Protein AF-B7G738-F1 (afdb_monomer_lite)

pLDDT: mean 80.38, std 17.02, range [26.33, 97.5]

InterPro domains:
  IPR026258 Signal recognition particle subunit SRP68 [PF16969] (33-234)
  IPR026258 Signal recognition particle subunit SRP68 [PF16969] (352-541)
  IPR026258 Signal recognition particle subunit SRP68 [PTHR12860] (9-569)
  IPR034652 Signal recognition particle subunit SRP68, RNA-binding domain [cd15481] (17-229)
  IPR038253 SRP68, N-terminal domain superfamily [G3DSA:1.10.3450.40] (11-246)

Organism: Phaeodactylum tricornutum (strain CCAP 1055/1) (NCBI:txid556484)

Secondary structure (DSSP, 8-state):
----------PPPB---HHHHHHHHHHHTTGGGT-HHHHHHHHHHHHHHHHHSHHHHHHHT------TT-SS---PPPP-PPPSS--SHHHHHHHHHHHHHHHHHHHHHHHHHHHHTTS--S-THHHHHHHHHHHHHHHHHHHHHHHHHB-HHHHHHHHHHHHHHHHHHHHHTT-HHHHHHHHHHHHHHHHHHHHHHHHH--HHHHHHHHHHHHIIIIIIHHHHHHHHHHTTTTS-HHHHS-SS---------SSTT-EEEETTEEEEGGG-HHHHHHHHHHHHHHHT-SS--HHHHHHHHHHHHHHHHHHHHHHHHHHTSPP-HHHHHHHHHHHHHHHHHHHHHHHHHHHHHHHHHHH---HHHHHHHHHHHHHHHHHHHTSPPGGGSS---TTSGGG-HHHHHHHHHHHHHHHHHHHHHHHHHHHTS---HHHHHHHHHHHHHHHHHHHHHHHHS--TTHHHHHHHHHHHHHHHHHHHHHHHHHHHHHHHHHHH-------GGG-TT-----S-SS-SSPP---PPPPP----HHHHHS-S---HHHHHHHHHHS-------S-TTS--

Foldseek 3Di:
DDDDPDDDDDDDFDDDLLLVCVVVLCVVQQVVVLPLVSSLVVLVVVLVVLCCPPVNVCQRPDDPDDPPPDPDPDDDDDDHDQDLDDPDPSSLVNLVSQLSNLQSVLSVLVVVCVVPVPDDDDDSLVVSLVSLVRSLVSLVVSLSSCVPGHDPLVNLLSQLVSLQSQLVNCVSVVVLVSSLVSLVSSLVSLQVQLVVLLVVVDLVSPLSSLSSCCCNPVPSVVSNVVSCVSCVVVDDPVVVPPPDDDDDDDDDDDLQPDWDDALNDTATCNVPVLLSVLVVVLVVLVVPDPDADPVSLVVSLVSLVVNLVVLVVVLVVLVPDPDGPSSVVVNVSSLRSNLVSLLVNLVSVLVNLVVVLVVDDQLVVNLVSLVVNLVSLVVQLPRDNPVPPDDDDPVVSVVRLSNLVSVLVNLLSQLVSLLSVLVCLVPPVVHQLVVSLVSLVVSLVSLVVSLVSLVVHPDPCSVVSNVVSVVSNVVSVVVNVVSVVVVVLVVVCVPDPPQDPDACVVQVPPPHPHDHPADVVHDDDDDPDDPDDDPVVCVVVPDDDPVVVVVVVCVVPPDPDDDDDPPPPDD

Radius of gyration: 47.99 Å; chains: 1; bounding box: 113×64×160 Å

Structure (mmCIF, N/CA/C/O backbone):
data_AF-B7G738-F1
#
_entry.id   AF-B7G738-F1
#
loop_
_atom_site.group_PDB
_atom_site.id
_atom_site.type_symbol
_atom_site.label_atom_id
_atom_site.label_alt_id
_atom_site.label_comp_id
_atom_site.label_asym_id
_atom_site.label_entity_id
_atom_site.label_seq_id
_atom_site.pdbx_PDB_ins_code
_atom_site.Cartn_x
_atom_site.Cartn_y
_atom_site.Cartn_z
_atom_site.occupancy
_atom_site.B_iso_or_equiv
_atom_site.auth_seq_id
_atom_site.auth_comp_id
_atom_site.auth_asym_id
_atom_site.auth_atom_id
_atom_site.pdbx_PDB_model_num
ATOM 1 N N . MET A 1 1 ? -61.649 -25.755 14.161 1.00 38.47 1 MET A N 1
ATOM 2 C CA . MET A 1 1 ? -60.221 -26.117 14.074 1.00 38.47 1 MET A CA 1
ATOM 3 C C . MET A 1 1 ? -59.706 -25.660 12.728 1.00 38.47 1 MET A C 1
ATOM 5 O O . MET A 1 1 ? -59.886 -26.364 11.749 1.00 38.47 1 MET A O 1
ATOM 9 N N . THR A 1 2 ? -59.115 -24.476 12.698 1.00 30.58 2 THR A N 1
ATOM 10 C CA . THR A 1 2 ? -58.164 -24.040 11.672 1.00 30.58 2 THR A CA 1
ATOM 11 C C . THR A 1 2 ? -57.179 -23.177 12.443 1.00 30.58 2 THR A C 1
ATOM 13 O O . THR A 1 2 ? -57.539 -22.090 12.892 1.00 30.58 2 THR 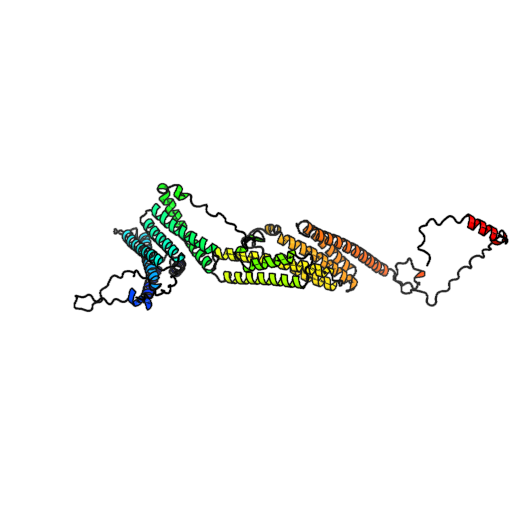A O 1
ATOM 16 N N . ALA A 1 3 ? -56.025 -23.762 12.755 1.00 35.66 3 ALA A N 1
ATOM 17 C CA . ALA A 1 3 ? -54.916 -23.062 13.376 1.00 35.66 3 ALA A CA 1
ATOM 18 C C . ALA A 1 3 ? -54.317 -22.137 12.314 1.00 35.66 3 ALA A C 1
ATOM 20 O O . ALA A 1 3 ? -53.957 -22.585 11.229 1.00 35.66 3 ALA A O 1
ATOM 21 N N . ASP A 1 4 ? -54.337 -20.849 12.625 1.00 31.47 4 ASP A N 1
ATOM 22 C CA . ASP A 1 4 ? -53.697 -19.780 11.876 1.00 31.47 4 ASP A CA 1
ATOM 23 C C . ASP A 1 4 ? -52.251 -19.700 12.380 1.00 31.47 4 ASP A C 1
ATOM 25 O O . ASP A 1 4 ? -51.989 -19.175 13.465 1.00 31.47 4 ASP A O 1
ATOM 29 N N . ASP A 1 5 ? -51.327 -20.328 11.651 1.00 34.41 5 ASP A N 1
ATOM 30 C CA . ASP A 1 5 ? -49.891 -20.223 11.905 1.00 34.41 5 ASP A CA 1
ATOM 31 C C . ASP A 1 5 ? -49.412 -18.852 11.411 1.00 34.41 5 ASP A C 1
ATOM 33 O O . ASP A 1 5 ? -48.994 -18.667 10.266 1.00 34.41 5 ASP A O 1
ATOM 37 N N . GLY A 1 6 ? -49.513 -17.866 12.302 1.00 32.44 6 GLY A N 1
ATOM 38 C CA . GLY A 1 6 ? -48.972 -16.529 12.112 1.00 32.44 6 GLY A CA 1
ATOM 39 C C . GLY A 1 6 ? -47.448 -16.561 12.001 1.00 32.44 6 GLY A C 1
ATOM 40 O O . GLY A 1 6 ? -46.736 -16.745 12.988 1.00 32.44 6 GLY A O 1
ATOM 41 N N . VAL A 1 7 ? -46.950 -16.335 10.788 1.00 34.38 7 VAL A N 1
ATOM 42 C CA . VAL A 1 7 ? -45.546 -16.037 10.496 1.00 34.38 7 VAL A CA 1
ATOM 43 C C . VAL A 1 7 ? -45.187 -14.714 11.178 1.00 34.38 7 VAL A C 1
ATOM 45 O O . VAL A 1 7 ? -45.589 -13.643 10.731 1.00 34.38 7 VAL A O 1
ATOM 48 N N . THR A 1 8 ? -44.446 -14.775 12.284 1.00 37.34 8 THR A N 1
ATOM 49 C CA . THR A 1 8 ? -43.860 -13.594 12.926 1.00 37.34 8 THR A CA 1
ATOM 50 C C . THR A 1 8 ? -42.746 -13.038 12.039 1.00 37.34 8 THR A C 1
ATOM 52 O O . THR A 1 8 ? -41.724 -13.697 11.844 1.00 37.34 8 THR A O 1
ATOM 55 N N . GLU A 1 9 ? -42.937 -11.830 11.506 1.00 37.00 9 GLU A N 1
ATOM 56 C CA . GLU A 1 9 ? -41.896 -11.024 10.862 1.00 37.00 9 GLU A CA 1
ATOM 57 C C . GLU A 1 9 ? -40.664 -10.914 11.783 1.00 37.00 9 GLU A C 1
ATOM 59 O O . GLU A 1 9 ? -40.748 -10.399 12.898 1.00 37.00 9 GLU A O 1
ATOM 64 N N . GLY A 1 10 ? -39.516 -11.431 11.338 1.00 43.34 10 GLY A N 1
ATOM 65 C CA . GLY A 1 10 ? -38.268 -11.400 12.101 1.00 43.34 10 GLY A CA 1
ATOM 66 C C . GLY A 1 10 ? -37.721 -9.978 12.231 1.00 43.34 10 GLY A C 1
ATOM 67 O O . GLY A 1 10 ? -37.222 -9.403 11.264 1.00 43.34 10 GLY A O 1
ATOM 68 N N . THR A 1 11 ? -37.785 -9.405 13.431 1.00 63.31 11 THR A N 1
ATOM 69 C CA . THR A 1 11 ? -37.130 -8.138 13.770 1.00 63.31 11 THR A CA 1
ATOM 70 C C . THR A 1 11 ? -35.613 -8.271 13.614 1.00 63.31 11 THR A C 1
ATOM 72 O O . THR A 1 11 ? -34.986 -9.153 14.199 1.00 63.31 11 THR A O 1
ATOM 75 N N . LYS A 1 12 ? -35.005 -7.388 12.810 1.00 74.44 12 LYS A N 1
ATOM 76 C CA . LYS A 1 12 ? -33.548 -7.337 12.608 1.00 74.44 12 LYS A CA 1
ATOM 77 C C . LYS A 1 12 ? -32.837 -7.141 13.963 1.00 74.44 12 LYS A C 1
ATOM 79 O O . LYS A 1 12 ? -33.262 -6.258 14.713 1.00 74.44 12 LYS A O 1
ATOM 84 N N . PRO A 1 13 ? -31.771 -7.905 14.273 1.00 86.44 13 PRO A N 1
ATOM 85 C CA . PRO A 1 13 ? -31.053 -7.767 15.539 1.00 86.44 13 PRO A CA 1
ATOM 86 C C . PRO A 1 13 ? -30.432 -6.372 15.681 1.00 86.44 13 PRO A C 1
ATOM 88 O O . PRO A 1 13 ? -30.012 -5.758 14.694 1.00 86.44 13 PRO A O 1
ATOM 91 N N . PHE A 1 14 ? -30.371 -5.866 16.915 1.00 89.69 14 PHE A N 1
ATOM 92 C CA . PHE A 1 14 ? -29.755 -4.573 17.214 1.00 89.69 14 PHE A CA 1
ATOM 93 C C . PHE A 1 14 ? -28.225 -4.669 17.146 1.00 89.69 14 PHE A C 1
ATOM 95 O O . PHE A 1 14 ? -27.652 -5.602 17.698 1.00 89.69 14 PHE A O 1
ATOM 102 N N . SER A 1 15 ? -27.570 -3.677 16.532 1.00 90.56 15 SER A N 1
ATOM 103 C CA . SER A 1 15 ? -26.105 -3.564 16.480 1.00 90.56 15 SER A CA 1
ATOM 104 C C . SER A 1 15 ? -25.665 -2.238 17.093 1.00 90.56 15 SER A C 1
ATOM 106 O O . SER A 1 15 ? -26.057 -1.176 16.609 1.00 90.56 15 SER A O 1
ATOM 108 N N . LEU A 1 16 ? -24.897 -2.294 18.189 1.00 86.44 16 LEU A N 1
ATOM 109 C CA . LEU A 1 16 ? -24.583 -1.117 19.016 1.00 86.44 16 LEU A CA 1
ATOM 110 C C . LEU A 1 16 ? -23.225 -0.477 18.697 1.00 86.44 16 LEU A C 1
ATOM 112 O O . LEU A 1 16 ? -23.039 0.701 19.008 1.00 86.44 16 LEU A O 1
ATOM 116 N N . ARG A 1 17 ? -22.273 -1.234 18.127 1.00 91.38 17 ARG A N 1
ATOM 117 C CA . ARG A 1 17 ? -20.852 -0.841 17.996 1.00 91.38 17 ARG A CA 1
ATOM 118 C C . ARG A 1 17 ? -20.329 -0.200 19.297 1.00 91.38 17 ARG A C 1
ATOM 120 O O . ARG A 1 17 ? -19.914 0.964 19.331 1.00 91.38 17 ARG A O 1
ATOM 127 N N . LEU A 1 18 ? -20.427 -0.937 20.402 1.00 93.69 18 LEU A N 1
ATOM 128 C CA . LEU A 1 18 ? -20.218 -0.461 21.769 1.00 93.69 18 LEU A CA 1
ATOM 129 C C . LEU A 1 18 ? -18.839 0.177 21.949 1.00 93.69 18 LEU A C 1
ATOM 131 O O . LEU A 1 18 ? -18.752 1.288 22.471 1.00 93.69 18 LEU A O 1
ATOM 135 N N . PHE A 1 19 ? -17.766 -0.483 21.507 1.00 93.19 19 PHE A N 1
ATOM 136 C CA . PHE A 1 19 ? -16.406 0.034 21.702 1.00 93.19 19 PHE A CA 1
ATOM 137 C C . PHE A 1 19 ? -16.123 1.287 20.877 1.00 93.19 19 PHE A C 1
ATOM 139 O O . PHE A 1 19 ? -15.443 2.185 21.369 1.00 93.19 19 PHE A O 1
ATOM 146 N N . TRP A 1 20 ? -16.725 1.407 19.693 1.00 91.69 20 TRP A N 1
ATOM 147 C CA . TRP A 1 20 ? -16.667 2.634 18.901 1.00 91.69 20 TRP A CA 1
ATOM 148 C C . TRP A 1 20 ? -17.356 3.799 19.621 1.00 91.69 20 TRP A C 1
ATOM 150 O O . TRP A 1 20 ? -16.823 4.908 19.704 1.00 91.69 20 TRP A O 1
ATOM 160 N N . PHE A 1 21 ? -18.534 3.549 20.206 1.00 93.69 21 PHE A N 1
ATOM 161 C CA . PHE A 1 21 ? -19.212 4.548 21.027 1.00 93.69 21 PHE A CA 1
ATOM 162 C C . PHE A 1 21 ? -18.379 4.944 22.251 1.00 93.69 21 PHE A C 1
ATOM 164 O O . PHE A 1 21 ? -18.291 6.136 22.554 1.00 93.69 21 PHE A O 1
ATOM 171 N N . LEU A 1 22 ? -17.797 3.968 22.955 1.00 93.44 22 LEU A N 1
ATOM 172 C CA . LEU A 1 22 ? -16.973 4.216 24.136 1.00 93.44 22 LEU A CA 1
ATOM 173 C C . LEU A 1 22 ? -15.757 5.064 23.777 1.00 93.44 22 LEU A C 1
ATOM 175 O O . LEU A 1 22 ? -15.566 6.100 24.405 1.00 93.44 22 LEU A O 1
ATOM 179 N N . ASP A 1 23 ? -15.003 4.688 22.746 1.00 90.69 23 ASP A N 1
ATOM 180 C CA . ASP A 1 23 ? -13.823 5.430 22.302 1.00 90.69 23 ASP A CA 1
ATOM 181 C C . ASP A 1 23 ? -14.160 6.899 22.003 1.00 90.69 23 ASP A C 1
ATOM 183 O O . ASP A 1 23 ? -13.614 7.821 22.616 1.00 90.69 23 ASP A O 1
ATOM 187 N N . ARG A 1 24 ? -15.190 7.133 21.180 1.00 91.88 24 ARG A N 1
ATOM 188 C CA . ARG A 1 24 ? -15.645 8.487 20.852 1.00 91.88 24 ARG A CA 1
ATOM 189 C C . ARG A 1 24 ? -16.124 9.258 22.082 1.00 91.88 24 ARG A C 1
ATOM 191 O O . ARG A 1 24 ? -15.785 10.429 22.247 1.00 91.88 24 ARG A O 1
ATOM 198 N N . ALA A 1 25 ? -16.949 8.637 22.925 1.00 92.81 25 ALA A N 1
ATOM 199 C CA . ALA A 1 25 ? -17.542 9.298 24.081 1.00 92.81 25 ALA A CA 1
ATOM 200 C C . ALA A 1 25 ? -16.494 9.654 25.142 1.00 92.81 25 ALA A C 1
ATOM 202 O O . ALA A 1 25 ? -16.587 10.730 25.735 1.00 92.81 25 ALA A O 1
ATOM 203 N N . GLN A 1 26 ? -15.535 8.762 25.388 1.00 92.75 26 GLN A N 1
ATOM 204 C CA . GLN A 1 26 ? -14.472 8.929 26.373 1.00 92.75 26 GLN A CA 1
ATOM 205 C C . GLN A 1 26 ? -13.463 9.987 25.905 1.00 92.75 26 GLN A C 1
ATOM 207 O O . GLN A 1 26 ? -13.171 10.926 26.653 1.00 92.75 26 GLN A O 1
ATOM 212 N N . SER A 1 27 ? -13.027 9.911 24.644 1.00 90.94 27 SER A N 1
ATOM 213 C CA . SER A 1 27 ? -12.082 10.860 24.046 1.00 90.94 27 SER A CA 1
ATOM 214 C C . SER A 1 27 ? -12.632 12.287 23.988 1.00 90.94 27 SER A C 1
ATOM 216 O O . SER A 1 27 ? -11.923 13.233 24.325 1.00 90.94 27 SER A O 1
ATOM 218 N N . SER A 1 28 ? -13.915 12.475 23.653 1.00 92.88 28 SER A N 1
ATOM 219 C CA . SER A 1 28 ? -14.484 13.823 23.505 1.00 92.88 28 SER A CA 1
ATOM 220 C C . SER A 1 28 ? -14.896 14.504 24.816 1.00 92.88 28 SER A C 1
ATOM 222 O O . SER A 1 28 ? -15.169 15.701 24.810 1.00 92.88 28 SER A O 1
ATOM 224 N N . HIS A 1 29 ? -15.007 13.772 25.931 1.00 93.50 29 HIS A N 1
ATOM 225 C CA . HIS A 1 29 ? -15.560 14.300 27.191 1.00 93.50 29 HIS A CA 1
ATOM 226 C C . HIS A 1 29 ? -14.596 14.183 28.385 1.00 93.50 29 HIS A C 1
ATOM 228 O O . HIS A 1 29 ? -15.044 14.075 29.527 1.00 93.50 29 HIS A O 1
ATOM 234 N N . GLY A 1 30 ? -13.285 14.250 28.132 1.00 86.00 30 GLY A N 1
ATOM 235 C CA . GLY A 1 30 ? -12.284 14.562 29.161 1.00 86.00 30 GLY A CA 1
ATOM 236 C C . GLY A 1 30 ? -11.473 13.390 29.714 1.00 86.00 30 GLY A C 1
ATOM 237 O O . GLY A 1 30 ? -10.547 13.633 30.487 1.00 86.00 30 GLY A O 1
ATOM 238 N N . ILE A 1 31 ? -11.731 12.141 29.301 1.00 89.75 31 ILE A N 1
ATOM 239 C CA . ILE A 1 31 ? -10.949 10.983 29.779 1.00 89.75 31 ILE A CA 1
ATOM 240 C C . ILE A 1 31 ? -9.451 11.086 29.448 1.00 89.75 31 ILE A C 1
ATOM 242 O O . ILE A 1 31 ? -8.656 10.809 30.348 1.00 89.75 31 ILE A O 1
ATOM 246 N N . PRO A 1 32 ? -9.021 11.544 28.251 1.00 90.69 32 PRO A N 1
ATOM 247 C CA . PRO A 1 32 ? -7.595 11.710 27.952 1.00 90.69 32 PRO A CA 1
ATOM 248 C C . PRO A 1 32 ? -6.861 12.641 28.930 1.00 90.69 32 PRO A C 1
ATOM 250 O O . PRO A 1 32 ? -5.671 12.472 29.176 1.00 90.69 32 PRO A O 1
ATOM 253 N N . HIS A 1 33 ? -7.578 13.598 29.526 1.00 89.62 33 HIS A N 1
ATOM 254 C CA . HIS A 1 33 ? -7.052 14.547 30.510 1.00 89.62 33 HIS A CA 1
ATOM 255 C C . HIS A 1 33 ? -7.377 14.151 31.961 1.00 89.62 33 HIS A C 1
ATOM 257 O O . HIS A 1 33 ? -7.220 14.966 32.866 1.00 89.62 33 HIS A O 1
ATOM 263 N N . GLN A 1 34 ? -7.841 12.915 32.189 1.00 90.25 34 GLN A N 1
ATOM 264 C CA . GLN A 1 34 ? -8.255 12.390 33.497 1.00 90.25 34 GLN A CA 1
ATOM 265 C C . GLN A 1 34 ? -9.361 13.217 34.185 1.00 90.25 34 GLN A C 1
ATOM 267 O O . GLN A 1 34 ? -9.468 13.217 35.412 1.00 90.25 34 GLN A O 1
ATOM 272 N N . ASP A 1 35 ? -10.207 13.908 33.414 1.00 93.50 35 ASP A N 1
ATOM 273 C CA . ASP A 1 35 ? -11.379 14.624 33.929 1.00 93.50 35 ASP A CA 1
ATOM 274 C C . ASP A 1 35 ? -12.615 13.711 33.922 1.00 93.50 35 ASP A C 1
ATOM 276 O O . ASP A 1 35 ? -13.515 13.792 33.076 1.00 93.50 35 ASP A O 1
ATOM 280 N N . TYR A 1 36 ? -12.660 12.809 34.904 1.00 94.50 36 TYR A N 1
ATOM 281 C CA . TYR A 1 36 ? -13.769 11.867 35.070 1.00 94.50 36 TYR A CA 1
ATOM 282 C C . TYR A 1 36 ? -15.084 12.555 35.472 1.00 94.50 36 TYR A C 1
ATOM 284 O O . TYR A 1 36 ? -16.167 12.036 35.181 1.00 94.50 36 TYR A O 1
ATOM 292 N N . ALA A 1 37 ? -15.019 13.738 36.095 1.00 93.50 37 ALA A N 1
ATOM 293 C CA . ALA A 1 37 ? -16.198 14.500 36.500 1.00 93.50 37 ALA A CA 1
ATOM 294 C C . ALA A 1 37 ? -16.961 15.038 35.278 1.00 93.50 37 ALA A C 1
ATOM 296 O O . ALA A 1 37 ? -18.197 14.968 35.233 1.00 93.50 37 ALA A O 1
ATOM 297 N N . SER A 1 38 ? -16.244 15.526 34.262 1.00 94.50 38 SER A N 1
ATOM 298 C CA . SER A 1 38 ? -16.833 15.933 32.982 1.00 94.50 38 SER A CA 1
ATOM 299 C C . SER A 1 38 ? -17.478 14.755 32.249 1.00 94.50 38 SER A C 1
ATOM 301 O O . SER A 1 38 ? -18.641 14.856 31.834 1.00 94.50 38 SER A O 1
ATOM 303 N N . TYR A 1 39 ? -16.807 13.599 32.193 1.00 96.75 39 TYR A N 1
ATOM 304 C CA . TYR A 1 39 ? -17.375 12.388 31.589 1.00 96.75 39 TYR A CA 1
ATOM 305 C C . TYR A 1 39 ? -18.635 11.894 32.327 1.00 96.75 39 TYR A C 1
ATOM 307 O O . TYR A 1 39 ? -19.653 11.556 31.710 1.00 96.75 39 TYR A O 1
ATOM 315 N N . HIS A 1 40 ? -18.632 11.938 33.662 1.00 94.81 40 HIS A N 1
ATOM 316 C CA . HIS A 1 40 ? -19.795 11.620 34.491 1.00 94.81 40 HIS A CA 1
ATOM 317 C C . HIS A 1 40 ? -21.001 12.545 34.208 1.00 94.81 40 HIS A C 1
ATOM 319 O O . HIS A 1 40 ? -22.146 12.072 34.105 1.00 94.81 40 HIS A O 1
ATOM 325 N N . ARG A 1 41 ? -20.772 13.860 34.054 1.00 95.88 41 ARG A N 1
ATOM 326 C CA . ARG A 1 41 ? -21.823 14.833 33.691 1.00 95.88 41 ARG A CA 1
ATOM 327 C C . ARG A 1 41 ? -22.393 14.539 32.306 1.00 95.88 41 ARG A C 1
ATOM 329 O O . ARG A 1 41 ? -23.618 14.531 32.153 1.00 95.88 41 ARG A O 1
ATOM 336 N N . PHE A 1 42 ? -21.537 14.222 31.333 1.00 96.38 42 PHE A N 1
ATOM 337 C CA . PHE A 1 42 ? -21.961 13.789 30.001 1.00 96.38 42 PHE A CA 1
ATOM 338 C C . PHE A 1 42 ? -22.865 12.552 30.072 1.00 96.38 42 PHE A C 1
ATOM 340 O O . PHE A 1 42 ? -23.982 12.583 29.543 1.00 96.38 42 PHE A O 1
ATOM 347 N N . CYS A 1 43 ? -22.441 11.499 30.778 1.00 96.44 43 CYS A N 1
ATOM 348 C CA . CYS A 1 43 ? -23.230 10.275 30.931 1.00 96.44 43 CYS A CA 1
ATOM 349 C C . CYS A 1 43 ? -24.589 10.558 31.584 1.00 96.44 43 CYS A C 1
ATOM 351 O O . CYS A 1 43 ? -25.613 10.019 31.165 1.00 96.44 43 CYS A O 1
ATOM 353 N N . THR A 1 44 ? -24.631 11.457 32.571 1.00 95.69 44 THR A N 1
ATOM 354 C CA . THR A 1 44 ? -25.875 11.881 33.233 1.00 95.69 44 THR A CA 1
ATOM 355 C C . THR A 1 44 ? -26.819 12.612 32.275 1.00 95.69 44 THR A C 1
ATOM 357 O O . THR A 1 44 ? -28.002 12.268 32.198 1.00 95.69 44 THR A O 1
ATOM 360 N N . ALA A 1 45 ? -26.312 13.575 31.503 1.00 95.94 45 ALA A N 1
ATOM 361 C CA . ALA A 1 45 ? -27.102 14.317 30.523 1.00 95.94 45 ALA A CA 1
ATOM 362 C C . ALA A 1 45 ? -27.574 13.427 29.358 1.00 95.94 45 ALA A C 1
ATOM 364 O O . ALA A 1 45 ? -28.712 13.539 28.895 1.00 95.94 45 ALA A O 1
ATOM 365 N N . ARG A 1 46 ? -26.724 12.508 28.883 1.00 95.12 46 ARG A N 1
ATOM 366 C CA . ARG A 1 46 ? -27.079 11.521 27.853 1.00 95.12 46 ARG A CA 1
ATOM 367 C C . ARG A 1 46 ? -28.165 10.572 28.349 1.00 95.12 46 ARG A C 1
ATOM 369 O O . ARG A 1 46 ? -29.160 10.385 27.657 1.00 95.12 46 ARG A O 1
ATOM 376 N N . LEU A 1 47 ? -28.034 10.057 29.567 1.00 93.62 47 LEU A N 1
ATOM 377 C CA . LEU A 1 47 ? -29.031 9.192 30.187 1.00 93.62 47 LEU A CA 1
ATOM 378 C C . LEU A 1 47 ? -30.386 9.896 30.345 1.00 93.62 47 LEU A C 1
ATOM 380 O O . LEU A 1 47 ? -31.414 9.276 30.085 1.00 93.62 47 LEU A O 1
ATOM 384 N N . HIS A 1 48 ? -30.409 11.185 30.697 1.00 92.00 48 HIS A N 1
ATOM 385 C CA . HIS A 1 48 ? -31.643 11.977 30.687 1.00 92.00 48 HIS A CA 1
ATOM 386 C C . HIS A 1 48 ? -32.274 12.011 29.283 1.00 92.00 48 HIS A C 1
ATOM 388 O O . HIS A 1 48 ? -33.439 11.655 29.122 1.00 92.00 48 HIS A O 1
ATOM 394 N N . ARG A 1 49 ? -31.500 12.356 28.244 1.00 93.62 49 ARG A N 1
ATOM 395 C CA . ARG A 1 49 ? -31.993 12.407 26.853 1.00 93.62 49 ARG A CA 1
ATOM 396 C C . ARG A 1 49 ? -32.543 11.064 26.363 1.00 93.62 49 ARG A C 1
ATOM 398 O O . ARG A 1 49 ? -33.656 11.035 25.849 1.00 93.62 49 ARG A O 1
ATOM 405 N N . ILE A 1 50 ? -31.809 9.969 26.586 1.00 91.81 50 ILE A N 1
ATOM 406 C CA . ILE A 1 50 ? -32.216 8.608 26.194 1.00 91.81 50 ILE A CA 1
ATOM 407 C C . ILE A 1 50 ? -33.543 8.233 26.855 1.00 91.81 50 ILE A C 1
ATOM 409 O O . ILE A 1 50 ? -34.457 7.758 26.192 1.00 91.81 50 ILE A O 1
ATOM 413 N N . ARG A 1 51 ? -33.683 8.491 28.161 1.00 89.25 51 ARG A N 1
ATOM 414 C CA . ARG A 1 51 ? -34.908 8.158 28.899 1.00 89.25 51 ARG A CA 1
ATOM 415 C C . ARG A 1 51 ? -36.111 8.971 28.427 1.00 89.25 51 ARG A C 1
ATOM 417 O O . ARG A 1 51 ? -37.219 8.453 28.407 1.00 89.25 51 ARG A O 1
ATOM 424 N N . HIS A 1 52 ? -35.910 10.229 28.043 1.00 88.00 52 HIS A N 1
ATOM 425 C CA . HIS A 1 52 ? -36.989 11.114 27.605 1.00 88.00 52 HIS A CA 1
ATOM 426 C C . HIS A 1 52 ? -37.365 10.982 26.120 1.00 88.00 52 HIS A C 1
ATOM 428 O O . HIS A 1 52 ? -38.296 11.668 25.685 1.00 88.00 52 HIS A O 1
ATOM 434 N N . ALA A 1 53 ? -36.703 10.104 25.359 1.00 88.81 53 ALA A N 1
ATOM 435 C CA . ALA A 1 53 ? -37.055 9.816 23.974 1.00 88.81 53 ALA A CA 1
ATOM 436 C C . ALA A 1 53 ? -38.448 9.171 23.887 1.00 88.81 53 ALA A C 1
ATOM 438 O O . ALA A 1 53 ? -38.718 8.191 24.577 1.00 88.81 53 ALA A O 1
ATOM 439 N N . LYS A 1 54 ? -39.320 9.698 23.012 1.00 85.31 54 LYS A N 1
ATOM 440 C CA . LYS A 1 54 ? -40.726 9.272 22.837 1.00 85.31 54 LYS A CA 1
ATOM 441 C C . LYS A 1 54 ? -40.973 7.750 22.937 1.00 85.31 54 LYS A C 1
ATOM 443 O O . LYS A 1 54 ? -41.847 7.398 23.725 1.00 85.31 54 LYS A O 1
ATOM 448 N N . PRO A 1 55 ? -40.230 6.867 22.234 1.00 83.69 55 PRO A N 1
ATOM 449 C CA . PRO A 1 55 ? -40.531 5.430 22.223 1.00 83.69 55 PRO A CA 1
ATOM 450 C C . PRO A 1 55 ? -40.313 4.736 23.571 1.00 83.69 55 PRO A C 1
ATOM 452 O O . PRO A 1 55 ? -41.025 3.801 23.905 1.00 83.69 55 PRO A O 1
ATOM 455 N N . VAL A 1 56 ? -39.359 5.209 24.372 1.00 84.38 56 VAL A N 1
ATOM 456 C CA . VAL A 1 56 ? -39.002 4.598 25.663 1.00 84.38 56 VAL A CA 1
ATOM 457 C C . VAL A 1 56 ? -39.442 5.447 26.853 1.00 84.38 56 VAL A C 1
ATOM 459 O O . VAL A 1 56 ? -39.283 5.042 28.001 1.00 84.38 56 VAL A O 1
ATOM 462 N N . ARG A 1 57 ? -40.013 6.633 26.609 1.00 82.06 57 ARG A N 1
ATOM 463 C CA . ARG A 1 57 ? -40.390 7.600 27.644 1.00 82.06 57 ARG A CA 1
ATOM 464 C C . ARG A 1 57 ? -41.427 7.027 28.604 1.00 82.06 57 ARG A C 1
ATOM 466 O O . ARG A 1 57 ? -41.292 7.215 29.815 1.00 82.06 57 ARG A O 1
ATOM 473 N N . SER A 1 58 ? -42.441 6.334 28.090 1.00 75.75 58 SER A N 1
ATOM 474 C CA . SER A 1 58 ? -43.471 5.667 28.900 1.00 75.75 58 SER A CA 1
ATOM 475 C C . SER A 1 58 ? -42.860 4.624 29.839 1.00 75.75 58 SER A C 1
ATOM 477 O O . SER A 1 58 ? -43.192 4.598 31.019 1.00 75.75 58 SER A O 1
ATOM 479 N N . MET A 1 59 ? -41.903 3.850 29.328 1.00 75.81 59 MET A N 1
ATOM 480 C CA . MET A 1 59 ? -41.248 2.745 30.022 1.00 75.81 59 MET A CA 1
ATOM 481 C C . MET A 1 59 ? -40.173 3.205 31.022 1.00 75.81 59 MET A C 1
ATOM 483 O O . MET A 1 59 ? -40.094 2.714 32.145 1.00 75.81 59 MET A O 1
ATOM 487 N N . LEU A 1 60 ? -39.345 4.179 30.632 1.00 78.75 60 LEU A N 1
ATOM 488 C CA . LEU A 1 60 ? -38.163 4.606 31.385 1.00 78.75 60 LEU A CA 1
ATOM 489 C C . LEU A 1 60 ? -38.385 5.870 32.232 1.00 78.75 60 LEU A C 1
ATOM 491 O O . LEU A 1 60 ? -37.608 6.098 33.167 1.00 78.75 60 LEU A O 1
ATOM 495 N N . THR A 1 61 ? -39.394 6.711 31.935 1.00 74.25 61 THR A N 1
ATOM 496 C CA . THR A 1 61 ? -39.630 8.003 32.635 1.00 74.25 61 THR A CA 1
ATOM 497 C C . THR A 1 61 ? -41.011 8.199 33.238 1.00 74.25 61 THR A C 1
ATOM 499 O O . THR A 1 61 ? -41.081 8.794 34.316 1.00 74.25 61 THR A O 1
ATOM 502 N N . HIS A 1 62 ? -42.089 7.727 32.611 1.00 63.97 62 HIS A N 1
ATOM 503 C CA . HIS A 1 62 ? -43.432 7.866 33.171 1.00 63.97 62 HIS A CA 1
ATOM 504 C C . HIS A 1 62 ? -43.716 6.759 34.193 1.00 63.97 62 HIS A C 1
ATOM 506 O O . HIS A 1 62 ? -43.139 5.677 34.158 1.00 63.97 62 HIS A O 1
ATOM 512 N N . ASN A 1 63 ? -44.530 7.067 35.198 1.00 59.28 63 ASN A N 1
ATOM 513 C CA . ASN A 1 63 ? -45.059 6.091 36.142 1.00 59.28 63 ASN A CA 1
ATOM 514 C C . ASN A 1 63 ? -46.485 6.522 36.490 1.00 59.28 63 ASN A C 1
ATOM 516 O O . ASN A 1 63 ? -46.688 7.669 36.884 1.00 59.28 63 ASN A O 1
ATOM 520 N N . HIS A 1 64 ? -47.448 5.617 36.331 1.00 51.72 64 HIS A N 1
ATOM 521 C CA . HIS A 1 64 ? -48.847 5.839 36.699 1.00 51.72 64 HIS A CA 1
ATOM 522 C C . HIS A 1 64 ? -49.205 5.276 38.086 1.00 51.72 64 HIS A C 1
ATOM 524 O O . HIS A 1 64 ? -50.346 5.430 38.515 1.00 51.72 64 HIS A O 1
ATOM 530 N N . LYS A 1 65 ? -48.268 4.656 38.822 1.00 52.00 65 LYS A N 1
ATOM 531 C CA . LYS A 1 65 ? -48.540 4.174 40.183 1.00 52.00 65 LYS A CA 1
ATOM 532 C C . LYS A 1 65 ? -48.614 5.340 41.168 1.00 52.00 65 LYS A C 1
ATOM 534 O O . LYS A 1 65 ? -47.601 5.828 41.667 1.00 52.00 65 LYS A O 1
ATOM 539 N N . TYR A 1 66 ? -49.842 5.760 41.452 1.00 51.78 66 TYR A N 1
ATOM 540 C CA . TYR A 1 66 ? -50.186 6.417 42.705 1.00 51.78 66 TYR A CA 1
ATOM 541 C C . TYR A 1 66 ? -49.983 5.418 43.846 1.00 51.78 66 TYR A C 1
ATOM 543 O O . TYR A 1 66 ? -50.277 4.233 43.700 1.00 51.78 66 TYR A O 1
ATOM 551 N N . VAL A 1 67 ? -49.455 5.883 44.976 1.00 50.00 67 VAL A N 1
ATOM 552 C CA . VAL A 1 67 ? -49.423 5.076 46.198 1.00 50.00 67 VAL A CA 1
ATOM 553 C C . VAL A 1 67 ? -50.869 4.938 46.672 1.00 50.00 67 VAL A C 1
ATOM 555 O O . VAL A 1 67 ? -51.448 5.906 47.166 1.00 50.00 67 VAL A O 1
ATOM 558 N N . GLU A 1 68 ? -51.477 3.768 46.480 1.00 46.31 68 GLU A N 1
ATOM 559 C CA . GLU A 1 68 ? -52.752 3.444 47.120 1.00 46.31 68 GLU A CA 1
ATOM 560 C C . GLU A 1 68 ? -52.556 3.487 48.642 1.00 46.31 68 GLU A C 1
ATOM 562 O O . GLU A 1 68 ? -51.665 2.833 49.180 1.00 46.31 68 GLU A O 1
ATOM 567 N N . GLY A 1 69 ? -53.354 4.308 49.332 1.00 54.91 69 GLY A N 1
ATOM 568 C CA . GLY A 1 69 ? -53.390 4.358 50.799 1.00 54.91 69 GLY A CA 1
ATOM 569 C C . GLY A 1 69 ? -52.884 5.640 51.471 1.00 54.91 69 GLY A C 1
ATOM 570 O O . GLY A 1 69 ? -52.996 5.747 52.687 1.00 54.91 69 GLY A O 1
ATOM 571 N N . ALA A 1 70 ? -52.391 6.644 50.737 1.00 49.41 70 ALA A N 1
ATOM 572 C CA . ALA A 1 70 ? -52.061 7.951 51.317 1.00 49.41 70 ALA A CA 1
ATOM 573 C C . ALA A 1 70 ? -52.933 9.054 50.703 1.00 49.41 70 ALA A C 1
ATOM 575 O O . ALA A 1 70 ? -52.802 9.384 49.525 1.00 49.41 70 ALA A O 1
ATOM 576 N N . SER A 1 71 ? -53.824 9.649 51.502 1.00 46.09 71 SER A N 1
ATOM 577 C CA . SER A 1 71 ? -54.598 10.828 51.105 1.00 46.09 71 SER A CA 1
ATOM 578 C C . SER A 1 71 ? -53.650 12.002 50.829 1.00 46.09 71 SER A C 1
ATOM 580 O O . SER A 1 71 ? -53.190 12.697 51.736 1.00 46.09 71 SER A O 1
ATOM 582 N N . GLY A 1 72 ? -53.316 12.193 49.558 1.00 51.50 72 GLY A N 1
ATOM 583 C CA . GLY A 1 72 ? -52.476 13.281 49.082 1.00 51.50 72 GLY A CA 1
ATOM 584 C C . GLY A 1 72 ? -51.732 12.857 47.827 1.00 51.50 72 GLY A C 1
ATOM 585 O O . GLY A 1 72 ? -50.898 11.958 47.869 1.00 51.50 72 GLY A O 1
ATOM 586 N N . ARG A 1 73 ? -52.009 13.521 46.701 1.00 50.12 73 ARG A N 1
ATOM 587 C CA . ARG A 1 73 ? -51.259 13.346 45.450 1.00 50.12 73 ARG A CA 1
ATOM 588 C C . ARG A 1 73 ? -49.812 13.808 45.664 1.00 50.12 73 ARG A C 1
ATOM 590 O O . ARG A 1 73 ? -49.484 14.958 45.396 1.00 50.12 73 ARG A O 1
ATOM 597 N N . ARG A 1 74 ? -48.945 12.933 46.172 1.00 53.78 74 ARG A N 1
ATOM 598 C CA . ARG A 1 74 ? -47.493 13.141 46.186 1.00 53.78 74 ARG A CA 1
ATOM 599 C C . ARG A 1 74 ? -46.853 12.152 45.230 1.00 53.78 74 ARG A C 1
ATOM 601 O O . ARG A 1 74 ? -47.124 10.956 45.286 1.00 53.78 74 ARG A O 1
ATOM 608 N N . HIS A 1 75 ? -45.995 12.660 44.354 1.00 57.59 75 HIS A N 1
ATOM 609 C CA . HIS A 1 75 ? -45.136 11.823 43.531 1.00 57.59 75 HIS A CA 1
ATOM 610 C C . HIS A 1 75 ? -44.133 11.107 44.445 1.00 57.59 75 HIS A C 1
ATOM 612 O O . HIS A 1 75 ? -43.245 11.743 45.009 1.00 57.59 75 HIS A O 1
ATOM 618 N N . ALA A 1 76 ? -44.295 9.796 44.621 1.00 61.16 76 ALA A N 1
ATOM 619 C CA . ALA A 1 76 ? -43.317 8.951 45.294 1.00 61.16 76 ALA A CA 1
ATOM 620 C C . ALA A 1 76 ? -42.324 8.385 44.269 1.00 61.16 76 ALA A C 1
ATOM 622 O O . ALA A 1 76 ? -42.689 8.067 43.134 1.00 61.16 76 ALA A O 1
ATOM 623 N N . TYR A 1 77 ? -41.059 8.252 44.668 1.00 65.00 77 TYR A N 1
ATOM 624 C CA . TYR A 1 77 ? -40.069 7.536 43.870 1.00 65.00 77 TYR A CA 1
ATOM 625 C C . TYR A 1 77 ? -40.393 6.034 43.877 1.00 65.00 77 TYR A C 1
ATOM 627 O O . TYR A 1 77 ? -40.426 5.421 44.941 1.00 65.00 77 TYR A O 1
ATOM 635 N N . CYS A 1 78 ? -40.583 5.435 42.698 1.00 63.62 78 CYS A N 1
ATOM 636 C CA . CYS A 1 78 ? -40.558 3.981 42.532 1.00 63.62 78 CYS A CA 1
ATOM 637 C C . CYS A 1 78 ? -39.236 3.562 41.893 1.00 63.62 78 CYS A C 1
ATOM 639 O O . CYS A 1 78 ? -38.808 4.155 40.897 1.00 63.62 78 CYS A O 1
ATOM 641 N N . HIS A 1 79 ? -38.636 2.503 42.439 1.00 65.00 79 HIS A N 1
ATOM 642 C CA . HIS A 1 79 ? -37.553 1.784 41.777 1.00 65.00 79 HIS A CA 1
ATOM 643 C C . HIS A 1 79 ? -38.018 1.305 40.393 1.00 65.00 79 HIS A C 1
ATOM 645 O O . HIS A 1 79 ? -39.172 0.903 40.235 1.00 65.00 79 HIS A O 1
ATOM 651 N N . ARG A 1 80 ? -37.137 1.385 39.392 1.00 70.62 80 ARG A N 1
ATOM 652 C CA . ARG A 1 80 ? -37.405 0.919 38.027 1.00 70.62 80 ARG A CA 1
ATOM 653 C C . ARG A 1 80 ? -36.384 -0.137 37.663 1.00 70.62 80 ARG A C 1
ATOM 655 O O . ARG A 1 80 ? -35.197 0.179 37.589 1.00 70.62 80 ARG A O 1
ATOM 662 N N . ASP A 1 81 ? -36.869 -1.342 37.416 1.00 73.94 81 ASP A N 1
ATOM 663 C CA . ASP A 1 81 ? -36.059 -2.417 36.862 1.00 73.94 81 ASP A CA 1
ATOM 664 C C . ASP A 1 81 ? -35.933 -2.231 35.350 1.00 73.94 81 ASP A C 1
ATOM 666 O O . ASP A 1 81 ? -36.802 -1.630 34.708 1.00 73.94 81 ASP A O 1
ATOM 670 N N . VAL A 1 82 ? -34.826 -2.704 34.781 1.00 77.19 82 VAL A N 1
ATOM 671 C CA . VAL A 1 82 ? -34.664 -2.720 33.327 1.00 77.19 82 VAL A CA 1
ATOM 672 C C . VAL A 1 82 ? -35.603 -3.785 32.765 1.00 77.19 82 VAL A C 1
ATOM 674 O O . VAL A 1 82 ? -35.596 -4.914 33.263 1.00 77.19 82 VAL A O 1
ATOM 677 N N . PRO A 1 83 ? -36.439 -3.449 31.773 1.00 78.31 83 PRO A N 1
ATOM 678 C CA . PRO A 1 83 ? -37.365 -4.418 31.202 1.00 78.31 83 PRO A CA 1
ATOM 679 C C . PRO A 1 83 ? -36.631 -5.576 30.541 1.00 78.31 83 PRO A C 1
ATOM 681 O O . PRO A 1 83 ? -35.596 -5.383 29.910 1.00 78.31 83 PRO A O 1
ATOM 684 N N . ARG A 1 84 ? -37.177 -6.783 30.720 1.00 75.25 84 ARG A N 1
ATOM 685 C CA . ARG A 1 84 ? -36.607 -8.019 30.167 1.00 75.25 84 ARG A CA 1
ATOM 686 C C . ARG A 1 84 ? -36.770 -8.104 28.650 1.00 75.25 84 ARG A C 1
ATOM 688 O O . ARG A 1 84 ? -35.975 -8.759 27.996 1.00 75.25 84 ARG A O 1
ATOM 695 N N . THR A 1 85 ? -37.791 -7.448 28.105 1.00 78.88 85 THR A N 1
ATOM 696 C CA . THR A 1 85 ? -38.022 -7.328 26.664 1.00 78.88 85 THR A CA 1
ATOM 697 C C . THR A 1 85 ? -37.471 -5.995 26.166 1.00 78.88 85 THR A C 1
ATOM 699 O O . THR A 1 85 ? -37.736 -4.939 26.749 1.00 78.88 85 THR A O 1
ATOM 702 N N . VAL A 1 86 ? -36.668 -6.048 25.103 1.00 84.12 86 VAL A N 1
ATOM 703 C CA . VAL A 1 86 ? -36.018 -4.875 24.509 1.00 84.12 86 VAL A CA 1
ATOM 704 C C . VAL A 1 86 ? -36.802 -4.436 23.278 1.00 84.12 86 VAL A C 1
ATOM 706 O O . VAL A 1 86 ? -36.574 -4.925 22.178 1.00 84.12 86 VAL A O 1
ATOM 709 N N . ASP A 1 87 ? -37.703 -3.474 23.467 1.00 83.62 87 ASP A N 1
ATOM 710 C CA . ASP A 1 87 ? -38.516 -2.940 22.363 1.00 83.62 87 ASP A CA 1
ATOM 711 C C . ASP A 1 87 ? -37.737 -1.931 21.498 1.00 83.62 87 ASP A C 1
ATOM 713 O O . ASP A 1 87 ? -38.093 -1.659 20.354 1.00 83.62 87 ASP A O 1
ATOM 717 N N . HIS A 1 88 ? -36.678 -1.323 22.048 1.00 88.00 88 HIS A N 1
ATOM 718 C CA . HIS A 1 88 ? -35.893 -0.295 21.365 1.00 88.00 88 HIS A CA 1
ATOM 719 C C . HIS A 1 88 ? -34.446 -0.252 21.873 1.00 88.00 88 HIS A C 1
ATOM 721 O O . HIS A 1 88 ? -34.189 -0.310 23.074 1.00 88.00 88 HIS A O 1
ATOM 727 N N . GLU A 1 89 ? -33.502 0.015 20.967 1.00 90.44 89 GLU A N 1
ATOM 728 C CA . GLU A 1 89 ? -32.064 0.211 21.227 1.00 90.44 89 GLU A CA 1
ATOM 729 C C . GLU A 1 89 ? -31.732 1.152 22.412 1.00 90.44 89 GLU A C 1
ATOM 731 O O . GLU A 1 89 ? -30.778 0.938 23.157 1.00 90.44 89 GLU A O 1
ATOM 736 N N . ASN A 1 90 ? -32.550 2.185 22.657 1.00 90.50 90 ASN A N 1
ATOM 737 C CA . ASN A 1 90 ? -32.382 3.122 23.770 1.00 90.50 90 ASN A CA 1
ATOM 738 C C . ASN A 1 90 ? -32.445 2.450 25.151 1.00 90.50 90 ASN A C 1
ATOM 740 O O . ASN A 1 90 ? -31.946 3.017 26.124 1.00 90.50 90 ASN A O 1
ATOM 744 N N . VAL A 1 91 ? -33.043 1.262 25.258 1.00 90.69 91 VAL A N 1
ATOM 745 C CA . VAL A 1 91 ? -33.029 0.455 26.483 1.00 90.69 91 VAL A CA 1
ATOM 746 C C . VAL A 1 91 ? -31.614 -0.053 26.755 1.00 90.69 91 VAL A C 1
ATOM 748 O O . VAL A 1 91 ? -31.111 0.143 27.860 1.00 90.69 91 VAL A O 1
ATOM 751 N N . LEU A 1 92 ? -30.931 -0.576 25.733 1.00 92.75 92 LEU A N 1
ATOM 752 C CA . LEU A 1 92 ? -29.537 -1.024 25.815 1.00 92.75 92 LEU A CA 1
ATOM 753 C C . LEU A 1 92 ? -28.610 0.158 26.122 1.00 92.75 92 LEU A C 1
ATOM 755 O O . LEU A 1 92 ? -27.849 0.121 27.091 1.00 92.75 92 LEU A O 1
ATOM 759 N N . TRP A 1 93 ? -28.762 1.277 25.402 1.00 93.88 93 TRP A N 1
ATOM 760 C CA . TRP A 1 93 ? -28.001 2.498 25.694 1.00 93.88 93 TRP A CA 1
ATOM 761 C C . TRP A 1 93 ? -28.273 3.060 27.091 1.00 93.88 93 TRP A C 1
ATOM 763 O O . TRP A 1 93 ? -27.397 3.711 27.673 1.00 93.88 93 TRP A O 1
ATOM 773 N N . ASN A 1 94 ? -29.462 2.821 27.660 1.00 92.88 94 ASN A N 1
ATOM 774 C CA . ASN A 1 94 ? -29.733 3.191 29.042 1.00 92.88 94 ASN A CA 1
ATOM 775 C C . ASN A 1 94 ? -28.836 2.422 30.009 1.00 92.88 94 ASN A C 1
ATOM 777 O O . ASN A 1 94 ? -28.282 3.034 30.923 1.00 92.88 94 ASN A O 1
ATOM 781 N N . VAL A 1 95 ? -28.691 1.115 29.799 1.00 94.19 95 VAL A N 1
ATOM 782 C CA . VAL A 1 95 ? -27.847 0.242 30.621 1.00 94.19 95 VAL A CA 1
ATOM 783 C C . VAL A 1 95 ? -26.374 0.620 30.464 1.00 94.19 95 VAL A C 1
ATOM 785 O O . VAL A 1 95 ? -25.717 0.874 31.475 1.00 94.19 95 VAL A O 1
ATOM 788 N N . VAL A 1 96 ? -25.893 0.807 29.229 1.00 95.44 96 VAL A N 1
ATOM 789 C CA . VAL A 1 96 ? -24.517 1.265 28.940 1.00 95.44 96 VAL A CA 1
ATOM 790 C C . VAL A 1 96 ? -24.209 2.577 29.669 1.00 95.44 96 VAL A C 1
ATOM 792 O O . VAL A 1 96 ? -23.247 2.668 30.427 1.00 95.44 96 VAL A O 1
ATOM 795 N N . CYS A 1 97 ? -25.065 3.597 29.528 1.00 95.31 97 CYS A N 1
ATOM 796 C CA . CYS A 1 97 ? -24.842 4.888 30.187 1.00 95.31 97 CYS A CA 1
ATOM 797 C C . CYS A 1 97 ? -24.936 4.795 31.721 1.00 95.31 97 CYS A C 1
ATOM 799 O O . CYS A 1 97 ? -24.357 5.626 32.420 1.00 95.31 97 CYS A O 1
ATOM 801 N N . GLN A 1 98 ? -25.679 3.828 32.273 1.00 95.12 98 GLN A N 1
ATOM 802 C CA . GLN A 1 98 ? -25.704 3.585 33.716 1.00 95.12 98 GLN A CA 1
ATOM 803 C C . GLN A 1 98 ? -24.415 2.932 34.220 1.00 95.12 98 GLN A C 1
ATOM 805 O O . GLN A 1 98 ? -23.948 3.330 35.294 1.00 95.12 98 GLN A O 1
ATOM 810 N N . ALA A 1 99 ? -23.853 1.992 33.454 1.00 97.00 99 ALA A N 1
ATOM 811 C CA . ALA A 1 99 ? -22.561 1.369 33.721 1.00 97.00 99 ALA A CA 1
ATOM 812 C C . ALA A 1 99 ? -21.431 2.410 33.668 1.00 97.00 99 ALA A C 1
ATOM 814 O O . ALA A 1 99 ? -20.780 2.641 34.689 1.00 97.00 99 ALA A O 1
ATOM 815 N N . GLU A 1 100 ? -21.296 3.137 32.552 1.00 96.94 100 GLU A N 1
ATOM 816 C CA . GLU A 1 100 ? -20.265 4.172 32.363 1.00 96.94 100 GLU A CA 1
ATOM 817 C C . GLU A 1 100 ? -20.365 5.287 33.407 1.00 96.94 100 GLU A C 1
ATOM 819 O O . GLU A 1 100 ? -19.362 5.690 33.988 1.00 96.94 100 GLU A O 1
ATOM 824 N N . ARG A 1 101 ? -21.578 5.753 33.741 1.00 97.00 101 ARG A N 1
ATOM 825 C CA . ARG A 1 101 ? -21.756 6.766 34.794 1.00 97.00 101 ARG A CA 1
ATOM 826 C C . ARG A 1 101 ? -21.266 6.265 36.154 1.00 97.00 101 ARG A C 1
ATOM 828 O O . ARG A 1 101 ? -20.681 7.035 36.912 1.00 97.00 101 ARG A O 1
ATOM 835 N N . ALA A 1 102 ? -21.556 5.009 36.497 1.00 96.94 102 ALA A N 1
ATOM 836 C CA . ALA A 1 102 ? -21.120 4.421 37.760 1.00 96.94 102 ALA A CA 1
ATOM 837 C C . ALA A 1 102 ? -19.598 4.221 37.785 1.00 96.94 102 ALA A C 1
ATOM 839 O O . ALA A 1 102 ? -18.972 4.556 38.790 1.00 96.94 102 ALA A O 1
ATOM 840 N N . TRP A 1 103 ? -19.009 3.762 36.681 1.00 96.75 103 TRP A N 1
ATOM 841 C CA . TRP A 1 103 ? -17.563 3.635 36.525 1.00 96.75 103 TRP A CA 1
ATOM 842 C C . TRP A 1 103 ? -16.851 4.994 36.611 1.00 96.75 103 TRP A C 1
ATOM 844 O O . TRP A 1 103 ? -15.988 5.165 37.464 1.00 96.75 103 TRP A O 1
ATOM 854 N N . ALA A 1 104 ? -17.311 6.012 35.877 1.00 96.31 104 ALA A N 1
ATOM 855 C CA . ALA A 1 104 ? -16.762 7.370 35.929 1.00 96.31 104 ALA A CA 1
ATOM 856 C C . ALA A 1 104 ? -16.778 7.956 37.351 1.00 96.31 104 ALA A C 1
ATOM 858 O O . ALA A 1 104 ? -15.801 8.549 37.798 1.00 96.31 104 ALA A O 1
ATOM 859 N N . THR A 1 105 ? -17.865 7.731 38.105 1.00 95.38 105 THR A N 1
ATOM 860 C CA . THR A 1 105 ? -17.931 8.158 39.516 1.00 95.38 105 THR A CA 1
ATOM 861 C C . THR A 1 105 ? -16.973 7.389 40.415 1.00 95.38 105 THR A C 1
ATOM 863 O O . THR A 1 105 ? -16.541 7.922 41.431 1.00 95.38 105 THR A O 1
ATOM 866 N N . ALA A 1 106 ? -16.663 6.131 40.090 1.00 95.12 106 ALA A N 1
ATOM 867 C CA . ALA A 1 106 ? -15.659 5.369 40.818 1.00 95.12 106 ALA A CA 1
ATOM 868 C C . ALA A 1 106 ? -14.264 5.957 40.568 1.00 95.12 106 ALA A C 1
ATOM 870 O O . ALA A 1 106 ? -13.556 6.218 41.536 1.00 95.12 106 ALA A O 1
ATOM 871 N N . CYS A 1 107 ? -13.928 6.259 39.311 1.00 93.25 107 CYS A N 1
ATOM 872 C CA . CYS A 1 107 ? -12.661 6.887 38.933 1.00 93.25 107 CYS A CA 1
ATOM 873 C C . CYS A 1 107 ? -12.490 8.285 39.546 1.00 93.25 107 CYS A C 1
ATOM 875 O O . CYS A 1 107 ? -11.437 8.588 40.100 1.00 93.25 107 CYS A O 1
ATOM 877 N N . GLU A 1 108 ? -13.543 9.109 39.551 1.00 93.25 108 GLU A N 1
ATOM 878 C CA . GLU A 1 108 ? -13.539 10.410 40.236 1.00 93.25 108 GLU A CA 1
ATOM 879 C C . GLU A 1 108 ? -13.241 10.250 41.739 1.00 93.25 108 GLU A C 1
ATOM 881 O O . GLU A 1 108 ? -12.402 10.954 42.302 1.00 93.25 108 GLU A O 1
ATOM 886 N N . LEU A 1 109 ? -13.883 9.279 42.399 1.00 91.31 109 LEU A N 1
ATOM 887 C CA . LEU A 1 109 ? -13.647 8.991 43.816 1.00 91.31 109 LEU A CA 1
ATOM 888 C C . LEU A 1 109 ? -12.247 8.415 44.083 1.00 91.31 109 LEU A C 1
ATOM 890 O O . LEU A 1 109 ? -11.708 8.659 45.160 1.00 91.31 109 LEU A O 1
ATOM 894 N N . GLN A 1 110 ? -11.662 7.659 43.152 1.00 90.31 110 GLN A N 1
ATOM 895 C CA . GLN A 1 110 ? -10.280 7.168 43.241 1.00 90.31 110 GLN A CA 1
ATOM 896 C C . GLN A 1 110 ? -9.273 8.316 43.121 1.00 90.31 110 GLN A C 1
ATOM 898 O O . GLN A 1 110 ? -8.348 8.412 43.926 1.00 90.31 110 GLN A O 1
ATOM 903 N N . GLN A 1 111 ? -9.489 9.238 42.181 1.00 89.19 111 GLN A N 1
ATOM 904 C CA . GLN A 1 111 ? -8.645 10.422 42.006 1.00 89.19 111 GLN A CA 1
ATOM 905 C C . GLN A 1 111 ? -8.725 11.356 43.222 1.00 89.19 111 GLN A C 1
ATOM 907 O O . GLN A 1 111 ? -7.722 11.894 43.677 1.00 89.19 111 GLN A O 1
ATOM 912 N N . GLN A 1 112 ? -9.906 11.506 43.826 1.00 85.44 112 GLN A N 1
ATOM 913 C CA . GLN A 1 112 ? -10.045 12.243 45.085 1.00 85.44 112 GLN A CA 1
ATOM 914 C C . GLN A 1 112 ? -9.336 11.536 46.254 1.00 85.44 112 GLN A C 1
ATOM 916 O O . GLN A 1 112 ? -8.840 12.200 47.161 1.00 85.44 112 GLN A O 1
ATOM 921 N N . GLN A 1 113 ? -9.256 10.200 46.251 1.00 80.19 113 GLN A N 1
ATOM 922 C CA . GLN A 1 113 ? -8.548 9.440 47.288 1.00 80.19 113 GLN A CA 1
ATOM 923 C C . GLN A 1 113 ? -7.038 9.610 47.230 1.00 80.19 113 GLN A C 1
ATOM 925 O O . GLN A 1 113 ? -6.424 9.785 48.284 1.00 80.19 113 GLN A O 1
ATOM 930 N N . SER A 1 114 ? -6.448 9.590 46.033 1.00 75.25 114 SER A N 1
ATOM 931 C CA . SER A 1 114 ? -5.006 9.800 45.878 1.00 75.25 114 SER A CA 1
ATOM 932 C C . SER A 1 114 ? -4.574 11.188 46.371 1.00 75.25 114 SER A C 1
ATOM 934 O O . SER A 1 114 ? -3.482 11.324 46.916 1.00 75.25 114 SER A O 1
ATOM 936 N N . LEU A 1 115 ? -5.462 12.188 46.288 1.00 74.25 115 LEU A N 1
ATOM 937 C CA . LEU A 1 115 ? -5.226 13.563 46.750 1.00 74.25 115 LEU A CA 1
ATOM 938 C C . LEU A 1 115 ? -5.458 13.784 48.262 1.00 74.25 115 LEU A C 1
ATOM 940 O O . LEU A 1 115 ? -4.872 14.693 48.844 1.00 74.25 115 LEU A O 1
ATOM 944 N N . VAL A 1 116 ? -6.324 12.994 48.915 1.00 66.31 116 VAL A N 1
ATOM 945 C CA . VAL A 1 116 ? -6.827 13.246 50.293 1.00 66.31 116 VAL A CA 1
ATOM 946 C C . VAL A 1 116 ? -6.183 12.336 51.358 1.00 66.31 116 VAL A C 1
ATOM 948 O O . VAL A 1 116 ? -6.530 12.419 52.539 1.00 66.31 116 VAL A O 1
ATOM 951 N N . SER A 1 117 ? -5.200 11.512 50.981 1.00 54.78 117 SER A N 1
ATOM 952 C CA . SER A 1 117 ? -4.540 10.475 51.806 1.00 54.78 117 SER A CA 1
ATOM 953 C C . SER A 1 117 ? -3.943 10.925 53.158 1.00 54.78 117 SER A C 1
ATOM 955 O O . SER A 1 117 ? -3.506 10.082 53.936 1.00 54.78 117 SER A O 1
ATOM 957 N N . VAL A 1 118 ? -3.985 12.216 53.504 1.00 55.09 118 VAL A N 1
ATOM 958 C CA . VAL A 1 118 ? -3.384 12.781 54.721 1.00 55.09 118 VAL A CA 1
ATOM 959 C C . VAL A 1 118 ? -4.372 12.997 55.890 1.00 55.09 118 VAL A C 1
ATOM 961 O O . VAL A 1 118 ? -3.914 13.094 57.024 1.00 55.09 118 VAL A O 1
ATOM 964 N N . THR A 1 119 ? -5.708 13.074 55.709 1.00 56.44 119 THR A N 1
ATOM 965 C CA . THR A 1 119 ? -6.537 13.756 56.749 1.00 56.44 119 THR A CA 1
ATOM 966 C C . THR A 1 119 ? -7.803 13.101 57.345 1.00 56.44 119 THR A C 1
ATOM 968 O O . THR A 1 119 ? -8.285 13.659 58.333 1.00 56.44 119 THR A O 1
ATOM 971 N N . LYS A 1 120 ? -8.382 11.960 56.902 1.00 54.00 120 LYS A N 1
ATOM 972 C CA . LYS A 1 120 ? -9.640 11.437 57.536 1.00 54.00 120 LYS A CA 1
ATOM 973 C C . LYS A 1 120 ? -9.833 9.905 57.626 1.00 54.00 120 LYS A C 1
ATOM 975 O O . LYS A 1 120 ? -9.445 9.149 56.749 1.00 54.00 120 LYS A O 1
ATOM 980 N N . LYS A 1 121 ? -10.547 9.489 58.695 1.00 49.94 121 LYS A N 1
ATOM 981 C CA . LYS A 1 121 ? -10.776 8.118 59.233 1.00 49.94 121 LYS A CA 1
ATOM 982 C C . LYS A 1 121 ? -11.953 7.285 58.654 1.00 49.94 121 LYS A C 1
ATOM 984 O O . LYS A 1 121 ? -12.223 6.210 59.182 1.00 49.94 121 LYS A O 1
ATOM 989 N N . LYS A 1 122 ? -12.691 7.714 57.618 1.00 53.97 122 LYS A N 1
ATOM 990 C CA . LYS A 1 122 ? -13.771 6.886 57.008 1.00 53.97 122 LYS A CA 1
ATOM 991 C C . LYS A 1 122 ? -13.321 6.338 55.658 1.00 53.97 122 LYS A C 1
ATOM 993 O O . LYS A 1 122 ? -13.039 7.143 54.784 1.00 53.97 122 LYS A O 1
ATOM 998 N N . SER A 1 123 ? -13.291 5.008 55.499 1.00 58.19 123 SER A N 1
ATOM 999 C CA . SER A 1 123 ? -12.726 4.316 54.326 1.00 58.19 123 SER A CA 1
ATOM 1000 C C . SER A 1 123 ? -13.415 4.724 53.007 1.00 58.19 123 SER A C 1
ATOM 1002 O O . SER A 1 123 ? -14.529 4.261 52.724 1.00 58.19 123 SER A O 1
ATOM 1004 N N . PRO A 1 124 ? -12.776 5.575 52.183 1.00 71.88 124 PRO A N 1
ATOM 1005 C CA . PRO A 1 124 ? -13.329 6.031 50.908 1.00 71.88 124 PRO A CA 1
ATOM 1006 C C . PRO A 1 124 ? -13.348 4.905 49.852 1.00 71.88 124 PRO A C 1
ATOM 1008 O O . PRO A 1 124 ? -14.177 4.925 48.940 1.00 71.88 124 PRO A O 1
ATOM 1011 N N . HIS A 1 125 ? -12.546 3.855 50.063 1.00 82.19 125 HIS A N 1
ATOM 1012 C CA . HIS A 1 125 ? -12.506 2.623 49.268 1.00 82.19 125 HIS A CA 1
ATOM 1013 C C . HIS A 1 125 ? -13.870 1.914 49.186 1.00 82.19 125 HIS A C 1
ATOM 1015 O O . HIS A 1 125 ? -14.288 1.484 48.114 1.00 82.19 125 HIS A O 1
ATOM 1021 N N . SER A 1 126 ? -14.646 1.902 50.278 1.00 86.31 126 SER A N 1
ATOM 1022 C CA . SER A 1 126 ? -15.992 1.297 50.301 1.00 86.31 126 SER A CA 1
ATOM 1023 C C . SER A 1 126 ? -16.974 1.960 49.322 1.00 86.31 126 SER A C 1
ATOM 1025 O O . SER A 1 126 ? -17.812 1.291 48.710 1.00 86.31 126 SER A O 1
ATOM 1027 N N . ASN A 1 127 ? -16.852 3.277 49.124 1.00 89.69 127 ASN A N 1
ATOM 1028 C CA . ASN A 1 127 ? -17.689 4.020 48.188 1.00 89.69 127 ASN A CA 1
ATOM 1029 C C . ASN A 1 127 ? -17.307 3.719 46.739 1.00 89.69 127 ASN A C 1
ATOM 1031 O O . ASN A 1 127 ? -18.210 3.512 45.928 1.00 89.69 127 ASN A O 1
ATOM 1035 N N . VAL A 1 128 ? -16.007 3.646 46.435 1.00 91.88 128 VAL A N 1
ATOM 1036 C CA . VAL A 1 128 ? -15.499 3.214 45.120 1.00 91.88 128 VAL A CA 1
ATOM 1037 C C . VAL A 1 128 ? -15.993 1.809 44.807 1.00 91.88 128 VAL A C 1
ATOM 1039 O O . VAL A 1 128 ? -16.643 1.600 43.785 1.00 91.88 128 VAL A O 1
ATOM 1042 N N . MET A 1 129 ? -15.829 0.875 45.745 1.00 93.44 129 MET A N 1
ATOM 1043 C CA . MET A 1 129 ? -16.283 -0.505 45.587 1.00 93.44 129 MET A CA 1
ATOM 1044 C C . MET A 1 129 ? -17.795 -0.591 45.335 1.00 93.44 129 MET A C 1
ATOM 1046 O O . MET A 1 129 ? -18.250 -1.340 44.472 1.00 93.44 129 MET A O 1
ATOM 1050 N N . ARG A 1 130 ? -18.607 0.218 46.030 1.00 94.56 130 ARG A N 1
ATOM 1051 C CA . ARG A 1 130 ? -20.057 0.294 45.782 1.00 94.56 130 ARG A CA 1
ATOM 1052 C C . ARG A 1 130 ? -20.381 0.804 44.374 1.00 94.56 130 ARG A C 1
ATOM 1054 O O . ARG A 1 130 ? -21.348 0.337 43.773 1.00 94.56 130 ARG A O 1
ATOM 1061 N N . ARG A 1 131 ? -19.607 1.755 43.843 1.00 95.75 131 ARG A N 1
ATOM 1062 C CA . ARG A 1 131 ? -19.783 2.262 42.473 1.00 95.75 131 ARG A CA 1
ATOM 1063 C C . ARG A 1 131 ? -19.357 1.234 41.425 1.00 95.75 131 ARG A C 1
ATOM 1065 O O . ARG A 1 131 ? -20.124 1.017 40.494 1.00 95.75 131 ARG A O 1
ATOM 1072 N N . LEU A 1 132 ? -18.239 0.539 41.620 1.00 95.94 132 LEU A N 1
ATOM 1073 C CA . LEU A 1 132 ? -17.771 -0.516 40.711 1.00 95.94 132 LEU A CA 1
ATOM 1074 C C . LEU A 1 132 ? -18.687 -1.739 40.708 1.00 95.94 132 LEU A C 1
ATOM 1076 O O . LEU A 1 132 ? -19.020 -2.246 39.645 1.00 95.94 132 LEU A O 1
ATOM 1080 N N . ASN A 1 133 ? -19.198 -2.158 41.870 1.00 96.75 133 ASN A N 1
ATOM 1081 C CA . ASN A 1 133 ? -20.232 -3.197 41.936 1.00 96.75 133 ASN A CA 1
ATOM 1082 C C . ASN A 1 133 ? -21.489 -2.798 41.156 1.00 96.75 133 ASN A C 1
ATOM 1084 O O . ASN A 1 133 ? -22.091 -3.630 40.484 1.00 96.75 133 ASN A O 1
ATOM 1088 N N . LYS A 1 134 ? -21.873 -1.517 41.217 1.00 96.38 134 LYS A N 1
ATOM 1089 C CA . LYS A 1 134 ? -22.993 -1.002 40.431 1.00 96.38 134 LYS A CA 1
ATOM 1090 C C . LYS A 1 134 ? -22.677 -0.977 38.932 1.00 96.38 134 LYS A C 1
ATOM 1092 O O . LYS A 1 134 ? -23.558 -1.313 38.153 1.00 96.38 134 LYS A O 1
ATOM 1097 N N . ALA A 1 135 ? -21.463 -0.598 38.531 1.00 97.06 135 ALA A N 1
ATOM 1098 C CA . ALA A 1 135 ? -21.037 -0.637 37.132 1.00 97.06 135 ALA A CA 1
ATOM 1099 C C . ALA A 1 135 ? -21.074 -2.071 36.578 1.00 97.06 135 ALA A C 1
ATOM 1101 O O . ALA A 1 135 ? -21.697 -2.306 35.547 1.00 97.06 135 ALA A O 1
ATOM 1102 N N . LEU A 1 136 ? -20.520 -3.031 37.326 1.00 97.50 136 LEU A N 1
ATOM 1103 C CA . LEU A 1 136 ? -20.550 -4.452 36.983 1.00 97.50 136 LEU A CA 1
ATOM 1104 C C . LEU A 1 136 ? -21.980 -4.996 36.881 1.00 97.50 136 LEU A C 1
ATOM 1106 O O . LEU A 1 136 ? -22.275 -5.716 35.938 1.00 97.50 136 LEU A O 1
ATOM 1110 N N . HIS A 1 137 ? -22.873 -4.630 37.805 1.00 96.69 137 HIS A N 1
ATOM 1111 C CA . HIS A 1 137 ? -24.278 -5.047 37.753 1.00 96.69 137 HIS A CA 1
ATOM 1112 C C . HIS A 1 137 ? -24.976 -4.599 36.460 1.00 96.69 137 HIS A C 1
ATOM 1114 O O . HIS A 1 137 ? -25.714 -5.372 35.853 1.00 96.69 137 HIS A O 1
ATOM 1120 N N . TRP A 1 138 ? -24.729 -3.364 36.013 1.00 96.44 138 TRP A N 1
ATOM 1121 C CA . TRP A 1 138 ? -25.265 -2.897 34.734 1.00 96.44 138 TRP A CA 1
ATOM 1122 C C . TRP A 1 138 ? -24.589 -3.589 33.548 1.00 96.44 138 TRP A C 1
ATOM 1124 O O . TRP A 1 138 ? -25.276 -3.951 32.603 1.00 96.44 138 TRP A O 1
ATOM 1134 N N . ALA A 1 139 ? -23.277 -3.830 33.597 1.00 96.38 139 ALA A N 1
ATOM 1135 C CA . ALA A 1 139 ? -22.570 -4.542 32.533 1.00 96.38 139 ALA A CA 1
ATOM 1136 C C . ALA A 1 139 ? -23.027 -6.009 32.391 1.00 96.38 139 ALA A C 1
ATOM 1138 O O . ALA A 1 139 ? -23.172 -6.488 31.273 1.00 96.38 139 ALA A O 1
ATOM 1139 N N . SER A 1 140 ? -23.331 -6.701 33.497 1.00 96.19 140 SER A N 1
ATOM 1140 C CA . SER A 1 140 ? -23.898 -8.057 33.460 1.00 96.19 140 SER A CA 1
ATOM 1141 C C . SER A 1 140 ? -25.335 -8.080 32.941 1.00 96.19 140 SER A C 1
ATOM 1143 O O . SER A 1 140 ? -25.712 -8.992 32.220 1.00 96.19 140 SER A O 1
ATOM 1145 N N . GLN A 1 141 ? -26.141 -7.064 33.269 1.00 94.38 141 GLN A N 1
ATOM 1146 C CA . GLN A 1 141 ? -27.472 -6.930 32.667 1.00 94.38 141 GLN A CA 1
ATOM 1147 C C . GLN A 1 141 ? -27.388 -6.623 31.169 1.00 94.38 141 GLN A C 1
ATOM 1149 O O . GLN A 1 141 ? -28.233 -7.074 30.405 1.00 94.38 141 GLN A O 1
ATOM 1154 N N . LEU A 1 142 ? -26.377 -5.864 30.735 1.00 94.75 142 LEU A N 1
ATOM 1155 C CA . LEU A 1 142 ? -26.174 -5.560 29.322 1.00 94.75 142 LEU A CA 1
ATOM 1156 C C . LEU A 1 142 ? -25.857 -6.821 28.516 1.00 94.75 142 LEU A C 1
ATOM 1158 O O . LEU A 1 142 ? -26.448 -6.999 27.457 1.00 94.75 142 LEU A O 1
ATOM 1162 N N . SER A 1 143 ? -24.962 -7.686 29.003 1.00 94.31 143 SER A N 1
ATOM 1163 C CA . SER A 1 143 ? -24.623 -8.933 28.308 1.00 94.31 143 SER A CA 1
ATOM 1164 C C . SER A 1 143 ? -25.792 -9.921 28.274 1.00 94.31 143 SER A C 1
ATOM 1166 O O . SER A 1 143 ? -26.029 -10.529 27.232 1.00 94.31 143 SER A O 1
ATOM 1168 N N . GLU A 1 144 ? -26.575 -10.019 29.356 1.00 93.31 144 GLU A N 1
ATOM 1169 C CA . GLU A 1 144 ? -27.800 -10.833 29.398 1.00 93.31 144 GLU A CA 1
ATOM 1170 C C . GLU A 1 144 ? -28.833 -10.356 28.364 1.00 93.31 144 GLU A C 1
ATOM 1172 O O . GLU A 1 144 ? -29.360 -11.159 27.597 1.00 93.31 144 GLU A O 1
ATOM 1177 N N . LEU A 1 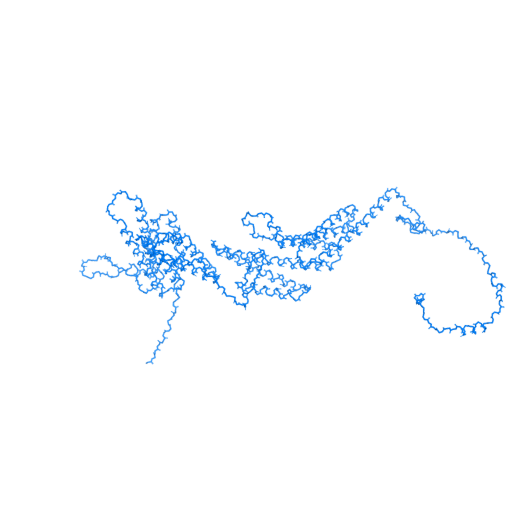145 ? -29.079 -9.042 28.283 1.00 91.38 145 LEU A N 1
ATOM 1178 C CA . LEU A 1 145 ? -30.003 -8.475 27.297 1.00 91.38 145 LEU A CA 1
ATOM 1179 C C . LEU A 1 145 ? -29.471 -8.623 25.869 1.00 91.38 145 LEU A C 1
ATOM 1181 O O . LEU A 1 145 ? -30.221 -9.035 24.985 1.00 91.38 145 LEU A O 1
ATOM 1185 N N . ALA A 1 146 ? -28.183 -8.345 25.644 1.00 92.00 146 ALA A N 1
ATOM 1186 C CA . ALA A 1 146 ? -27.563 -8.447 24.326 1.00 92.00 146 ALA A CA 1
ATOM 1187 C C . ALA A 1 146 ? -27.691 -9.859 23.739 1.00 92.00 146 ALA A C 1
ATOM 1189 O O . ALA A 1 146 ? -27.997 -9.990 22.557 1.00 92.00 146 ALA A O 1
ATOM 1190 N N . GLY A 1 147 ? -27.557 -10.903 24.566 1.00 90.44 147 GLY A N 1
ATOM 1191 C CA . GLY A 1 147 ? -27.730 -12.293 24.132 1.00 90.44 147 GLY A CA 1
ATOM 1192 C C . GLY A 1 147 ? -29.128 -12.628 23.596 1.00 90.44 147 GLY A C 1
ATOM 1193 O O . GLY A 1 147 ? -29.276 -13.606 22.871 1.00 90.44 147 GLY A O 1
ATOM 1194 N N . THR A 1 148 ? -30.150 -11.825 23.915 1.00 89.94 148 THR A N 1
ATOM 1195 C CA . THR A 1 148 ? -31.531 -12.054 23.453 1.00 89.94 148 THR A CA 1
ATOM 1196 C C . THR A 1 148 ? -31.913 -11.257 22.208 1.00 89.94 148 THR A C 1
ATOM 1198 O O . THR A 1 148 ? -32.823 -11.668 21.492 1.00 89.94 148 THR A O 1
ATOM 1201 N N . CYS A 1 149 ? -31.261 -10.117 21.947 1.00 88.44 149 CYS A N 1
ATOM 1202 C CA . CYS A 1 149 ? -31.745 -9.142 20.962 1.00 88.44 149 CYS A CA 1
ATOM 1203 C C . CYS A 1 149 ? -30.684 -8.563 20.008 1.00 88.44 149 CYS A C 1
ATOM 1205 O O . CYS A 1 149 ? -31.052 -7.813 19.100 1.00 88.44 149 CYS A O 1
ATOM 1207 N N . CYS A 1 150 ? -29.394 -8.850 20.208 1.00 90.75 150 CYS A N 1
ATOM 1208 C CA . CYS A 1 150 ? -28.304 -8.251 19.430 1.00 90.75 150 CYS A CA 1
ATOM 1209 C C . CYS A 1 150 ? -27.640 -9.231 18.450 1.00 90.75 150 CYS A C 1
ATOM 1211 O O . CYS A 1 150 ? -27.829 -10.443 18.522 1.00 90.75 150 CYS A O 1
ATOM 1213 N N . ASP A 1 151 ? -26.847 -8.689 17.525 1.00 92.38 151 ASP A N 1
ATOM 1214 C CA . ASP A 1 151 ? -25.983 -9.454 16.624 1.00 92.38 151 ASP A CA 1
ATOM 1215 C C . ASP A 1 151 ? -24.799 -10.102 17.360 1.00 92.38 151 ASP A C 1
ATOM 1217 O O . ASP A 1 151 ? -24.383 -9.648 18.429 1.00 92.38 151 ASP A O 1
ATOM 1221 N N . ALA A 1 152 ? -24.225 -11.152 16.762 1.00 91.38 152 ALA A N 1
ATOM 1222 C CA . ALA A 1 152 ? -23.132 -11.922 17.359 1.00 91.38 152 ALA A CA 1
ATOM 1223 C C . ALA A 1 152 ? -21.936 -11.040 17.765 1.00 91.38 152 ALA A C 1
ATOM 1225 O O . ALA A 1 152 ? -21.394 -11.220 18.856 1.00 91.38 152 ALA A O 1
ATOM 1226 N N . ASN A 1 153 ? -21.584 -10.038 16.949 1.00 91.38 153 ASN A N 1
ATOM 1227 C CA . ASN A 1 153 ? -20.482 -9.121 17.243 1.00 91.38 153 ASN A CA 1
ATOM 1228 C C . ASN A 1 153 ? -20.788 -8.255 18.471 1.00 91.38 153 ASN A C 1
ATOM 1230 O O . ASN A 1 153 ? -19.988 -8.218 19.403 1.00 91.38 153 ASN A O 1
ATOM 1234 N N . THR A 1 154 ? -21.969 -7.628 18.541 1.00 93.00 154 THR A N 1
ATOM 1235 C CA . THR A 1 154 ? -22.372 -6.842 19.723 1.00 93.00 154 THR A CA 1
ATOM 1236 C C . THR A 1 154 ? -22.461 -7.704 20.985 1.00 93.00 154 THR A C 1
ATOM 1238 O O . THR A 1 154 ? -22.133 -7.223 22.070 1.00 93.00 154 THR A O 1
ATOM 1241 N N . VAL A 1 155 ? -22.873 -8.973 20.882 1.00 95.12 155 VAL A N 1
ATOM 1242 C CA . VAL A 1 155 ? -22.868 -9.901 22.028 1.00 95.12 155 VAL A CA 1
ATOM 1243 C C . VAL A 1 155 ? -21.445 -10.088 22.559 1.00 95.12 155 VAL A C 1
ATOM 1245 O O . VAL A 1 155 ? -21.222 -9.914 23.758 1.00 95.12 155 VAL A O 1
ATOM 1248 N N . GLN A 1 156 ? -20.477 -10.363 21.682 1.00 94.88 156 GLN A N 1
ATOM 1249 C CA . GLN A 1 156 ? -19.067 -10.498 22.065 1.00 94.88 156 GLN A CA 1
ATOM 1250 C C . GLN A 1 156 ? -18.484 -9.186 22.615 1.00 94.88 156 GLN A C 1
ATOM 1252 O O . GLN A 1 156 ? -17.793 -9.202 23.634 1.00 94.88 156 GLN A O 1
ATOM 1257 N N . GLU A 1 157 ? -18.825 -8.029 22.035 1.00 95.00 157 GLU A N 1
ATOM 1258 C CA . GLU A 1 157 ? -18.434 -6.725 22.586 1.00 95.00 157 GLU A CA 1
ATOM 1259 C C . GLU A 1 157 ? -18.984 -6.516 24.008 1.00 95.00 157 GLU A C 1
ATOM 1261 O O . GLU A 1 157 ? -18.279 -6.036 24.898 1.00 95.00 157 GLU A O 1
ATOM 1266 N N . CYS A 1 158 ? -20.242 -6.891 24.254 1.00 95.94 158 CYS A N 1
ATOM 1267 C CA . CYS A 1 158 ? -20.857 -6.767 25.575 1.00 95.94 158 CYS A CA 1
ATOM 1268 C C . CYS A 1 158 ? -20.197 -7.707 26.598 1.00 95.94 158 CYS A C 1
ATOM 1270 O O . CYS A 1 158 ? -20.010 -7.309 27.751 1.00 95.94 158 CYS A O 1
ATOM 1272 N N . LEU A 1 159 ? -19.795 -8.915 26.185 1.00 96.06 159 LEU A N 1
ATOM 1273 C CA . LEU A 1 159 ? -19.023 -9.848 27.015 1.00 96.06 159 LEU A CA 1
ATOM 1274 C C . LEU A 1 159 ? -17.630 -9.293 27.343 1.00 96.06 159 LEU A C 1
ATOM 1276 O O . LEU A 1 159 ? -17.239 -9.277 28.513 1.00 96.06 159 LEU A O 1
ATOM 1280 N N . ALA A 1 160 ? -16.915 -8.754 26.351 1.00 96.44 160 ALA A N 1
ATOM 1281 C CA . ALA A 1 160 ? -15.620 -8.110 26.559 1.00 96.44 160 ALA A CA 1
ATOM 1282 C C . ALA A 1 160 ? -15.729 -6.905 27.513 1.00 96.44 160 ALA A C 1
ATOM 1284 O O . ALA A 1 160 ? -14.911 -6.738 28.421 1.00 96.44 160 ALA A O 1
ATOM 1285 N N . TYR A 1 161 ? -16.779 -6.089 27.372 1.00 97.00 161 TYR A N 1
ATOM 1286 C CA . TYR A 1 161 ? -17.052 -4.957 28.260 1.00 97.00 161 TYR A CA 1
ATOM 1287 C C . TYR A 1 161 ? -17.389 -5.390 29.696 1.00 97.00 161 TYR A C 1
ATOM 1289 O O . TYR A 1 161 ? -16.902 -4.792 30.660 1.00 97.00 161 TYR A O 1
ATOM 1297 N N . GLN A 1 162 ? -18.179 -6.454 29.863 1.00 97.38 162 GLN A N 1
ATOM 1298 C CA . GLN A 1 162 ? -18.462 -7.037 31.175 1.00 97.38 162 GLN A CA 1
ATOM 1299 C C . GLN A 1 162 ? -17.182 -7.549 31.846 1.00 97.38 162 GLN A C 1
ATOM 1301 O O . GLN A 1 162 ? -16.953 -7.244 33.020 1.00 97.38 162 GLN A O 1
ATOM 1306 N N . ALA A 1 163 ? -16.345 -8.286 31.112 1.00 96.88 163 ALA A N 1
ATOM 1307 C CA . ALA A 1 163 ? -15.061 -8.782 31.600 1.00 96.88 163 ALA A CA 1
ATOM 1308 C C . ALA A 1 163 ? -14.129 -7.626 32.008 1.00 96.88 163 ALA A C 1
ATOM 1310 O O . ALA A 1 163 ? -13.523 -7.672 33.079 1.00 96.88 163 ALA A O 1
ATOM 1311 N N . TRP A 1 164 ? -14.104 -6.532 31.238 1.00 96.19 164 TRP A N 1
ATOM 1312 C CA . TRP A 1 164 ? -13.359 -5.316 31.582 1.00 96.19 164 TRP A CA 1
ATOM 1313 C C . TRP A 1 164 ? -13.861 -4.652 32.879 1.00 96.19 164 TRP A C 1
ATOM 1315 O O . TRP A 1 164 ? -13.066 -4.300 33.755 1.00 96.19 164 TRP A O 1
ATOM 1325 N N . MET A 1 165 ? -15.180 -4.526 33.064 1.00 96.62 165 MET A N 1
ATOM 1326 C CA . MET A 1 165 ? -15.768 -3.988 34.301 1.00 96.62 165 MET A CA 1
ATOM 1327 C C . MET A 1 165 ? -15.513 -4.883 35.520 1.00 96.62 165 MET A C 1
ATOM 1329 O O . MET A 1 165 ? -15.272 -4.382 36.624 1.00 96.62 165 MET A O 1
ATOM 1333 N N . LEU A 1 166 ? -15.549 -6.203 35.330 1.00 97.44 166 LEU A N 1
ATOM 1334 C CA . LEU A 1 166 ? -15.224 -7.182 36.365 1.00 97.44 166 LEU A CA 1
ATOM 1335 C C . LEU A 1 166 ? -13.752 -7.078 36.780 1.00 97.44 166 LEU A C 1
ATOM 1337 O O . LEU A 1 166 ? -13.448 -7.048 37.974 1.00 97.44 166 LEU A O 1
ATOM 1341 N N . ALA A 1 167 ? -12.854 -6.939 35.808 1.00 96.38 167 ALA A N 1
ATOM 1342 C CA . ALA A 1 167 ? -11.428 -6.782 36.047 1.00 96.38 167 ALA A CA 1
ATOM 1343 C C . ALA A 1 167 ? -11.112 -5.509 36.850 1.00 96.38 167 ALA A C 1
ATOM 1345 O O . ALA A 1 167 ? -10.397 -5.579 37.848 1.00 96.38 167 ALA A O 1
ATOM 1346 N N . ASN A 1 168 ? -11.734 -4.371 36.511 1.00 95.44 168 ASN A N 1
ATOM 1347 C CA . ASN A 1 168 ? -11.603 -3.121 37.274 1.00 95.44 168 ASN A CA 1
ATOM 1348 C C . ASN A 1 168 ? -12.037 -3.278 38.742 1.00 95.44 168 ASN A C 1
ATOM 1350 O O . ASN A 1 168 ? -11.414 -2.728 39.649 1.00 95.44 168 ASN A O 1
ATOM 1354 N N . LYS A 1 169 ? -13.094 -4.056 39.003 1.00 95.88 169 LYS A N 1
ATOM 1355 C CA . LYS A 1 169 ? -13.517 -4.378 40.372 1.00 95.88 169 LYS A CA 1
ATOM 1356 C C . LYS A 1 169 ? -12.474 -5.236 41.100 1.00 95.88 169 LYS A C 1
ATOM 1358 O O . LYS A 1 169 ? -12.190 -4.954 42.262 1.00 95.88 169 LYS A O 1
ATOM 1363 N N . HIS A 1 170 ? -11.934 -6.275 40.462 1.00 96.12 170 HIS A N 1
ATOM 1364 C CA . HIS A 1 170 ? -10.920 -7.147 41.072 1.00 96.12 170 HIS A CA 1
ATOM 1365 C C . HIS A 1 170 ? -9.607 -6.414 41.356 1.00 96.12 170 HIS A C 1
ATOM 1367 O O . HIS A 1 170 ? -9.035 -6.593 42.434 1.00 96.12 170 HIS A O 1
ATOM 1373 N N . LEU A 1 171 ? -9.191 -5.531 40.446 1.00 94.25 171 LEU A N 1
ATOM 1374 C CA . LEU A 1 171 ? -8.020 -4.674 40.611 1.00 94.25 171 LEU A CA 1
ATOM 1375 C C . LEU A 1 171 ? -8.136 -3.830 41.889 1.00 94.25 171 LEU A C 1
ATOM 1377 O O . LEU A 1 171 ? -7.231 -3.807 42.718 1.00 94.25 171 LEU A O 1
ATOM 1381 N N . GLU A 1 172 ? -9.305 -3.236 42.122 1.00 92.94 172 GLU A N 1
ATOM 1382 C CA . GLU A 1 172 ? -9.583 -2.443 43.326 1.00 92.94 172 GLU A CA 1
ATOM 1383 C C . GLU A 1 172 ? -9.703 -3.270 44.608 1.00 92.94 172 GLU A C 1
ATOM 1385 O O . GLU A 1 172 ? -9.503 -2.755 45.709 1.00 92.94 172 GLU A O 1
ATOM 1390 N N . GLN A 1 173 ? -10.016 -4.562 44.491 1.00 93.06 173 GLN A N 1
ATOM 1391 C CA . GLN A 1 173 ? -9.974 -5.512 45.605 1.00 93.06 173 GLN A CA 1
ATOM 1392 C C . GLN A 1 173 ? -8.555 -6.003 45.917 1.00 93.06 173 GLN A C 1
ATOM 1394 O O . GLN A 1 173 ? -8.397 -6.732 46.894 1.00 93.06 173 GLN A O 1
ATOM 1399 N N . LYS A 1 174 ? -7.547 -5.616 45.119 1.00 92.81 174 LYS A N 1
ATOM 1400 C CA . LYS A 1 174 ? -6.174 -6.149 45.165 1.00 92.81 174 LYS A CA 1
ATOM 1401 C C . LYS A 1 174 ? -6.097 -7.659 44.900 1.00 92.81 174 LYS A C 1
ATOM 1403 O O . LYS A 1 174 ? -5.183 -8.332 45.358 1.00 92.81 174 LYS A O 1
ATOM 1408 N N . ARG A 1 175 ? -7.075 -8.204 44.171 1.00 95.12 175 ARG A N 1
ATOM 1409 C CA . ARG A 1 175 ? -7.082 -9.602 43.714 1.00 95.12 175 ARG A CA 1
ATOM 1410 C C . ARG A 1 175 ? -6.465 -9.653 42.321 1.00 95.12 175 ARG A C 1
ATOM 1412 O O . ARG A 1 175 ? -7.183 -9.654 41.322 1.00 95.12 175 ARG A O 1
ATOM 1419 N N . HIS A 1 176 ? -5.136 -9.608 42.267 1.00 94.12 176 HIS A N 1
ATOM 1420 C CA . HIS A 1 176 ? -4.389 -9.423 41.023 1.00 94.12 176 HIS A CA 1
ATOM 1421 C C . HIS A 1 176 ? -4.536 -10.611 40.055 1.00 94.12 176 HIS A C 1
ATOM 1423 O O . HIS A 1 176 ? -4.716 -10.378 38.861 1.00 94.12 176 HIS A O 1
ATOM 1429 N N . ALA A 1 177 ? -4.588 -11.854 40.551 1.00 93.44 177 ALA A N 1
ATOM 1430 C CA . ALA A 1 177 ? -4.793 -13.041 39.713 1.00 93.44 177 ALA A CA 1
ATOM 1431 C C . ALA A 1 177 ? -6.166 -13.046 39.006 1.00 93.44 177 ALA A C 1
ATOM 1433 O O . ALA A 1 177 ? -6.261 -13.255 37.796 1.00 93.44 177 ALA A O 1
ATOM 1434 N N . ASP A 1 178 ? -7.250 -12.740 39.727 1.00 94.56 178 ASP A N 1
ATOM 1435 C CA . ASP A 1 178 ? -8.598 -12.682 39.137 1.00 94.56 178 ASP A CA 1
ATOM 1436 C C . ASP A 1 178 ? -8.764 -11.494 38.177 1.00 94.56 178 ASP A C 1
ATOM 1438 O O . ASP A 1 178 ? -9.458 -11.594 37.156 1.00 94.56 178 ASP A O 1
ATOM 1442 N N . ALA A 1 179 ? -8.109 -10.368 38.488 1.00 95.62 179 ALA A N 1
ATOM 1443 C CA . ALA A 1 179 ? -8.051 -9.210 37.605 1.00 95.62 179 ALA A CA 1
ATOM 1444 C C . ALA A 1 179 ? -7.313 -9.545 36.301 1.00 95.62 179 ALA A C 1
ATOM 1446 O O . ALA A 1 179 ? -7.820 -9.217 35.230 1.00 95.62 179 ALA A O 1
ATOM 1447 N N . TYR A 1 180 ? -6.177 -10.250 36.382 1.00 94.25 180 TYR A N 1
ATOM 1448 C CA . TYR A 1 180 ? -5.421 -10.723 35.220 1.00 94.25 180 TYR A CA 1
ATOM 1449 C C . TYR A 1 180 ? -6.293 -11.584 34.301 1.00 94.25 180 TYR A C 1
ATOM 1451 O O . TYR A 1 180 ? -6.429 -11.261 33.122 1.00 94.25 180 TYR A O 1
ATOM 1459 N N . ARG A 1 181 ? -6.955 -12.619 34.839 1.00 94.44 181 ARG A N 1
ATOM 1460 C CA . ARG A 1 181 ? -7.817 -13.515 34.046 1.00 94.44 181 ARG A CA 1
ATOM 1461 C C . ARG A 1 181 ? -8.964 -12.765 33.369 1.00 94.44 181 ARG A C 1
ATOM 1463 O O . ARG A 1 181 ? -9.235 -12.984 32.192 1.00 94.44 181 ARG A O 1
ATOM 1470 N N . SER A 1 182 ? -9.601 -11.839 34.087 1.00 95.31 182 SER A N 1
ATOM 1471 C CA . SER A 1 182 ? -10.718 -11.047 33.555 1.00 95.31 182 SER A CA 1
ATOM 1472 C C . SER A 1 182 ? -10.269 -10.047 32.478 1.00 95.31 182 SER A C 1
ATOM 1474 O O . SER A 1 182 ? -10.924 -9.926 31.444 1.00 95.31 182 SER A O 1
ATOM 1476 N N . PHE A 1 183 ? -9.137 -9.353 32.672 1.00 96.00 183 PHE A N 1
ATOM 1477 C CA . PHE A 1 183 ? -8.573 -8.465 31.647 1.00 96.00 183 PHE A CA 1
ATOM 1478 C C . PHE A 1 183 ? -8.097 -9.243 30.422 1.00 96.00 183 PHE A C 1
ATOM 1480 O O . PHE A 1 183 ? -8.330 -8.798 29.299 1.00 96.00 183 PHE A O 1
ATOM 1487 N N . ARG A 1 184 ? -7.474 -10.410 30.622 1.00 93.81 184 ARG A N 1
ATOM 1488 C CA . ARG A 1 184 ? -7.064 -11.294 29.531 1.00 93.81 184 ARG A CA 1
ATOM 1489 C C . ARG A 1 184 ? -8.271 -11.756 28.723 1.00 93.81 184 ARG A C 1
ATOM 1491 O O . ARG A 1 184 ? -8.237 -11.606 27.513 1.00 93.81 184 ARG A O 1
ATOM 1498 N N . ALA A 1 185 ? -9.345 -12.212 29.369 1.00 94.50 185 ALA A N 1
ATOM 1499 C CA . ALA A 1 185 ? -10.573 -12.612 28.679 1.00 94.50 185 ALA A CA 1
ATOM 1500 C C . ALA A 1 185 ? -11.189 -11.466 27.850 1.00 94.50 185 ALA A C 1
ATOM 1502 O O . ALA A 1 185 ? -11.624 -11.676 26.717 1.00 94.50 185 ALA A O 1
ATOM 1503 N N . ALA A 1 186 ? -11.191 -10.236 28.380 1.00 95.56 186 ALA A N 1
ATOM 1504 C CA . ALA A 1 186 ? -11.631 -9.063 27.623 1.00 95.56 186 ALA A CA 1
ATOM 1505 C C . ALA A 1 186 ? -10.722 -8.788 26.410 1.00 95.56 186 ALA A C 1
ATOM 1507 O O . ALA A 1 186 ? -11.212 -8.483 25.326 1.00 95.56 186 ALA A O 1
ATOM 1508 N N . MET A 1 187 ? -9.403 -8.906 26.591 1.00 94.44 187 MET A N 1
ATOM 1509 C CA . MET A 1 187 ? -8.407 -8.678 25.545 1.00 94.44 187 MET A CA 1
ATOM 1510 C C . MET A 1 187 ? -8.486 -9.721 24.427 1.00 94.44 187 MET A C 1
ATOM 1512 O O . MET A 1 187 ? -8.482 -9.337 23.263 1.00 94.44 187 MET A O 1
ATOM 1516 N N . THR A 1 188 ? -8.581 -11.011 24.762 1.00 93.62 188 THR A N 1
ATOM 1517 C CA . THR A 1 188 ? -8.671 -12.096 23.773 1.00 93.62 188 THR A CA 1
ATOM 1518 C C . THR A 1 188 ? -9.931 -11.953 22.932 1.00 93.62 188 THR A C 1
ATOM 1520 O O . THR A 1 188 ? -9.833 -11.912 21.716 1.00 93.62 188 THR A O 1
ATOM 1523 N N . THR A 1 189 ? -11.085 -11.709 23.564 1.00 94.12 189 THR A N 1
ATOM 1524 C CA . THR A 1 189 ? -12.360 -11.512 22.848 1.00 94.12 189 THR A CA 1
ATOM 1525 C C . THR A 1 189 ? -12.284 -10.357 21.837 1.00 94.12 189 THR A C 1
ATOM 1527 O O . THR A 1 189 ? -12.801 -10.464 20.729 1.00 94.12 189 THR A O 1
ATOM 1530 N N . LEU A 1 190 ? -11.621 -9.248 22.192 1.00 93.69 190 LEU A N 1
ATOM 1531 C CA . LEU A 1 190 ? -11.433 -8.108 21.285 1.00 93.69 190 LEU A CA 1
ATOM 1532 C C . LEU A 1 190 ? -10.467 -8.410 20.134 1.00 93.69 190 LEU A C 1
ATOM 1534 O O . LEU A 1 190 ? -10.687 -7.943 19.019 1.00 93.69 190 LEU A O 1
ATOM 1538 N N . ILE A 1 191 ? -9.405 -9.174 20.394 1.00 91.94 191 ILE A N 1
ATOM 1539 C CA . ILE A 1 191 ? -8.455 -9.595 19.358 1.00 91.94 191 ILE A CA 1
ATOM 1540 C C . ILE A 1 191 ? -9.128 -10.569 18.387 1.00 91.94 191 ILE A C 1
ATOM 1542 O O . ILE A 1 191 ? -8.995 -10.391 17.179 1.00 91.94 191 ILE A O 1
ATOM 1546 N N . ASP A 1 192 ? -9.904 -11.528 18.888 1.00 91.62 192 ASP A N 1
ATOM 1547 C CA . ASP A 1 192 ? -10.646 -12.489 18.066 1.00 91.62 192 ASP A CA 1
ATOM 1548 C C . ASP A 1 192 ? -11.675 -11.769 17.172 1.00 91.62 192 ASP A C 1
ATOM 1550 O O . ASP A 1 192 ? -11.792 -12.049 15.975 1.00 91.62 192 ASP A O 1
ATOM 1554 N N . LEU A 1 193 ? -12.373 -10.762 17.715 1.00 91.25 193 LEU A N 1
ATOM 1555 C CA . LEU A 1 193 ? -13.253 -9.881 16.938 1.00 91.25 193 LEU A CA 1
ATOM 1556 C C . LEU A 1 193 ? -12.489 -9.105 15.853 1.00 91.25 193 LEU A C 1
ATOM 1558 O O . LEU A 1 193 ? -12.941 -9.016 14.713 1.00 91.25 193 LEU A O 1
ATOM 1562 N N . ALA A 1 194 ? -11.307 -8.574 16.168 1.00 89.81 194 ALA A N 1
ATOM 1563 C CA . ALA A 1 194 ? -10.492 -7.866 15.183 1.00 89.81 194 ALA A CA 1
ATOM 1564 C C . ALA A 1 194 ? -9.985 -8.780 14.062 1.00 89.81 194 ALA A C 1
ATOM 1566 O O . ALA A 1 194 ? -9.985 -8.379 12.897 1.00 89.81 194 ALA A O 1
ATOM 1567 N N . GLN A 1 195 ? -9.580 -10.008 14.390 1.00 87.81 195 GLN A N 1
ATOM 1568 C CA . GLN A 1 195 ? -9.126 -10.989 13.406 1.00 87.81 195 GLN A CA 1
ATOM 1569 C C . GLN A 1 195 ? -10.262 -11.409 12.474 1.00 87.81 195 GLN A C 1
ATOM 1571 O O . GLN A 1 195 ? -10.098 -11.363 11.255 1.00 87.81 195 GLN A O 1
ATOM 1576 N N . THR A 1 196 ? -11.431 -11.742 13.027 1.00 87.38 196 THR A N 1
ATOM 1577 C CA . THR A 1 196 ? -12.612 -12.114 12.231 1.00 87.38 196 THR A CA 1
ATOM 1578 C C . THR A 1 196 ? -13.030 -10.984 11.286 1.00 87.38 196 THR A C 1
ATOM 1580 O O . THR A 1 196 ? -13.157 -11.208 10.082 1.00 87.38 196 THR A O 1
ATOM 1583 N N . ALA A 1 197 ? -13.108 -9.741 11.766 1.00 84.94 197 ALA A N 1
ATOM 1584 C CA . ALA A 1 197 ? -13.443 -8.606 10.906 1.00 84.94 197 ALA A CA 1
ATOM 1585 C C . ALA A 1 197 ? -12.360 -8.276 9.860 1.00 84.94 197 ALA A C 1
ATOM 1587 O O . ALA A 1 197 ? -12.685 -7.839 8.755 1.00 84.94 197 ALA A O 1
ATOM 1588 N N . SER A 1 198 ? -11.083 -8.536 10.164 1.00 78.62 198 SER A N 1
ATOM 1589 C CA . SER A 1 198 ? -9.992 -8.403 9.188 1.00 78.62 198 SER A CA 1
ATOM 1590 C C . SER A 1 198 ? -10.090 -9.451 8.074 1.00 78.62 198 SER A C 1
ATOM 1592 O O . SER A 1 198 ? -9.838 -9.126 6.916 1.00 78.62 198 SER A O 1
ATOM 1594 N N . THR A 1 199 ? -10.498 -10.687 8.395 1.00 79.12 199 THR A N 1
ATOM 1595 C CA . THR A 1 199 ? -10.697 -11.750 7.390 1.00 79.12 199 THR A CA 1
ATOM 1596 C C . THR A 1 199 ? -11.885 -11.497 6.467 1.00 79.12 199 THR A C 1
ATOM 1598 O O . THR A 1 199 ? -11.823 -11.843 5.290 1.00 79.12 199 THR A O 1
ATOM 1601 N N . GLU A 1 200 ? -12.949 -10.859 6.963 1.00 77.69 200 GLU A N 1
ATOM 1602 C CA . GLU A 1 200 ? -14.102 -10.483 6.136 1.00 77.69 200 GLU A CA 1
ATOM 1603 C C . GLU A 1 200 ? -13.767 -9.368 5.132 1.00 77.69 200 GLU A C 1
ATOM 1605 O O . GLU A 1 200 ? -14.412 -9.263 4.089 1.00 77.69 200 GLU A O 1
ATOM 1610 N N . GLY A 1 201 ? -12.770 -8.525 5.431 1.00 70.50 201 GLY A N 1
ATOM 1611 C CA . GLY A 1 201 ? -12.263 -7.488 4.525 1.00 70.50 201 GLY A CA 1
ATOM 1612 C C . GLY A 1 201 ? -13.223 -6.320 4.257 1.00 70.50 201 GLY A C 1
ATOM 1613 O O . GLY A 1 201 ? -12.903 -5.435 3.463 1.00 70.50 201 GLY A O 1
ATOM 1614 N N . SER A 1 202 ? -14.388 -6.285 4.915 1.00 79.19 202 SER A N 1
ATOM 1615 C CA . SER A 1 202 ? -15.356 -5.192 4.790 1.00 79.19 202 SER A CA 1
ATOM 1616 C C . SER A 1 202 ? -14.783 -3.880 5.351 1.00 79.19 202 SER A C 1
ATOM 1618 O O . SER A 1 202 ? -14.221 -3.898 6.449 1.00 79.19 202 SER A O 1
ATOM 1620 N N . PRO A 1 203 ? -14.964 -2.729 4.677 1.00 75.44 203 PRO A N 1
ATOM 1621 C CA . PRO A 1 203 ? -14.495 -1.423 5.153 1.00 75.44 203 PRO A CA 1
ATOM 1622 C C . PRO A 1 203 ? -14.951 -1.082 6.580 1.00 75.44 203 PRO A C 1
ATOM 1624 O O . PRO A 1 203 ? -14.151 -0.676 7.423 1.00 75.44 203 PRO A O 1
ATOM 1627 N N . ASP A 1 204 ? -16.233 -1.318 6.873 1.00 77.81 204 ASP A N 1
ATOM 1628 C CA . ASP A 1 204 ? -16.823 -1.109 8.200 1.00 77.81 204 ASP A CA 1
ATOM 1629 C C . ASP A 1 204 ? -16.242 -2.078 9.245 1.00 77.81 204 ASP A C 1
ATOM 1631 O O . ASP A 1 204 ? -16.093 -1.712 10.413 1.00 77.81 204 ASP A O 1
ATOM 1635 N N . GLY A 1 205 ? -15.904 -3.301 8.822 1.00 83.00 205 GLY A N 1
ATOM 1636 C CA . GLY A 1 205 ? -15.289 -4.329 9.661 1.00 83.00 205 GLY A CA 1
ATOM 1637 C C . GLY A 1 205 ? -13.841 -3.996 10.014 1.00 83.00 205 GLY A C 1
ATOM 1638 O O . GLY A 1 205 ? -13.468 -4.079 11.178 1.00 83.00 205 GLY A O 1
ATOM 1639 N N . LEU A 1 206 ? -13.050 -3.528 9.047 1.00 81.00 206 LEU A N 1
ATOM 1640 C CA . LEU A 1 206 ? -11.665 -3.089 9.257 1.00 81.00 206 LEU A CA 1
ATOM 1641 C C . LEU A 1 206 ? -11.589 -1.893 10.215 1.00 81.00 206 LEU A C 1
ATOM 1643 O O . LEU A 1 206 ? -10.778 -1.891 11.138 1.00 81.00 206 LEU A O 1
ATOM 1647 N N . ALA A 1 207 ? -12.484 -0.912 10.065 1.00 85.06 207 ALA A N 1
ATOM 1648 C CA . ALA A 1 207 ? -12.562 0.213 10.995 1.00 85.06 207 ALA A CA 1
ATOM 1649 C C . ALA A 1 207 ? -12.945 -0.232 12.421 1.00 85.06 207 ALA A C 1
ATOM 1651 O O . ALA A 1 207 ? -12.440 0.317 13.401 1.00 85.06 207 ALA A O 1
ATOM 1652 N N . ALA A 1 208 ? -13.832 -1.224 12.560 1.00 85.56 208 ALA A N 1
ATOM 1653 C CA . ALA A 1 208 ? -14.160 -1.809 13.859 1.00 85.56 208 ALA A CA 1
ATOM 1654 C C . ALA A 1 208 ? -12.976 -2.601 14.443 1.00 85.56 208 ALA A C 1
ATOM 1656 O O . ALA A 1 208 ? -12.678 -2.459 15.630 1.00 85.56 208 ALA A O 1
ATOM 1657 N N . ALA A 1 209 ? -12.256 -3.351 13.600 1.00 88.44 209 ALA A N 1
ATOM 1658 C CA . ALA A 1 209 ? -11.046 -4.076 13.968 1.00 88.44 209 ALA A CA 1
ATOM 1659 C C . ALA A 1 209 ? -9.984 -3.136 14.540 1.00 88.44 209 ALA A C 1
ATOM 1661 O O . ALA A 1 209 ? -9.468 -3.413 15.618 1.00 88.44 209 ALA A O 1
ATOM 1662 N N . ASP A 1 210 ? -9.734 -1.993 13.897 1.00 88.12 210 ASP A N 1
ATOM 1663 C CA . ASP A 1 210 ? -8.791 -0.983 14.390 1.00 88.12 210 ASP A CA 1
ATOM 1664 C C . ASP A 1 210 ? -9.188 -0.435 15.775 1.00 88.12 210 ASP A C 1
ATOM 1666 O O . ASP A 1 210 ? -8.333 -0.219 16.637 1.00 88.12 210 ASP A O 1
ATOM 1670 N N . VAL A 1 211 ? -10.485 -0.246 16.044 1.00 90.88 211 VAL A N 1
ATOM 1671 C CA . VAL A 1 211 ? -10.959 0.188 17.371 1.00 90.88 211 VAL A CA 1
ATOM 1672 C C . VAL A 1 211 ? -10.736 -0.899 18.424 1.00 90.88 211 VAL A C 1
ATOM 1674 O O . VAL A 1 211 ? -10.288 -0.599 19.536 1.00 90.88 211 VAL A O 1
ATOM 1677 N N . TRP A 1 212 ? -11.029 -2.161 18.103 1.00 93.56 212 TRP A N 1
ATOM 1678 C CA . TRP A 1 212 ? -10.844 -3.276 19.033 1.00 93.56 212 TRP A CA 1
ATOM 1679 C C . TRP A 1 212 ? -9.366 -3.560 19.311 1.00 93.56 212 TRP A C 1
ATOM 1681 O O . TRP A 1 212 ? -9.003 -3.718 20.480 1.00 93.56 212 TRP A O 1
ATOM 1691 N N . THR A 1 213 ? -8.506 -3.552 18.285 1.00 91.88 213 THR A N 1
ATOM 1692 C CA . THR A 1 213 ? -7.050 -3.697 18.450 1.00 91.88 213 THR A CA 1
ATOM 1693 C C . THR A 1 213 ? -6.496 -2.549 19.274 1.00 91.88 213 THR A C 1
ATOM 1695 O O . THR A 1 213 ? -5.843 -2.794 20.286 1.00 91.88 213 THR A O 1
ATOM 1698 N N . THR A 1 214 ? -6.849 -1.303 18.946 1.00 90.19 214 THR A N 1
ATOM 1699 C CA . THR A 1 214 ? -6.433 -0.135 19.730 1.00 90.19 214 THR A CA 1
ATOM 1700 C C . THR A 1 214 ? -6.855 -0.297 21.186 1.00 90.19 214 THR A C 1
ATOM 1702 O O . THR A 1 214 ? -6.027 -0.128 22.083 1.00 90.19 214 THR A O 1
ATOM 1705 N N . LYS A 1 215 ? -8.104 -0.700 21.464 1.00 91.19 215 LYS A N 1
ATOM 1706 C CA . LYS A 1 215 ? -8.563 -0.911 22.843 1.00 91.19 215 LYS A CA 1
ATOM 1707 C C . LYS A 1 215 ? -7.766 -2.000 23.569 1.00 91.19 215 LYS A C 1
ATOM 1709 O O . LYS A 1 215 ? -7.340 -1.786 24.709 1.00 91.19 215 LYS A O 1
ATOM 1714 N N . ALA A 1 216 ? -7.570 -3.145 22.920 1.00 92.69 216 ALA A N 1
ATOM 1715 C CA . ALA A 1 216 ? -6.857 -4.293 23.467 1.00 92.69 216 ALA A CA 1
ATOM 1716 C C . ALA A 1 216 ? -5.380 -3.973 23.747 1.00 92.69 216 ALA A C 1
ATOM 1718 O O . ALA A 1 216 ? -4.879 -4.249 24.839 1.00 92.69 216 ALA A O 1
ATOM 1719 N N . GLU A 1 217 ? -4.686 -3.354 22.795 1.00 89.50 217 GLU A N 1
ATOM 1720 C CA . GLU A 1 217 ? -3.242 -3.139 22.852 1.00 89.50 217 GLU A CA 1
ATOM 1721 C C . GLU A 1 217 ? -2.834 -1.908 23.659 1.00 89.50 217 GLU A C 1
ATOM 1723 O O . GLU A 1 217 ? -1.856 -1.969 24.402 1.00 89.50 217 GLU A O 1
ATOM 1728 N N . THR A 1 218 ? -3.568 -0.799 23.546 1.00 89.31 218 THR A N 1
ATOM 1729 C CA . THR A 1 218 ? -3.156 0.462 24.184 1.00 89.31 218 THR A CA 1
ATOM 1730 C C . THR A 1 218 ? -3.670 0.586 25.616 1.00 89.31 218 THR A C 1
ATOM 1732 O O . THR A 1 218 ? -2.940 1.067 26.481 1.00 89.31 218 THR A O 1
ATOM 1735 N N . TYR A 1 219 ? -4.889 0.110 25.908 1.00 89.38 219 TYR A N 1
ATOM 1736 C CA . TYR A 1 219 ? -5.506 0.280 27.230 1.00 89.38 219 TYR A CA 1
ATOM 1737 C C . TYR A 1 219 ? -5.473 -0.992 28.081 1.00 89.38 219 TYR A C 1
ATOM 1739 O O . TYR A 1 219 ? -5.183 -0.915 29.273 1.00 89.38 219 TYR A O 1
ATOM 1747 N N . ILE A 1 220 ? -5.780 -2.161 27.507 1.00 93.44 220 ILE A N 1
ATOM 1748 C CA . ILE A 1 220 ? -5.918 -3.400 28.292 1.00 93.44 220 ILE A CA 1
ATOM 1749 C C . ILE A 1 220 ? -4.561 -4.085 28.506 1.00 93.44 220 ILE A C 1
ATOM 1751 O O . ILE A 1 220 ? -4.246 -4.464 29.633 1.00 93.44 220 ILE A O 1
ATOM 1755 N N . ARG A 1 221 ? -3.713 -4.193 27.475 1.00 92.50 221 ARG A N 1
ATOM 1756 C CA . ARG A 1 221 ? -2.405 -4.873 27.557 1.00 92.50 221 ARG A CA 1
ATOM 1757 C C . ARG A 1 221 ? -1.484 -4.331 28.666 1.00 92.50 221 ARG A C 1
ATOM 1759 O O . ARG A 1 221 ? -0.891 -5.158 29.362 1.00 92.50 221 ARG A O 1
ATOM 1766 N N . PRO A 1 222 ? -1.359 -3.009 28.916 1.00 94.19 222 PRO A N 1
ATOM 1767 C CA . PRO A 1 222 ? -0.571 -2.518 30.051 1.00 94.19 222 PRO A CA 1
ATOM 1768 C C . PRO A 1 222 ? -1.126 -2.968 31.410 1.00 94.19 222 PRO A C 1
ATOM 1770 O O . PRO A 1 222 ? -0.354 -3.325 32.298 1.00 94.19 222 PRO A O 1
ATOM 1773 N N . LEU A 1 223 ? -2.455 -3.013 31.563 1.00 92.94 223 LEU A N 1
ATOM 1774 C CA . LEU A 1 223 ? -3.117 -3.480 32.786 1.00 92.94 223 LEU A CA 1
ATOM 1775 C C . LEU A 1 223 ? -2.940 -4.989 32.986 1.00 92.94 223 LEU A C 1
ATOM 1777 O O . LEU A 1 223 ? -2.723 -5.431 34.113 1.00 92.94 223 LEU A O 1
ATOM 1781 N N . VAL A 1 224 ? -2.971 -5.771 31.901 1.00 92.69 224 VAL A N 1
ATOM 1782 C CA . VAL A 1 224 ? -2.660 -7.209 31.924 1.00 92.69 224 VAL A CA 1
ATOM 1783 C C . VAL A 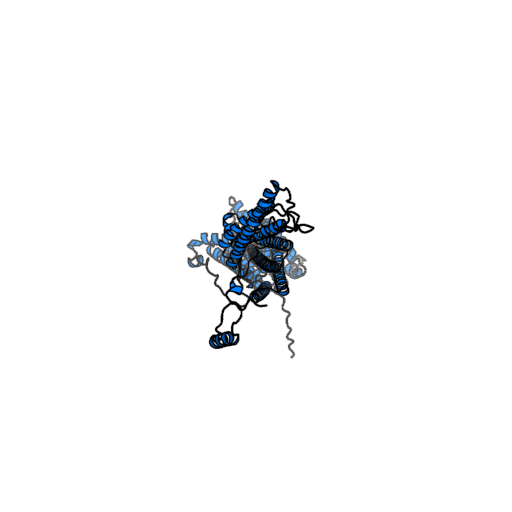1 224 ? -1.230 -7.431 32.410 1.00 92.69 224 VAL A C 1
ATOM 1785 O O . VAL A 1 224 ? -1.034 -8.205 33.341 1.00 92.69 224 VAL A O 1
ATOM 1788 N N . ARG A 1 225 ? -0.246 -6.707 31.857 1.00 91.56 225 ARG A N 1
ATOM 1789 C CA . ARG A 1 225 ? 1.163 -6.788 32.290 1.00 91.56 225 ARG A CA 1
ATOM 1790 C C . ARG A 1 225 ? 1.340 -6.408 33.760 1.00 91.56 225 ARG A C 1
ATOM 1792 O O . ARG A 1 225 ? 2.065 -7.087 34.479 1.00 91.56 225 ARG A O 1
ATOM 1799 N N . PHE A 1 226 ? 0.659 -5.354 34.211 1.00 92.69 226 PHE A N 1
ATOM 1800 C CA . PHE A 1 226 ? 0.670 -4.951 35.617 1.00 92.69 226 PHE A CA 1
ATOM 1801 C C . PHE A 1 226 ? 0.117 -6.059 36.527 1.00 92.69 226 PHE A C 1
ATOM 1803 O O . PHE A 1 226 ? 0.777 -6.453 37.484 1.00 92.69 226 PHE A O 1
ATOM 1810 N N . CYS A 1 227 ? -1.056 -6.615 36.206 1.00 92.50 227 CYS A N 1
ATOM 1811 C CA . CYS A 1 227 ? -1.654 -7.687 37.008 1.00 92.50 227 CYS A CA 1
ATOM 1812 C C . CYS A 1 227 ? -0.811 -8.968 36.980 1.00 92.50 227 CYS A C 1
ATOM 1814 O O . CYS A 1 227 ? -0.696 -9.632 38.003 1.00 92.50 227 CYS A O 1
ATOM 1816 N N . GLN A 1 228 ? -0.204 -9.292 35.836 1.00 89.75 228 GLN A N 1
ATOM 1817 C CA . GLN A 1 228 ? 0.697 -10.433 35.677 1.00 89.75 228 GLN A CA 1
ATOM 1818 C C . GLN A 1 228 ? 1.928 -10.308 36.579 1.00 89.75 228 GLN A C 1
ATOM 1820 O O . GLN A 1 228 ? 2.317 -11.276 37.220 1.00 89.75 228 GLN A O 1
ATOM 1825 N N . TYR A 1 229 ? 2.527 -9.116 36.646 1.00 90.44 229 TYR A N 1
ATOM 1826 C CA . TYR A 1 229 ? 3.682 -8.865 37.502 1.00 90.44 229 TYR A CA 1
ATOM 1827 C C . TYR A 1 229 ? 3.333 -8.995 38.991 1.00 90.44 229 TYR A C 1
ATOM 1829 O O . TYR A 1 229 ? 4.046 -9.673 39.728 1.00 90.44 229 TYR A O 1
ATOM 1837 N N . GLU A 1 230 ? 2.223 -8.389 39.423 1.00 90.19 230 GLU A N 1
ATOM 1838 C CA . GLU A 1 230 ? 1.779 -8.426 40.826 1.00 90.19 230 GLU A CA 1
ATOM 1839 C C . GLU A 1 230 ? 1.310 -9.822 41.269 1.00 90.19 230 GLU A C 1
ATOM 1841 O O . GLU A 1 230 ? 1.478 -10.187 42.427 1.00 90.19 230 GLU A O 1
ATOM 1846 N N . ALA A 1 231 ? 0.747 -10.623 40.358 1.00 88.56 231 ALA A N 1
ATOM 1847 C CA . ALA A 1 231 ? 0.266 -11.979 40.638 1.00 88.56 231 ALA A CA 1
ATOM 1848 C C . ALA A 1 231 ? 1.248 -13.088 40.220 1.00 88.56 231 ALA A C 1
ATOM 1850 O O . ALA A 1 231 ? 0.850 -14.248 40.136 1.00 88.56 231 ALA A O 1
ATOM 1851 N N . ARG A 1 232 ? 2.522 -12.768 39.953 1.00 83.62 232 ARG A N 1
ATOM 1852 C CA . ARG A 1 232 ? 3.513 -13.729 39.425 1.00 83.62 232 ARG A CA 1
ATOM 1853 C C . ARG A 1 232 ? 3.725 -14.972 40.298 1.00 83.62 232 ARG A C 1
ATOM 1855 O O . ARG A 1 232 ? 4.081 -16.014 39.769 1.00 83.62 232 ARG A O 1
ATOM 1862 N N . ASP A 1 233 ? 3.511 -14.848 41.608 1.00 82.69 233 ASP A N 1
ATOM 1863 C CA . ASP A 1 233 ? 3.669 -15.946 42.570 1.00 82.69 233 ASP A CA 1
ATOM 1864 C C . ASP A 1 233 ? 2.371 -16.780 42.717 1.00 82.69 233 ASP A C 1
ATOM 1866 O O . ASP A 1 233 ? 2.407 -17.890 43.241 1.00 82.69 233 ASP A O 1
ATOM 1870 N N . GLU A 1 234 ? 1.222 -16.255 42.263 1.00 83.31 234 GLU A N 1
ATOM 1871 C CA . GLU A 1 234 ? -0.103 -16.904 42.319 1.00 83.31 234 GLU A CA 1
ATOM 1872 C C . GLU A 1 234 ? -0.530 -17.529 40.976 1.00 83.31 234 GLU A C 1
ATOM 1874 O O . GLU A 1 234 ? -1.402 -18.399 40.945 1.00 83.31 234 GLU A O 1
ATOM 1879 N N . LEU A 1 235 ? 0.041 -17.056 39.864 1.00 80.31 235 LEU A N 1
ATOM 1880 C CA . LEU A 1 235 ? -0.245 -17.514 38.504 1.00 80.31 235 LEU A CA 1
ATOM 1881 C C . LEU A 1 235 ? 0.595 -18.746 38.159 1.00 80.31 235 LEU A C 1
ATOM 1883 O O . LEU A 1 235 ? 1.810 -18.754 38.342 1.00 80.31 235 LEU A O 1
ATOM 1887 N N . ASP A 1 236 ? -0.055 -19.778 37.622 1.00 76.12 236 ASP A N 1
ATOM 1888 C CA . ASP A 1 236 ? 0.632 -20.990 37.181 1.00 76.12 236 ASP A CA 1
ATOM 1889 C C . ASP A 1 236 ? 1.464 -20.719 35.914 1.00 76.12 236 ASP A C 1
ATOM 1891 O O . ASP A 1 236 ? 1.093 -19.892 35.077 1.00 76.12 236 ASP A O 1
ATOM 1895 N N . SER A 1 237 ? 2.576 -21.436 35.740 1.00 64.06 237 SER A N 1
ATOM 1896 C CA . SER A 1 237 ? 3.523 -21.197 34.630 1.00 64.06 237 SER A CA 1
ATOM 1897 C C . SER A 1 237 ? 2.861 -21.386 33.256 1.00 64.06 237 SER A C 1
ATOM 1899 O O . SER A 1 237 ? 3.162 -20.662 32.311 1.00 64.06 237 SER A O 1
ATOM 1901 N N . LEU A 1 238 ? 1.876 -22.286 33.176 1.00 59.81 238 LEU A N 1
ATOM 1902 C CA . LEU A 1 238 ? 1.070 -22.556 31.981 1.00 59.81 238 LEU A CA 1
ATOM 1903 C C . LEU A 1 238 ? 0.118 -21.404 31.615 1.00 59.81 238 LEU A C 1
ATOM 1905 O O . LEU A 1 238 ? -0.193 -21.218 30.442 1.00 59.81 238 LEU A O 1
ATOM 1909 N N . GLU A 1 239 ? -0.326 -20.593 32.584 1.00 62.78 239 GLU A N 1
ATOM 1910 C CA . GLU A 1 239 ? -1.130 -19.400 32.287 1.00 62.78 239 GLU A CA 1
ATOM 1911 C C . GLU A 1 239 ? -0.264 -18.288 31.653 1.00 62.78 239 GLU A C 1
ATOM 1913 O O . GLU A 1 239 ? -0.806 -17.374 31.039 1.00 62.78 239 GLU A O 1
ATOM 1918 N N . LEU A 1 240 ? 1.071 -18.356 31.738 1.00 59.62 240 LEU A N 1
ATOM 1919 C CA . LEU A 1 240 ? 1.985 -17.297 31.289 1.00 59.62 240 LEU A CA 1
ATOM 1920 C C . LEU A 1 240 ? 2.542 -17.503 29.862 1.00 59.62 240 LEU A C 1
ATOM 1922 O O . LEU A 1 240 ? 2.995 -16.528 29.260 1.00 59.62 240 LEU A O 1
ATOM 1926 N N . GLU A 1 241 ? 2.486 -18.718 29.301 1.00 51.00 241 GLU A N 1
ATOM 1927 C CA . GLU A 1 241 ? 3.192 -19.088 28.053 1.00 51.00 241 GLU A CA 1
ATOM 1928 C C . GLU A 1 241 ? 2.384 -18.949 26.745 1.00 51.00 241 GLU A C 1
ATOM 1930 O O . GLU A 1 241 ? 2.942 -19.054 25.657 1.00 51.00 241 GLU A O 1
ATOM 1935 N N . ASP A 1 242 ? 1.099 -18.609 26.799 1.00 44.09 242 ASP A N 1
ATOM 1936 C CA . ASP A 1 242 ? 0.200 -18.667 25.627 1.00 44.09 242 ASP A CA 1
ATOM 1937 C C . ASP A 1 242 ? 0.327 -17.488 24.626 1.00 44.09 242 ASP A C 1
ATOM 1939 O O . ASP A 1 242 ? -0.593 -17.175 23.871 1.00 44.09 242 ASP A O 1
ATOM 1943 N N . SER A 1 243 ? 1.456 -16.773 24.624 1.00 43.84 243 SER A N 1
ATOM 1944 C CA . SER A 1 243 ? 1.603 -15.493 23.907 1.00 43.84 243 SER A CA 1
ATOM 1945 C C . SER A 1 243 ? 2.126 -15.586 22.463 1.00 43.84 243 SER A C 1
ATOM 1947 O O . SER A 1 243 ? 2.398 -14.535 21.885 1.00 43.84 243 SER A O 1
ATOM 1949 N N . ALA A 1 244 ? 2.303 -16.771 21.855 1.00 33.84 244 ALA A N 1
ATOM 1950 C CA . ALA A 1 244 ? 3.076 -16.837 20.600 1.00 33.84 244 ALA A CA 1
ATOM 1951 C C . ALA A 1 244 ? 2.698 -17.879 19.525 1.00 33.84 244 ALA A C 1
ATOM 1953 O O . ALA A 1 244 ? 3.489 -18.073 18.604 1.00 33.84 244 ALA A O 1
ATOM 1954 N N . SER A 1 245 ? 1.528 -18.525 19.538 1.00 33.44 245 SER A N 1
ATOM 1955 C CA . SER A 1 245 ? 1.224 -19.474 18.450 1.00 33.44 245 SER A CA 1
ATOM 1956 C C . SER A 1 245 ? -0.258 -19.693 18.174 1.00 33.44 245 SER A C 1
ATOM 1958 O O . SER A 1 245 ? -0.893 -20.540 18.794 1.00 33.44 245 SER A O 1
ATOM 1960 N N . SER A 1 246 ? -0.785 -19.001 17.164 1.00 30.30 246 SER A N 1
ATOM 1961 C CA . SER A 1 246 ? -1.921 -19.488 16.367 1.00 30.30 246 SER A CA 1
ATOM 1962 C C . SER A 1 246 ? -2.080 -18.692 15.066 1.00 30.30 246 SER A C 1
ATOM 1964 O O . SER A 1 246 ? -3.001 -17.909 14.888 1.00 30.30 246 SER A O 1
ATOM 1966 N N . THR A 1 247 ? -1.196 -18.932 14.098 1.00 28.67 247 THR A N 1
ATOM 1967 C CA . THR A 1 247 ? -1.472 -18.616 12.686 1.00 28.67 247 THR A CA 1
ATOM 1968 C C . THR A 1 247 ? -1.001 -19.784 11.833 1.00 28.67 247 THR A C 1
ATOM 1970 O O . THR A 1 247 ? 0.167 -19.877 11.465 1.00 28.67 247 THR A O 1
ATOM 1973 N N . GLY A 1 248 ? -1.923 -20.716 11.580 1.00 26.33 248 GLY A N 1
ATOM 1974 C CA . GLY A 1 248 ? -1.727 -21.901 10.752 1.00 26.33 248 GLY A CA 1
ATOM 1975 C C . GLY A 1 248 ? -2.791 -21.988 9.658 1.00 26.33 248 GLY A C 1
ATOM 1976 O O . GLY A 1 248 ? -3.932 -22.329 9.936 1.00 26.33 248 GLY A O 1
ATOM 1977 N N . ALA A 1 249 ? -2.358 -21.634 8.446 1.00 29.80 249 ALA A N 1
ATOM 1978 C CA . ALA A 1 249 ? -2.783 -22.024 7.098 1.00 29.80 249 ALA A CA 1
ATOM 1979 C C . ALA A 1 249 ? -4.161 -22.679 6.838 1.00 29.80 249 ALA A C 1
ATOM 1981 O O . ALA A 1 249 ? -4.494 -23.725 7.385 1.00 29.80 249 ALA A O 1
ATOM 1982 N N . SER A 1 250 ? -4.816 -22.222 5.762 1.00 29.80 250 SER A N 1
ATOM 1983 C CA . SER A 1 250 ? -5.346 -23.146 4.748 1.00 29.80 250 SER A CA 1
ATOM 1984 C C . SER A 1 250 ? -5.397 -22.485 3.371 1.00 29.80 250 SER A C 1
ATOM 1986 O O . SER A 1 250 ? -6.183 -21.578 3.118 1.00 29.80 250 SER A O 1
ATOM 1988 N N . THR A 1 251 ? -4.586 -23.012 2.460 1.00 35.78 251 THR A N 1
ATOM 1989 C CA . THR A 1 251 ? -4.719 -22.877 1.012 1.00 35.78 251 THR A CA 1
ATOM 1990 C C . THR A 1 251 ? -5.923 -23.679 0.518 1.00 35.78 251 THR A C 1
ATOM 1992 O O . THR A 1 251 ? -6.107 -24.831 0.911 1.00 35.78 251 THR A O 1
ATOM 1995 N N . LYS A 1 252 ? -6.712 -23.106 -0.395 1.00 31.97 252 LYS A N 1
ATOM 1996 C CA . LYS A 1 252 ? -7.497 -23.853 -1.390 1.00 31.97 252 LYS A CA 1
ATOM 1997 C C . LYS A 1 252 ? -7.513 -23.060 -2.694 1.00 31.97 252 LYS A C 1
ATOM 1999 O O . LYS A 1 252 ? -8.024 -21.951 -2.758 1.00 31.97 252 LYS A O 1
ATOM 2004 N N . ALA A 1 253 ? -6.905 -23.638 -3.725 1.00 41.53 253 ALA A N 1
ATOM 2005 C CA . ALA A 1 253 ? -6.800 -23.044 -5.045 1.00 41.53 253 ALA A CA 1
ATOM 2006 C C . ALA A 1 253 ? -8.137 -23.131 -5.790 1.00 41.53 253 ALA A C 1
ATOM 2008 O O . ALA A 1 253 ? -8.514 -24.189 -6.284 1.00 41.53 253 ALA A O 1
ATOM 2009 N N . THR A 1 254 ? -8.802 -21.985 -5.884 1.00 49.78 254 THR A N 1
ATOM 2010 C CA . THR A 1 254 ? -9.735 -21.599 -6.952 1.00 49.78 254 THR A CA 1
ATOM 2011 C C . THR A 1 254 ? -9.838 -20.082 -6.871 1.00 49.78 254 THR A C 1
ATOM 2013 O O . THR A 1 254 ? -10.330 -19.582 -5.868 1.00 49.78 254 THR A O 1
ATOM 2016 N N . THR A 1 255 ? -9.279 -19.357 -7.848 1.00 50.84 255 THR A N 1
ATOM 2017 C CA . THR A 1 255 ? -9.112 -17.877 -7.900 1.00 50.84 255 THR A CA 1
ATOM 2018 C C . THR A 1 255 ? -8.360 -17.199 -6.732 1.00 50.84 255 THR A C 1
ATOM 2020 O O . THR A 1 255 ? -7.770 -16.147 -6.937 1.00 50.84 255 THR A O 1
ATOM 2023 N N . ASP A 1 256 ? -8.266 -17.836 -5.563 1.00 51.84 256 ASP A N 1
ATOM 2024 C CA . ASP A 1 256 ? -7.635 -17.360 -4.318 1.00 51.84 256 ASP A CA 1
ATOM 2025 C C . ASP A 1 256 ? -6.102 -17.526 -4.258 1.00 51.84 256 ASP A C 1
ATOM 2027 O O . ASP A 1 256 ? -5.480 -17.279 -3.228 1.00 51.84 256 ASP A O 1
ATOM 2031 N N . GLY A 1 257 ? -5.470 -17.971 -5.347 1.00 63.34 257 GLY A N 1
ATOM 2032 C CA . GLY A 1 257 ? -4.041 -18.316 -5.375 1.00 63.34 257 GLY A CA 1
ATOM 2033 C C . GLY A 1 257 ? -3.145 -17.383 -6.189 1.00 63.34 257 GLY A C 1
ATOM 2034 O O . GLY A 1 257 ? -1.954 -17.664 -6.298 1.00 63.34 257 GLY A O 1
ATOM 2035 N N . ILE A 1 258 ? -3.685 -16.323 -6.801 1.00 77.75 258 ILE A N 1
ATOM 2036 C CA . ILE A 1 258 ? -2.884 -15.429 -7.647 1.00 77.75 258 ILE A CA 1
ATOM 2037 C C . ILE A 1 258 ? -2.153 -14.436 -6.746 1.00 77.75 258 ILE A C 1
ATOM 2039 O O . ILE A 1 258 ? -2.768 -13.539 -6.171 1.00 77.75 258 ILE A O 1
ATOM 2043 N N . ASN A 1 259 ? -0.840 -14.608 -6.634 1.00 84.94 259 ASN A N 1
ATOM 2044 C CA . ASN A 1 259 ? 0.029 -13.747 -5.847 1.00 84.94 259 ASN A CA 1
ATOM 2045 C C . ASN A 1 259 ? 0.874 -12.890 -6.787 1.00 84.94 259 ASN A C 1
ATOM 2047 O O . ASN A 1 259 ? 1.701 -13.416 -7.529 1.00 84.94 259 ASN A O 1
ATOM 2051 N N . ILE A 1 260 ? 0.681 -11.575 -6.738 1.00 85.56 260 ILE A N 1
ATOM 2052 C CA . ILE A 1 260 ? 1.507 -10.622 -7.477 1.00 85.56 260 ILE A CA 1
ATOM 2053 C C . ILE A 1 260 ? 2.660 -10.197 -6.577 1.00 85.56 260 ILE A C 1
ATOM 2055 O O . ILE A 1 260 ? 2.437 -9.653 -5.496 1.00 85.56 260 ILE A O 1
ATOM 2059 N N . ALA A 1 261 ? 3.888 -10.430 -7.038 1.00 84.88 261 ALA A N 1
ATOM 2060 C CA . ALA A 1 261 ? 5.100 -9.947 -6.392 1.00 84.88 261 ALA A CA 1
ATOM 2061 C C . ALA A 1 261 ? 5.612 -8.695 -7.115 1.00 84.88 261 ALA A C 1
ATOM 2063 O O . ALA A 1 261 ? 5.942 -8.752 -8.298 1.00 84.88 261 ALA A O 1
ATOM 2064 N N . PHE A 1 262 ? 5.704 -7.569 -6.410 1.00 84.81 262 PHE A N 1
ATOM 2065 C CA . PHE A 1 262 ? 6.252 -6.325 -6.949 1.00 84.81 262 PHE A CA 1
ATOM 2066 C C . PHE A 1 262 ? 7.063 -5.604 -5.870 1.00 84.81 262 PHE A C 1
ATOM 2068 O O . PHE A 1 262 ? 6.559 -5.361 -4.773 1.00 84.81 262 PHE A O 1
ATOM 2075 N N . ARG A 1 263 ? 8.338 -5.300 -6.164 1.00 81.19 263 ARG A N 1
ATOM 2076 C CA . ARG A 1 263 ? 9.276 -4.604 -5.255 1.00 81.19 263 ARG A CA 1
ATOM 2077 C C . ARG A 1 263 ? 9.304 -5.166 -3.823 1.00 81.19 263 ARG A C 1
ATOM 2079 O O . ARG A 1 263 ? 9.200 -4.435 -2.843 1.00 81.19 263 ARG A O 1
ATOM 2086 N N . GLY A 1 264 ? 9.393 -6.492 -3.708 1.00 74.62 264 GLY A N 1
ATOM 2087 C CA . GLY A 1 264 ? 9.472 -7.199 -2.423 1.00 74.62 264 GLY A CA 1
ATOM 2088 C C . GLY A 1 264 ? 8.140 -7.382 -1.683 1.00 74.62 264 GLY A C 1
ATOM 2089 O O . GLY A 1 264 ? 8.117 -8.080 -0.671 1.00 74.62 264 GLY A O 1
ATOM 2090 N N . LYS A 1 265 ? 7.022 -6.828 -2.178 1.00 81.38 265 LYS A N 1
ATOM 2091 C CA . LYS A 1 265 ? 5.682 -7.089 -1.632 1.00 81.38 265 LYS A CA 1
ATOM 2092 C C . LYS A 1 265 ? 4.956 -8.146 -2.446 1.00 81.38 265 LYS A C 1
ATOM 2094 O O . LYS A 1 265 ? 4.915 -8.071 -3.670 1.00 81.38 265 LYS A O 1
ATOM 2099 N N . VAL A 1 266 ? 4.356 -9.103 -1.744 1.00 85.00 266 VAL A N 1
ATOM 2100 C CA . VAL A 1 266 ? 3.503 -10.140 -2.327 1.00 85.00 266 VAL A CA 1
ATOM 2101 C C . VAL A 1 266 ? 2.065 -9.853 -1.920 1.00 85.00 266 VAL A C 1
ATOM 2103 O O . VAL A 1 266 ? 1.737 -9.906 -0.737 1.00 85.00 266 VAL A O 1
ATOM 2106 N N . VAL A 1 267 ? 1.218 -9.537 -2.896 1.00 86.38 267 VAL A N 1
ATOM 2107 C CA . VAL A 1 267 ? -0.205 -9.253 -2.684 1.00 86.38 267 VAL A CA 1
ATOM 2108 C C . VAL A 1 267 ? -1.029 -10.373 -3.306 1.00 86.38 267 VAL A C 1
ATOM 2110 O O . VAL A 1 267 ? -0.886 -10.673 -4.492 1.00 86.38 267 VAL A O 1
ATOM 2113 N N . SER A 1 268 ? -1.902 -10.989 -2.507 1.00 86.06 268 SER A N 1
ATOM 2114 C CA . SER A 1 268 ? -2.864 -11.972 -3.009 1.00 86.06 268 SER A CA 1
ATOM 2115 C C . SER A 1 268 ? -4.063 -11.258 -3.629 1.00 86.06 268 SER A C 1
ATOM 2117 O O . SER A 1 268 ? -4.765 -10.491 -2.969 1.00 86.06 268 SER A O 1
ATOM 2119 N N . LEU A 1 269 ? -4.329 -11.541 -4.903 1.00 81.62 269 LEU A N 1
ATOM 2120 C CA . LEU A 1 269 ? -5.502 -11.040 -5.618 1.00 81.62 269 LEU A CA 1
ATOM 2121 C C . LEU A 1 269 ? -6.807 -11.747 -5.213 1.00 81.62 269 LEU A C 1
ATOM 2123 O O . LEU A 1 269 ? -7.867 -11.342 -5.688 1.00 81.62 269 LEU A O 1
ATOM 2127 N N . GLY A 1 270 ? -6.772 -12.756 -4.332 1.00 73.00 270 GLY A N 1
ATOM 2128 C CA . GLY A 1 270 ? -7.979 -13.455 -3.861 1.00 73.00 270 GLY A CA 1
ATOM 2129 C C . GLY A 1 270 ? -8.995 -12.515 -3.200 1.00 73.00 270 GLY A C 1
ATOM 2130 O O . GLY A 1 270 ? -10.203 -12.621 -3.415 1.00 73.00 270 GLY A O 1
ATOM 2131 N N . SER A 1 271 ? -8.504 -11.488 -2.496 1.00 71.50 271 SER A N 1
ATOM 2132 C CA . SER A 1 271 ? -9.349 -10.437 -1.914 1.00 71.50 271 SER A CA 1
ATOM 2133 C C . SER A 1 271 ? -10.014 -9.526 -2.961 1.00 71.50 271 SER A C 1
ATOM 2135 O O . SER A 1 271 ? -11.013 -8.880 -2.653 1.00 71.50 271 SER A O 1
ATOM 2137 N N . TYR A 1 272 ? -9.512 -9.495 -4.203 1.00 83.38 272 TYR A N 1
ATOM 2138 C CA . TYR A 1 272 ? -9.941 -8.588 -5.272 1.00 83.38 272 TYR A CA 1
ATOM 2139 C C . TYR A 1 272 ? -10.485 -9.365 -6.483 1.00 83.38 272 TYR A C 1
ATOM 2141 O O . TYR A 1 272 ? -9.817 -9.565 -7.501 1.00 83.38 272 TYR A O 1
ATOM 2149 N N . LYS A 1 273 ? -11.751 -9.793 -6.401 1.00 82.00 273 LYS A N 1
ATOM 2150 C CA . LYS A 1 273 ? -12.407 -10.631 -7.430 1.00 82.00 273 LYS A CA 1
ATOM 2151 C C . LYS A 1 273 ? -12.437 -10.008 -8.831 1.00 82.00 273 LYS A C 1
ATOM 2153 O O . LYS A 1 273 ? -12.302 -10.719 -9.817 1.00 82.00 273 LYS A O 1
ATOM 2158 N N . GLN A 1 274 ? -12.623 -8.693 -8.939 1.00 85.06 274 GLN A N 1
ATOM 2159 C CA . GLN A 1 274 ? -12.625 -8.013 -10.242 1.00 85.06 274 GLN A CA 1
ATOM 2160 C C . GLN A 1 274 ? -11.216 -7.962 -10.848 1.00 85.06 274 GLN A C 1
ATOM 2162 O O . GLN A 1 274 ? -11.038 -8.293 -12.019 1.00 85.06 274 GLN A O 1
ATOM 2167 N N . LEU A 1 275 ? -10.206 -7.637 -10.033 1.00 87.81 275 LEU A N 1
ATOM 2168 C CA . LEU A 1 275 ? -8.810 -7.574 -10.473 1.00 87.81 275 LEU A CA 1
ATOM 2169 C C . LEU A 1 275 ? -8.258 -8.947 -10.862 1.00 87.81 275 LEU A C 1
ATOM 2171 O O . LEU A 1 275 ? -7.540 -9.045 -11.850 1.00 87.81 275 LEU A O 1
ATOM 2175 N N . SER A 1 276 ? -8.620 -10.015 -10.146 1.00 85.50 276 SER A N 1
ATOM 2176 C CA . SER A 1 276 ? -8.210 -11.381 -10.509 1.00 85.50 276 SER A CA 1
ATOM 2177 C C . SER A 1 276 ? -8.761 -11.822 -11.868 1.00 85.50 276 SER A C 1
ATOM 2179 O O . SER A 1 276 ? -8.043 -12.461 -12.634 1.00 85.50 276 SER A O 1
ATOM 2181 N N . VAL A 1 277 ? -9.997 -11.443 -12.211 1.00 87.00 277 VAL A N 1
ATOM 2182 C CA . VAL A 1 277 ? -10.572 -11.720 -13.537 1.00 87.00 277 VAL A CA 1
ATOM 2183 C C . VAL A 1 277 ? -9.848 -10.933 -14.632 1.00 87.00 277 VAL A C 1
ATOM 2185 O O . VAL A 1 277 ? -9.510 -11.517 -15.660 1.00 87.00 277 VAL A O 1
ATOM 2188 N N . LEU A 1 278 ? -9.592 -9.636 -14.423 1.00 88.12 278 LEU A N 1
ATOM 2189 C CA . LEU A 1 278 ? -8.864 -8.800 -15.390 1.00 88.12 278 LEU A CA 1
ATOM 2190 C C . LEU A 1 278 ? -7.427 -9.292 -15.597 1.00 88.12 278 LEU A C 1
ATOM 2192 O O . LEU A 1 278 ? -6.967 -9.403 -16.730 1.00 88.12 278 LEU A O 1
ATOM 2196 N N . TYR A 1 279 ? -6.746 -9.674 -14.517 1.00 88.62 279 TYR A N 1
ATOM 2197 C CA . TYR A 1 279 ? -5.408 -10.252 -14.578 1.00 88.62 279 TYR A CA 1
ATOM 2198 C C . TYR A 1 279 ? -5.372 -11.543 -15.406 1.00 88.62 279 TYR A C 1
ATOM 2200 O O . TYR A 1 279 ? -4.515 -11.702 -16.272 1.00 88.62 279 TYR A O 1
ATOM 2208 N N . LEU A 1 280 ? -6.333 -12.448 -15.194 1.00 87.31 280 LEU A N 1
ATOM 2209 C CA . LEU A 1 280 ? -6.391 -13.712 -15.928 1.00 87.31 280 LEU A CA 1
ATOM 2210 C C . LEU A 1 280 ? -6.665 -13.499 -17.427 1.00 87.31 280 LEU A C 1
ATOM 2212 O O . LEU A 1 280 ? -6.089 -14.196 -18.260 1.00 87.31 280 LEU A O 1
ATOM 2216 N N . LYS A 1 281 ? -7.525 -12.531 -17.777 1.00 86.62 281 LYS A N 1
ATOM 2217 C CA . LYS A 1 281 ? -7.761 -12.135 -19.177 1.00 86.62 281 LYS A CA 1
ATOM 2218 C C . LYS A 1 281 ? -6.479 -11.610 -19.826 1.00 86.62 281 LYS A C 1
ATOM 2220 O O . LYS A 1 281 ? -6.097 -12.088 -20.889 1.00 86.62 281 LYS A O 1
ATOM 2225 N N . MET A 1 282 ? -5.779 -10.706 -19.142 1.00 87.19 282 MET A N 1
ATOM 2226 C CA . MET A 1 282 ? -4.502 -10.144 -19.589 1.00 87.19 282 MET A CA 1
ATOM 2227 C C . MET A 1 282 ? -3.451 -11.239 -19.841 1.00 87.19 282 MET A C 1
ATOM 2229 O O . MET A 1 282 ? -2.791 -11.238 -20.880 1.00 87.19 282 MET A O 1
ATOM 2233 N N . GLU A 1 283 ? -3.291 -12.196 -18.920 1.00 85.00 283 GLU A N 1
ATOM 2234 C CA . GLU A 1 283 ? -2.344 -13.306 -19.100 1.00 85.00 283 GLU A CA 1
ATOM 2235 C C . GLU A 1 283 ? -2.706 -14.206 -20.283 1.00 85.00 283 GLU A C 1
ATOM 2237 O O . GLU A 1 283 ? -1.820 -14.629 -21.028 1.00 85.00 283 GLU A O 1
ATOM 2242 N N . GLN A 1 284 ? -3.998 -14.472 -20.497 1.00 84.19 284 GLN A N 1
ATOM 2243 C CA . GLN A 1 284 ? -4.449 -15.211 -21.674 1.00 84.19 284 GLN A CA 1
ATOM 2244 C C . GLN A 1 284 ? -4.067 -14.476 -22.960 1.00 84.19 284 GLN A C 1
ATOM 2246 O O . GLN A 1 284 ? -3.549 -15.102 -23.884 1.00 84.19 284 GLN A O 1
ATOM 2251 N N . GLU A 1 285 ? -4.259 -13.160 -23.026 1.00 80.69 285 GLU A N 1
ATOM 2252 C CA . GLU A 1 285 ? -3.910 -12.384 -24.216 1.00 80.69 285 GLU A CA 1
ATOM 2253 C C . GLU A 1 285 ? -2.403 -12.381 -24.504 1.00 80.69 285 GLU A C 1
ATOM 2255 O O . GLU A 1 285 ? -2.025 -12.529 -25.672 1.00 80.69 285 GLU A O 1
ATOM 2260 N N . LEU A 1 286 ? -1.563 -12.298 -23.462 1.00 78.81 286 LEU A N 1
ATOM 2261 C CA . LEU A 1 286 ? -0.101 -12.392 -23.574 1.00 78.81 286 LEU A CA 1
ATOM 2262 C C . LEU A 1 286 ? 0.377 -13.791 -23.988 1.00 78.81 286 LEU A C 1
ATOM 2264 O O . LEU A 1 286 ? 1.309 -13.907 -24.777 1.00 78.81 286 LEU A O 1
ATOM 2268 N N . ALA A 1 287 ? -0.251 -14.858 -23.488 1.00 76.50 287 ALA A N 1
ATOM 2269 C CA . ALA A 1 287 ? 0.167 -16.232 -23.783 1.00 76.50 287 ALA A CA 1
ATOM 2270 C C . ALA A 1 287 ? -0.050 -16.635 -25.255 1.00 76.50 287 ALA A C 1
ATOM 2272 O O . ALA A 1 287 ? 0.619 -17.533 -25.762 1.00 76.50 287 ALA A O 1
ATOM 2273 N N . HIS A 1 288 ? -0.990 -15.987 -25.948 1.00 63.66 288 HIS A N 1
ATOM 2274 C CA . HIS A 1 288 ? -1.407 -16.348 -27.306 1.00 63.66 288 HIS A CA 1
ATOM 2275 C C . HIS A 1 288 ? -0.725 -15.508 -28.408 1.00 63.66 288 HIS A C 1
ATOM 2277 O O . HIS A 1 288 ? -1.259 -15.442 -29.519 1.00 63.66 288 HIS A O 1
ATOM 2283 N N . ALA A 1 289 ? 0.377 -14.796 -28.141 1.00 54.50 289 ALA A N 1
ATOM 2284 C CA . ALA A 1 289 ? 0.989 -13.911 -29.139 1.00 54.50 289 ALA A CA 1
ATOM 2285 C C . ALA A 1 289 ? 2.513 -13.762 -29.005 1.00 54.50 289 ALA A C 1
ATOM 2287 O O . ALA A 1 289 ? 3.018 -13.337 -27.975 1.00 54.50 289 ALA A O 1
ATOM 2288 N N . GLN A 1 290 ? 3.223 -14.031 -30.105 1.00 59.00 290 GLN A N 1
ATOM 2289 C CA . GLN A 1 290 ? 4.615 -13.609 -30.321 1.00 59.00 290 GLN A CA 1
ATOM 2290 C C . GLN A 1 290 ? 4.671 -12.193 -30.944 1.00 59.00 290 GLN A C 1
ATOM 2292 O O . GLN A 1 290 ? 5.627 -11.457 -30.729 1.00 59.00 290 GLN A O 1
ATOM 2297 N N . GLU A 1 291 ? 3.596 -11.785 -31.635 1.00 66.44 291 GLU A N 1
ATOM 2298 C CA . GLU A 1 291 ? 3.300 -10.418 -32.084 1.00 66.44 291 GLU A CA 1
ATOM 2299 C C . GLU A 1 291 ? 1.836 -10.088 -31.749 1.00 66.44 291 GLU A C 1
ATOM 2301 O O . GLU A 1 291 ? 0.938 -10.904 -31.975 1.00 66.44 291 GLU A O 1
ATOM 2306 N N . LEU A 1 292 ? 1.589 -8.908 -31.173 1.00 69.00 292 LEU A N 1
ATOM 2307 C CA . LEU A 1 292 ? 0.248 -8.444 -30.811 1.00 69.00 292 LEU A CA 1
ATOM 2308 C C . LEU A 1 292 ? -0.347 -7.647 -31.977 1.00 69.00 292 LEU A C 1
ATOM 2310 O O . LEU A 1 292 ? 0.142 -6.566 -32.304 1.00 69.00 292 LEU A O 1
ATOM 2314 N N . ASP A 1 293 ? -1.433 -8.153 -32.566 1.00 80.94 293 ASP A N 1
ATOM 2315 C CA . ASP A 1 293 ? -2.247 -7.379 -33.511 1.00 80.94 293 ASP A CA 1
ATOM 2316 C C . ASP A 1 293 ? -2.743 -6.076 -32.859 1.00 80.94 293 ASP A C 1
ATOM 2318 O O . ASP A 1 293 ? -3.044 -6.052 -31.662 1.00 80.94 293 ASP A O 1
ATOM 2322 N N . GLU A 1 294 ? -2.897 -4.999 -33.641 1.00 85.69 294 GLU A N 1
ATOM 2323 C CA . GLU A 1 294 ? -3.312 -3.676 -33.135 1.00 85.69 294 GLU A CA 1
ATOM 2324 C C . GLU A 1 294 ? -4.612 -3.733 -32.318 1.00 85.69 294 GLU A C 1
ATOM 2326 O O . GLU A 1 294 ? -4.729 -3.085 -31.280 1.00 85.69 294 GLU A O 1
ATOM 2331 N N . THR A 1 295 ? -5.576 -4.556 -32.734 1.00 86.75 295 THR A N 1
ATOM 2332 C CA . THR A 1 295 ? -6.847 -4.727 -32.016 1.00 86.75 295 THR A CA 1
ATOM 2333 C C . THR A 1 295 ? -6.658 -5.383 -30.651 1.00 86.75 295 THR A C 1
ATOM 2335 O O . THR A 1 295 ? -7.282 -4.962 -29.680 1.00 86.75 295 THR A O 1
ATOM 2338 N N . ARG A 1 296 ? -5.779 -6.388 -30.560 1.00 84.25 296 ARG A N 1
ATOM 2339 C CA . ARG A 1 296 ? -5.468 -7.095 -29.309 1.00 84.25 296 ARG A CA 1
ATOM 2340 C C . ARG A 1 296 ? -4.646 -6.214 -28.376 1.00 84.25 296 ARG A C 1
ATOM 2342 O O . ARG A 1 296 ? -4.908 -6.186 -27.185 1.00 84.25 296 ARG A O 1
ATOM 2349 N N . PHE A 1 297 ? -3.704 -5.443 -28.917 1.00 88.75 297 PHE A N 1
ATOM 2350 C CA . PHE A 1 297 ? -2.947 -4.451 -28.153 1.00 88.75 297 PHE A CA 1
ATOM 2351 C C . PHE A 1 297 ? -3.859 -3.394 -27.511 1.00 88.75 297 PHE A C 1
ATOM 2353 O O . PHE A 1 297 ? -3.714 -3.095 -26.327 1.00 88.75 297 PHE A O 1
ATOM 2360 N N . LEU A 1 298 ? -4.820 -2.849 -28.268 1.00 90.75 298 LEU A N 1
ATOM 2361 C CA . LEU A 1 298 ? -5.781 -1.876 -27.740 1.00 90.75 298 LEU A CA 1
ATOM 2362 C C . LEU A 1 298 ? -6.692 -2.482 -26.666 1.00 90.75 298 LEU A C 1
ATOM 2364 O O . LEU A 1 298 ? -6.998 -1.812 -25.682 1.00 90.75 298 LEU A O 1
ATOM 2368 N N . GLN A 1 299 ? -7.097 -3.741 -26.837 1.00 89.75 299 GLN A N 1
ATOM 2369 C CA . GLN A 1 299 ? -7.895 -4.458 -25.847 1.00 89.75 299 GLN A CA 1
ATOM 2370 C C . GLN A 1 299 ? -7.111 -4.691 -24.547 1.00 89.75 299 GLN A C 1
ATOM 2372 O O . GLN A 1 299 ? -7.588 -4.321 -23.479 1.00 89.75 299 GLN A O 1
ATOM 2377 N N . LEU A 1 300 ? -5.866 -5.157 -24.647 1.00 90.38 300 LEU A N 1
ATOM 2378 C CA . LEU A 1 300 ? -4.963 -5.339 -23.512 1.00 90.38 300 LEU A CA 1
ATOM 2379 C C . LEU A 1 300 ? -4.725 -4.030 -22.740 1.00 90.38 300 LEU A C 1
ATOM 2381 O O . LEU A 1 300 ? -4.721 -4.011 -21.510 1.00 90.38 300 LEU A O 1
ATOM 2385 N N . LEU A 1 301 ? -4.543 -2.917 -23.459 1.00 91.50 301 LEU A N 1
ATOM 2386 C CA . LEU A 1 301 ? -4.434 -1.585 -22.860 1.00 91.50 301 LEU A CA 1
ATOM 2387 C C . LEU A 1 301 ? -5.713 -1.172 -22.128 1.00 91.50 301 LEU A C 1
ATOM 2389 O O . LEU A 1 301 ? -5.626 -0.626 -21.030 1.00 91.50 301 LEU A O 1
ATOM 2393 N N . SER A 1 302 ? -6.876 -1.444 -22.723 1.00 91.94 302 SER A N 1
ATOM 2394 C CA . SER A 1 302 ? -8.177 -1.172 -22.109 1.00 91.94 302 SER A CA 1
ATOM 2395 C C . SER A 1 302 ? -8.369 -1.973 -20.822 1.00 91.94 302 SER A C 1
ATOM 2397 O O . SER A 1 302 ? -8.784 -1.402 -19.817 1.00 91.94 302 SER A O 1
ATOM 2399 N N . ASP A 1 303 ? -8.025 -3.261 -20.821 1.00 91.19 303 ASP A N 1
ATOM 2400 C CA . ASP A 1 303 ? -8.132 -4.129 -19.642 1.00 91.19 303 ASP A CA 1
ATOM 2401 C C . ASP A 1 303 ? -7.191 -3.665 -18.512 1.00 91.19 303 ASP A C 1
ATOM 2403 O O . ASP A 1 303 ? -7.563 -3.661 -17.335 1.00 91.19 303 ASP A O 1
ATOM 2407 N N . LEU A 1 304 ? -5.980 -3.210 -18.859 1.00 93.00 304 LEU A N 1
ATOM 2408 C CA . LEU A 1 304 ? -5.033 -2.610 -17.913 1.00 93.00 304 LEU A CA 1
ATOM 2409 C C . LEU A 1 304 ? -5.541 -1.276 -17.346 1.00 93.00 304 LEU A C 1
ATOM 2411 O O . LEU A 1 304 ? -5.370 -1.013 -16.154 1.00 93.00 304 LEU A O 1
ATOM 2415 N N . ASP A 1 305 ? -6.175 -0.441 -18.171 1.00 93.44 305 ASP A N 1
ATOM 2416 C CA . ASP A 1 305 ? -6.790 0.812 -17.725 1.00 93.44 305 ASP A CA 1
ATOM 2417 C C . ASP A 1 305 ? -8.018 0.578 -16.838 1.00 93.44 305 ASP A C 1
ATOM 2419 O O . ASP A 1 305 ? -8.190 1.274 -15.833 1.00 93.44 305 ASP A O 1
ATOM 2423 N N . GLU A 1 306 ? -8.826 -0.441 -17.135 1.00 94.19 306 GLU A N 1
ATOM 2424 C CA . GLU A 1 306 ? -9.930 -0.867 -16.273 1.00 94.19 306 GLU A CA 1
ATOM 2425 C C . GLU A 1 306 ? -9.407 -1.356 -14.913 1.00 94.19 306 GLU A C 1
ATOM 2427 O O . GLU A 1 306 ? -9.916 -0.938 -13.870 1.00 94.19 306 GLU A O 1
ATOM 2432 N N . ALA A 1 307 ? -8.333 -2.154 -14.894 1.00 93.75 307 ALA A N 1
ATOM 2433 C CA . ALA A 1 307 ? -7.704 -2.611 -13.653 1.00 93.75 307 ALA A CA 1
ATOM 2434 C C . ALA A 1 307 ? -7.166 -1.440 -12.813 1.00 93.75 307 ALA A C 1
ATOM 2436 O O . ALA A 1 307 ? -7.412 -1.370 -11.605 1.00 93.75 307 ALA A O 1
ATOM 2437 N N . LEU A 1 308 ? -6.481 -0.481 -13.444 1.00 93.88 308 LEU A N 1
ATOM 2438 C CA . LEU A 1 308 ? -5.992 0.728 -12.774 1.00 93.88 308 LEU A CA 1
ATOM 2439 C C . LEU A 1 308 ? -7.137 1.588 -12.229 1.00 93.88 308 LEU A C 1
ATOM 2441 O O . LEU A 1 308 ? -7.020 2.132 -11.129 1.00 93.88 308 LEU A O 1
ATOM 2445 N N . HIS A 1 309 ? -8.249 1.690 -12.958 1.00 93.75 309 HIS A N 1
ATOM 2446 C CA . HIS A 1 309 ? -9.435 2.410 -12.504 1.00 93.75 309 HIS A CA 1
ATOM 2447 C C . HIS A 1 309 ? -10.072 1.746 -11.274 1.00 93.75 309 HIS A C 1
ATOM 2449 O O . HIS A 1 309 ? -10.399 2.441 -10.310 1.00 93.75 309 HIS A O 1
ATOM 2455 N N . VAL A 1 310 ? -10.205 0.414 -11.266 1.00 92.88 310 VAL A N 1
ATOM 2456 C CA . VAL A 1 310 ? -10.707 -0.343 -10.104 1.00 92.88 310 VAL A CA 1
ATOM 2457 C C . VAL A 1 310 ? -9.815 -0.107 -8.881 1.00 92.88 310 VAL A C 1
ATOM 2459 O O . VAL A 1 310 ? -10.318 0.282 -7.829 1.00 92.88 310 VAL A O 1
ATOM 2462 N N . ILE A 1 311 ? -8.490 -0.222 -9.031 1.00 92.69 311 ILE A N 1
ATOM 2463 C CA . ILE A 1 311 ? -7.536 0.031 -7.935 1.00 92.69 311 ILE A CA 1
ATOM 2464 C C . ILE A 1 311 ? -7.652 1.468 -7.417 1.00 92.69 311 ILE A C 1
ATOM 2466 O O . ILE A 1 311 ? -7.633 1.697 -6.209 1.00 92.69 311 ILE A O 1
ATOM 2470 N N . GLN A 1 312 ? -7.779 2.450 -8.313 1.00 92.56 312 GLN A N 1
ATOM 2471 C CA . GLN A 1 312 ? -7.900 3.856 -7.933 1.00 92.56 312 GLN A CA 1
ATOM 2472 C C . GLN A 1 312 ? -9.217 4.142 -7.194 1.00 92.56 312 GLN A C 1
ATOM 2474 O O . GLN A 1 312 ? -9.220 4.917 -6.237 1.00 92.56 312 GLN A O 1
ATOM 2479 N N . SER A 1 313 ? -10.317 3.514 -7.617 1.00 90.88 313 SER A N 1
ATOM 2480 C CA . SER A 1 313 ? -11.620 3.596 -6.949 1.00 90.88 313 SER A CA 1
ATOM 2481 C C . SER A 1 313 ? -11.561 3.002 -5.539 1.00 90.88 313 SER A C 1
ATOM 2483 O O . SER A 1 313 ? -11.970 3.656 -4.577 1.00 90.88 313 SER A O 1
ATOM 2485 N N . ASP A 1 314 ? -10.995 1.801 -5.399 1.00 88.44 314 ASP A N 1
ATOM 2486 C CA . ASP A 1 314 ? -10.836 1.136 -4.103 1.00 88.44 314 ASP A CA 1
ATOM 2487 C C . ASP A 1 314 ? -9.915 1.944 -3.182 1.00 88.44 314 ASP A C 1
ATOM 2489 O O . ASP A 1 314 ? -10.232 2.165 -2.012 1.00 88.44 314 ASP A O 1
ATOM 2493 N N . TYR A 1 315 ? -8.811 2.477 -3.712 1.00 89.62 315 TYR A N 1
ATOM 2494 C CA . TYR A 1 315 ? -7.898 3.325 -2.949 1.00 89.62 315 TYR A CA 1
ATOM 2495 C C . TYR A 1 315 ? -8.598 4.583 -2.420 1.00 89.62 315 TYR A C 1
ATOM 2497 O O . TYR A 1 315 ? -8.493 4.880 -1.230 1.00 89.62 315 TYR A O 1
ATOM 2505 N N . ALA A 1 316 ? -9.367 5.285 -3.261 1.00 89.62 316 ALA A N 1
ATOM 2506 C CA . ALA A 1 316 ? -10.125 6.469 -2.851 1.00 89.62 316 ALA A CA 1
ATOM 2507 C C . ALA A 1 316 ? -11.177 6.142 -1.774 1.00 89.62 316 ALA A C 1
ATOM 2509 O O . ALA A 1 316 ? -11.401 6.929 -0.850 1.00 89.62 316 ALA A O 1
ATOM 2510 N N . HIS A 1 317 ? -11.794 4.958 -1.852 1.00 87.38 317 HIS A N 1
ATOM 2511 C CA . HIS A 1 317 ? -12.702 4.480 -0.817 1.00 87.38 317 HIS A CA 1
ATOM 2512 C C . HIS A 1 317 ? -11.982 4.318 0.530 1.00 87.38 317 HIS A C 1
ATOM 2514 O O . HIS A 1 317 ? -12.425 4.888 1.531 1.00 87.38 317 HIS A O 1
ATOM 2520 N N . TYR A 1 318 ? -10.838 3.627 0.559 1.00 84.88 318 TYR A N 1
ATOM 2521 C CA . TYR A 1 318 ? -10.052 3.458 1.785 1.00 84.88 318 TYR A CA 1
ATOM 2522 C C . TYR A 1 318 ? -9.420 4.758 2.283 1.00 84.88 318 TYR A C 1
ATOM 2524 O O . TYR A 1 318 ? -9.212 4.896 3.487 1.00 84.88 318 TYR A O 1
ATOM 2532 N N . GLU A 1 319 ? -9.124 5.720 1.409 1.00 85.19 319 GLU A N 1
ATOM 2533 C CA . GLU A 1 319 ? -8.617 7.049 1.772 1.00 85.19 319 GLU A CA 1
ATOM 2534 C C . GLU A 1 319 ? -9.645 7.864 2.571 1.00 85.19 319 GLU A C 1
ATOM 2536 O O . GLU A 1 319 ? -9.279 8.565 3.515 1.00 85.19 319 GLU A O 1
ATOM 2541 N N . SER A 1 320 ? -10.937 7.704 2.260 1.00 85.50 320 SER A N 1
ATOM 2542 C CA . SER A 1 320 ? -12.035 8.390 2.957 1.00 85.50 320 SER A CA 1
ATOM 2543 C C . SER A 1 320 ? -12.270 7.916 4.400 1.00 85.50 320 SER A C 1
ATOM 2545 O O . SER A 1 320 ? -12.918 8.612 5.187 1.00 85.50 320 SER A O 1
ATOM 2547 N N . LEU A 1 321 ? -11.744 6.742 4.761 1.00 83.75 321 LEU A N 1
ATOM 2548 C CA . LEU A 1 321 ? -11.887 6.144 6.088 1.00 83.75 321 LEU A CA 1
ATOM 2549 C C . LEU A 1 321 ? -10.838 6.701 7.071 1.00 83.75 321 LEU A C 1
ATOM 2551 O O . LEU A 1 321 ? -9.739 7.086 6.654 1.00 83.75 321 LEU A O 1
ATOM 2555 N N . PRO A 1 322 ? -11.144 6.748 8.385 1.00 78.75 322 PRO A N 1
ATOM 2556 C CA . PRO A 1 322 ? -10.182 7.180 9.397 1.00 78.75 322 PRO A CA 1
ATOM 2557 C C . PRO A 1 322 ? -8.919 6.313 9.350 1.00 78.75 322 PRO A C 1
ATOM 2559 O O . PRO A 1 322 ? -8.998 5.103 9.176 1.00 78.75 322 PRO A O 1
ATOM 2562 N N . ALA A 1 323 ? -7.748 6.935 9.490 1.00 75.62 323 ALA A N 1
ATOM 2563 C CA . ALA A 1 323 ? -6.480 6.220 9.414 1.00 75.62 323 ALA A CA 1
ATOM 2564 C C . ALA A 1 323 ? -6.306 5.280 10.619 1.00 75.62 323 ALA A C 1
ATOM 2566 O O . ALA A 1 323 ? -6.318 5.731 11.764 1.00 75.62 323 ALA A O 1
ATOM 2567 N N . GLY A 1 324 ? -6.098 3.996 10.338 1.00 77.81 324 GLY A N 1
ATOM 2568 C CA . GLY A 1 324 ? -5.731 2.973 11.312 1.00 77.81 324 GLY A CA 1
ATOM 2569 C C . GLY A 1 324 ? -4.794 1.930 10.690 1.00 77.81 324 GLY A C 1
ATOM 2570 O O . GLY A 1 324 ? -4.624 1.934 9.464 1.00 77.81 324 GLY A O 1
ATOM 2571 N N . PRO A 1 325 ? -4.138 1.078 11.500 1.00 77.19 325 PRO A N 1
ATOM 2572 C CA . PRO A 1 325 ? -3.115 0.146 11.021 1.00 77.19 325 PRO A CA 1
ATOM 2573 C C . PRO A 1 325 ? -3.618 -0.813 9.935 1.00 77.19 325 PRO A C 1
ATOM 2575 O O . PRO A 1 325 ? -2.922 -1.029 8.943 1.00 77.19 325 PRO A O 1
ATOM 2578 N N . ALA A 1 326 ? -4.838 -1.347 10.065 1.00 74.31 326 ALA A N 1
ATOM 2579 C CA . ALA A 1 326 ? -5.395 -2.263 9.070 1.00 74.31 326 ALA A CA 1
ATOM 2580 C C . ALA A 1 326 ? -5.748 -1.543 7.758 1.00 74.31 326 ALA A C 1
ATOM 2582 O O . ALA A 1 326 ? -5.503 -2.054 6.663 1.00 74.31 326 ALA A O 1
ATOM 2583 N N . ILE A 1 327 ? -6.277 -0.321 7.856 1.00 81.69 327 ILE A N 1
ATOM 2584 C CA . ILE A 1 327 ? -6.596 0.513 6.690 1.00 81.69 327 ILE A CA 1
ATOM 2585 C C . ILE A 1 327 ? -5.313 0.946 5.968 1.00 81.69 327 ILE A C 1
ATOM 2587 O O . ILE A 1 327 ? -5.272 0.942 4.739 1.00 81.69 327 ILE A O 1
ATOM 2591 N N . GLN A 1 328 ? -4.251 1.281 6.705 1.00 82.69 328 GLN A N 1
ATOM 2592 C CA . GLN A 1 328 ? -2.940 1.596 6.130 1.00 82.69 328 GLN A CA 1
ATOM 2593 C C . GLN A 1 328 ? -2.340 0.390 5.402 1.00 82.69 328 GLN A C 1
ATOM 2595 O O . GLN A 1 328 ? -1.917 0.540 4.259 1.00 82.69 328 GLN A O 1
ATOM 2600 N N . ALA A 1 329 ? -2.407 -0.809 5.989 1.00 83.50 329 ALA A N 1
ATOM 2601 C CA . ALA A 1 329 ? -1.969 -2.034 5.319 1.00 83.50 329 ALA A CA 1
ATOM 2602 C C . ALA A 1 329 ? -2.712 -2.261 3.987 1.00 83.50 329 ALA A C 1
ATOM 2604 O O . ALA A 1 329 ? -2.088 -2.565 2.971 1.00 83.50 329 ALA A O 1
ATOM 2605 N N . LYS A 1 330 ? -4.031 -2.021 3.948 1.00 83.81 330 LYS A N 1
ATOM 2606 C CA . LYS A 1 330 ? -4.818 -2.119 2.707 1.00 83.81 330 LYS A CA 1
ATOM 2607 C C . LYS A 1 330 ? -4.471 -1.050 1.673 1.00 83.81 330 LYS A C 1
ATOM 2609 O O . LYS A 1 330 ? -4.415 -1.349 0.481 1.00 83.81 330 LYS A O 1
ATOM 2614 N N . ARG A 1 331 ? -4.200 0.186 2.100 1.00 86.75 331 ARG A N 1
ATOM 2615 C CA . ARG A 1 331 ? -3.712 1.247 1.201 1.00 86.75 331 ARG A CA 1
ATOM 2616 C C . ARG A 1 331 ? -2.362 0.869 0.590 1.00 86.75 331 ARG A C 1
ATOM 2618 O O . ARG A 1 331 ? -2.176 1.034 -0.612 1.00 86.75 331 ARG A O 1
ATOM 2625 N N . ASP A 1 332 ? -1.462 0.307 1.388 1.00 86.06 332 ASP A N 1
ATOM 2626 C CA . ASP A 1 332 ? -0.145 -0.138 0.940 1.00 86.06 332 ASP A CA 1
ATOM 2627 C C . ASP A 1 332 ? -0.207 -1.292 -0.068 1.00 86.06 332 ASP A C 1
ATOM 2629 O O . ASP A 1 332 ? 0.570 -1.291 -1.028 1.00 86.06 332 ASP A O 1
ATOM 2633 N N . GLU A 1 333 ? -1.121 -2.250 0.129 1.00 88.12 333 GLU A N 1
ATOM 2634 C CA . GLU A 1 333 ? -1.416 -3.326 -0.830 1.00 88.12 333 GLU A CA 1
ATOM 2635 C C . GLU A 1 333 ? -1.903 -2.753 -2.172 1.00 88.12 333 GLU A C 1
ATOM 2637 O O . GLU A 1 333 ? -1.375 -3.104 -3.230 1.00 88.12 333 GLU A O 1
ATOM 2642 N N . LEU A 1 334 ? -2.864 -1.823 -2.141 1.00 89.62 334 LEU A N 1
ATOM 2643 C CA . LEU A 1 334 ? -3.413 -1.185 -3.344 1.00 89.62 334 LEU A CA 1
ATOM 2644 C C . LEU A 1 334 ? -2.371 -0.343 -4.093 1.00 89.62 334 LEU A C 1
ATOM 2646 O O . LEU A 1 334 ? -2.349 -0.348 -5.324 1.00 89.62 334 LEU A O 1
ATOM 2650 N N . LEU A 1 335 ? -1.476 0.346 -3.379 1.00 89.50 335 LEU A N 1
ATOM 2651 C CA . LEU A 1 335 ? -0.366 1.078 -3.994 1.00 89.50 335 LEU A CA 1
ATOM 2652 C C . LEU A 1 335 ? 0.632 0.138 -4.683 1.00 89.50 335 LEU A C 1
ATOM 2654 O O . LEU A 1 335 ? 1.085 0.446 -5.787 1.00 89.50 335 LEU A O 1
ATOM 2658 N N . ALA A 1 336 ? 0.937 -1.015 -4.080 1.00 88.44 336 ALA A N 1
ATOM 2659 C CA . ALA A 1 336 ? 1.799 -2.021 -4.698 1.00 88.44 336 ALA A CA 1
ATOM 2660 C C . ALA A 1 336 ? 1.168 -2.594 -5.981 1.00 88.44 336 ALA A C 1
ATOM 2662 O O . ALA A 1 336 ? 1.836 -2.668 -7.015 1.00 88.44 336 ALA A O 1
ATOM 2663 N N . LEU A 1 337 ? -0.134 -2.908 -5.952 1.00 91.00 337 LEU A N 1
ATOM 2664 C CA . LEU A 1 337 ? -0.882 -3.341 -7.138 1.00 91.00 337 LEU A CA 1
ATOM 2665 C C . LEU A 1 337 ? -0.897 -2.259 -8.225 1.00 91.00 337 LEU A C 1
ATOM 2667 O O . LEU A 1 337 ? -0.622 -2.552 -9.388 1.00 91.00 337 LEU A O 1
ATOM 2671 N N . LYS A 1 338 ? -1.148 -0.995 -7.861 1.00 91.31 338 LYS A N 1
ATOM 2672 C CA . LYS A 1 338 ? -1.102 0.135 -8.801 1.00 91.31 338 LYS A CA 1
ATOM 2673 C C . LYS A 1 338 ? 0.266 0.256 -9.475 1.00 91.31 338 LYS A C 1
ATOM 2675 O O . LYS A 1 338 ? 0.330 0.481 -10.683 1.00 91.31 338 LYS A O 1
ATOM 2680 N N . GLY A 1 339 ? 1.348 0.106 -8.709 1.00 90.06 339 GLY A N 1
ATOM 2681 C CA . GLY A 1 339 ? 2.716 0.094 -9.229 1.00 90.06 339 GLY A CA 1
ATOM 2682 C C . GLY A 1 339 ? 2.932 -1.019 -10.257 1.00 90.06 339 GLY A C 1
ATOM 2683 O O . GLY A 1 339 ? 3.386 -0.742 -11.366 1.00 90.06 339 GLY A O 1
ATOM 2684 N N . TYR A 1 340 ? 2.515 -2.244 -9.927 1.00 91.62 340 TYR A N 1
ATOM 2685 C CA . TYR A 1 340 ? 2.617 -3.402 -10.816 1.00 91.62 340 TYR A CA 1
ATOM 2686 C C . TYR A 1 340 ? 1.854 -3.214 -12.136 1.00 91.62 340 TYR A C 1
ATOM 2688 O O . TYR A 1 340 ? 2.431 -3.375 -13.212 1.00 91.62 340 TYR A O 1
ATOM 2696 N N . PHE A 1 341 ? 0.569 -2.844 -12.078 1.00 92.44 341 PHE A N 1
ATOM 2697 C CA . PHE A 1 341 ? -0.255 -2.685 -13.282 1.00 92.44 341 PHE A CA 1
ATOM 2698 C C . PHE A 1 341 ? 0.230 -1.529 -14.168 1.00 92.44 341 PHE A C 1
ATOM 2700 O O . PHE A 1 341 ? 0.242 -1.664 -15.392 1.00 92.44 341 PHE A O 1
ATOM 2707 N N . ASN A 1 342 ? 0.714 -0.428 -13.579 1.00 92.12 342 ASN A N 1
ATOM 2708 C CA . ASN A 1 342 ? 1.347 0.652 -14.342 1.00 92.12 342 ASN A CA 1
ATOM 2709 C C . ASN A 1 342 ? 2.639 0.195 -15.024 1.00 92.12 342 ASN A C 1
ATOM 2711 O O . ASN A 1 342 ? 2.833 0.468 -16.207 1.00 92.12 342 ASN A O 1
ATOM 2715 N N . TYR A 1 343 ? 3.508 -0.523 -14.307 1.00 91.94 343 TYR A N 1
ATOM 2716 C CA . TYR A 1 343 ? 4.731 -1.075 -14.884 1.00 91.94 343 TYR A CA 1
ATOM 2717 C C . TYR A 1 343 ? 4.406 -2.029 -16.047 1.00 91.94 343 TYR A C 1
ATOM 2719 O O . TYR A 1 343 ? 4.975 -1.900 -17.133 1.00 91.94 343 TYR A O 1
ATOM 2727 N N . LYS A 1 344 ? 3.423 -2.925 -15.873 1.00 91.38 344 LYS A N 1
ATOM 2728 C CA . LYS A 1 344 ? 2.987 -3.852 -16.927 1.00 91.38 344 LYS A CA 1
ATOM 2729 C C . LYS A 1 344 ? 2.439 -3.109 -18.147 1.00 91.38 344 LYS A C 1
ATOM 2731 O O . LYS A 1 344 ? 2.814 -3.440 -19.270 1.00 91.38 344 LYS A O 1
ATOM 2736 N N . LYS A 1 345 ? 1.624 -2.070 -17.936 1.00 92.44 345 LYS A N 1
ATOM 2737 C CA . LYS A 1 345 ? 1.115 -1.197 -19.003 1.00 92.44 345 LYS A CA 1
ATOM 2738 C C . LYS A 1 345 ? 2.236 -0.542 -19.798 1.00 92.44 345 LYS A C 1
ATOM 2740 O O . LYS A 1 345 ? 2.239 -0.613 -21.025 1.00 92.44 345 LYS A O 1
ATOM 2745 N N . LEU A 1 346 ? 3.205 0.055 -19.113 1.00 92.31 346 LEU A N 1
ATOM 2746 C CA . LEU A 1 346 ? 4.337 0.709 -19.766 1.00 92.31 346 LEU A CA 1
ATOM 2747 C C . LEU A 1 346 ? 5.234 -0.295 -20.510 1.00 92.31 346 LEU A C 1
ATOM 2749 O O . LEU A 1 346 ? 5.690 0.006 -21.611 1.00 92.31 346 LEU A O 1
ATOM 2753 N N . SER A 1 347 ? 5.418 -1.505 -19.974 1.00 90.44 347 SER A N 1
ATOM 2754 C CA . SER A 1 347 ? 6.157 -2.594 -20.630 1.00 90.44 347 SER A CA 1
ATOM 2755 C C . SER A 1 347 ? 5.478 -3.072 -21.925 1.00 90.44 347 SER A C 1
ATOM 2757 O O . SER A 1 347 ? 6.130 -3.211 -22.962 1.00 90.44 347 SER A O 1
ATOM 2759 N N . VAL A 1 348 ? 4.149 -3.226 -21.914 1.00 89.38 348 VAL A N 1
ATOM 2760 C CA . VAL A 1 348 ? 3.359 -3.561 -23.114 1.00 89.38 348 VAL A CA 1
ATOM 2761 C C . VAL A 1 348 ? 3.446 -2.445 -24.162 1.00 89.38 348 VAL A C 1
ATOM 2763 O O . VAL A 1 348 ? 3.682 -2.718 -25.340 1.00 89.38 348 VAL A O 1
ATOM 2766 N N . MET A 1 349 ? 3.324 -1.178 -23.746 1.00 89.88 349 MET A N 1
ATOM 2767 C CA . MET A 1 349 ? 3.482 -0.027 -24.644 1.00 89.88 349 MET A CA 1
ATOM 2768 C C . MET A 1 349 ? 4.885 0.045 -25.255 1.00 89.88 349 MET A C 1
ATOM 2770 O O . MET A 1 349 ? 5.009 0.320 -26.448 1.00 89.88 349 MET A O 1
ATOM 2774 N N . ARG A 1 350 ? 5.932 -0.227 -24.463 1.00 89.94 350 ARG A N 1
ATOM 2775 C CA . ARG A 1 350 ? 7.324 -0.315 -24.928 1.00 89.94 350 ARG A CA 1
ATOM 2776 C C . ARG A 1 350 ? 7.445 -1.351 -26.042 1.00 89.94 350 ARG A C 1
ATOM 2778 O O . ARG A 1 350 ? 7.860 -0.993 -27.138 1.00 89.94 350 ARG A O 1
ATOM 2785 N N . SER A 1 351 ? 7.039 -2.596 -25.782 1.00 87.94 351 SER A N 1
ATOM 2786 C CA . SER A 1 351 ? 7.150 -3.698 -26.750 1.00 87.94 351 SER A CA 1
ATOM 2787 C C . SER A 1 351 ? 6.432 -3.383 -28.070 1.00 87.94 351 SER A C 1
ATOM 2789 O O . SER A 1 351 ? 7.013 -3.526 -29.146 1.00 87.94 351 SER A O 1
ATOM 2791 N N . HIS A 1 352 ? 5.209 -2.846 -28.002 1.00 88.56 352 HIS A N 1
ATOM 2792 C CA . HIS A 1 352 ? 4.458 -2.456 -29.196 1.00 88.56 352 HIS A CA 1
ATOM 2793 C C . HIS A 1 352 ? 5.141 -1.334 -29.997 1.00 88.56 352 HIS A C 1
ATOM 2795 O O . HIS A 1 352 ? 5.219 -1.398 -31.224 1.00 88.56 352 HIS A O 1
ATOM 2801 N N . GLN A 1 353 ? 5.671 -0.308 -29.324 1.00 89.69 353 GLN A N 1
ATOM 2802 C CA . GLN A 1 353 ? 6.384 0.779 -29.999 1.00 89.69 353 GLN A CA 1
ATOM 2803 C C . GLN A 1 353 ? 7.680 0.302 -30.662 1.00 89.69 353 GLN A C 1
ATOM 2805 O O . GLN A 1 353 ? 8.018 0.793 -31.735 1.00 89.69 353 GLN A O 1
ATOM 2810 N N . GLU A 1 354 ? 8.389 -0.664 -30.075 1.00 88.75 354 GLU A N 1
ATOM 2811 C CA . GLU A 1 354 ? 9.572 -1.263 -30.707 1.00 88.75 354 GLU A CA 1
ATOM 2812 C C . GLU A 1 354 ? 9.213 -2.015 -31.992 1.00 88.75 354 GLU A C 1
ATOM 2814 O O . GLU A 1 354 ? 9.865 -1.808 -33.013 1.00 88.75 354 GLU A O 1
ATOM 2819 N N . GLN A 1 355 ? 8.119 -2.782 -31.985 1.00 87.00 355 GLN A N 1
ATOM 2820 C CA . GLN A 1 355 ? 7.604 -3.455 -33.186 1.00 87.00 355 GLN A CA 1
ATOM 2821 C C . GLN A 1 355 ? 7.161 -2.463 -34.274 1.00 87.00 355 GLN A C 1
ATOM 2823 O O . GLN A 1 355 ? 7.287 -2.742 -35.468 1.00 87.00 355 GLN A O 1
ATOM 2828 N N . LEU A 1 356 ? 6.636 -1.295 -33.886 1.00 88.12 356 LEU A N 1
ATOM 2829 C CA . LEU A 1 356 ? 6.266 -0.246 -34.836 1.00 88.12 356 LEU A CA 1
ATOM 2830 C C . LEU A 1 356 ? 7.499 0.316 -35.555 1.00 88.12 356 LEU A C 1
ATOM 2832 O O . LEU A 1 356 ? 7.446 0.540 -36.762 1.00 88.12 356 LEU A O 1
ATOM 2836 N N . ILE A 1 357 ? 8.611 0.509 -34.838 1.00 90.00 357 ILE A N 1
ATOM 2837 C CA . ILE A 1 357 ? 9.852 1.064 -35.400 1.00 90.00 357 ILE A CA 1
ATOM 2838 C C . ILE A 1 357 ? 10.403 0.181 -36.521 1.00 90.00 357 ILE A C 1
ATOM 2840 O O . ILE A 1 357 ? 10.844 0.716 -37.537 1.00 90.00 357 ILE A O 1
ATOM 2844 N N . ASP A 1 358 ? 10.315 -1.143 -36.391 1.00 87.00 358 ASP A N 1
ATOM 2845 C CA . ASP A 1 358 ? 10.795 -2.080 -37.416 1.00 87.00 358 ASP A CA 1
ATOM 2846 C C . ASP A 1 358 ? 10.037 -1.959 -38.754 1.00 87.00 358 ASP A C 1
ATOM 2848 O O . ASP A 1 358 ? 10.559 -2.334 -39.808 1.00 87.00 358 ASP A O 1
ATOM 2852 N N . LYS A 1 359 ? 8.822 -1.393 -38.741 1.00 88.94 359 LYS A N 1
ATOM 2853 C CA . LYS A 1 359 ? 7.994 -1.159 -39.938 1.00 88.94 359 LYS A CA 1
ATOM 2854 C C . LYS A 1 359 ? 8.261 0.203 -40.593 1.00 88.94 359 LYS A C 1
ATOM 2856 O O . LYS A 1 359 ? 7.903 0.397 -41.758 1.00 88.94 359 LYS A O 1
ATOM 2861 N N . LEU A 1 360 ? 8.878 1.141 -39.873 1.00 91.25 360 LEU A N 1
ATOM 2862 C CA . LEU A 1 360 ? 9.130 2.503 -40.344 1.00 91.25 360 LEU A CA 1
ATOM 2863 C C . LEU A 1 360 ? 10.407 2.584 -41.189 1.00 91.25 360 LEU A C 1
ATOM 2865 O O . LEU A 1 360 ? 11.385 1.870 -40.974 1.00 91.25 360 LEU A O 1
ATOM 2869 N N . LYS A 1 361 ? 10.402 3.490 -42.172 1.00 87.50 361 LYS A N 1
ATOM 2870 C CA . LYS A 1 361 ? 11.558 3.749 -43.052 1.00 87.50 361 LYS A CA 1
ATOM 2871 C C . LYS A 1 361 ? 12.105 5.166 -42.926 1.00 87.50 361 LYS A C 1
ATOM 2873 O O . LYS A 1 361 ? 13.279 5.371 -43.226 1.00 87.50 361 LYS A O 1
ATOM 2878 N N . ASP A 1 362 ? 11.270 6.119 -42.519 1.00 92.12 362 ASP A N 1
ATOM 2879 C CA . ASP A 1 362 ? 11.671 7.512 -42.361 1.00 92.12 362 ASP A CA 1
ATOM 2880 C C . ASP A 1 362 ? 12.339 7.737 -40.999 1.00 92.12 362 ASP A C 1
ATOM 2882 O O . ASP A 1 362 ? 11.782 7.431 -39.944 1.00 92.12 362 ASP A O 1
ATOM 2886 N N . ASP A 1 363 ? 13.546 8.302 -41.025 1.00 89.19 363 ASP A N 1
ATOM 2887 C CA . ASP A 1 363 ? 14.325 8.601 -39.827 1.00 89.19 363 ASP A CA 1
ATOM 2888 C C . ASP A 1 363 ? 13.613 9.639 -38.931 1.00 89.19 363 ASP A C 1
ATOM 2890 O O . ASP A 1 363 ? 13.794 9.614 -37.713 1.00 89.19 363 ASP A O 1
ATOM 2894 N N . ALA A 1 364 ? 12.774 10.523 -39.492 1.00 91.69 364 ALA A N 1
ATOM 2895 C CA . ALA A 1 364 ? 12.041 11.530 -38.717 1.00 91.69 364 ALA A CA 1
ATOM 2896 C C . ALA A 1 364 ? 10.916 10.904 -37.877 1.00 91.69 364 ALA A C 1
ATOM 2898 O O . ALA A 1 364 ? 10.801 11.184 -36.679 1.00 91.69 364 ALA A O 1
ATOM 2899 N N . GLU A 1 365 ? 10.134 10.009 -38.483 1.00 92.50 365 GLU A N 1
ATOM 2900 C CA . GLU A 1 365 ? 9.088 9.239 -37.802 1.00 92.50 365 GLU A CA 1
ATOM 2901 C C . GLU A 1 365 ? 9.690 8.326 -36.725 1.00 92.50 365 GLU A C 1
ATOM 2903 O O . GLU A 1 365 ? 9.200 8.292 -35.595 1.00 92.50 365 GLU A O 1
ATOM 2908 N N . ILE A 1 366 ? 10.812 7.663 -37.029 1.00 93.81 366 ILE A N 1
ATOM 2909 C CA . ILE A 1 366 ? 11.532 6.805 -36.076 1.00 93.81 366 ILE A CA 1
ATOM 2910 C C . ILE A 1 366 ? 11.981 7.598 -34.837 1.00 93.81 366 ILE A C 1
ATOM 2912 O O . ILE A 1 366 ? 11.803 7.136 -33.707 1.00 93.81 366 ILE A O 1
ATOM 2916 N N . VAL A 1 367 ? 12.533 8.806 -35.012 1.00 93.69 367 VAL A N 1
ATOM 2917 C CA . VAL A 1 367 ? 12.931 9.661 -33.878 1.00 93.69 367 VAL A CA 1
ATOM 2918 C C . VAL A 1 367 ? 11.726 10.046 -33.022 1.00 93.69 367 VAL A C 1
ATOM 2920 O O . VAL A 1 367 ? 11.828 9.996 -31.795 1.00 93.69 367 VAL A O 1
ATOM 2923 N N . HIS A 1 368 ? 10.587 10.375 -33.637 1.00 93.12 368 HIS A N 1
ATOM 2924 C CA . HIS A 1 368 ? 9.366 10.698 -32.900 1.00 93.12 368 HIS A CA 1
ATOM 2925 C C . HIS A 1 368 ? 8.877 9.511 -32.057 1.00 93.12 368 HIS A C 1
ATOM 2927 O O . HIS A 1 368 ? 8.548 9.682 -30.880 1.00 93.12 368 HIS A O 1
ATOM 2933 N N . VAL A 1 369 ? 8.876 8.295 -32.615 1.00 93.25 369 VAL A N 1
ATOM 2934 C CA . VAL A 1 369 ? 8.510 7.096 -31.846 1.00 93.25 369 VAL A CA 1
ATOM 2935 C C . VAL A 1 369 ? 9.495 6.876 -30.694 1.00 93.25 369 VAL A C 1
ATOM 2937 O O . VAL A 1 369 ? 9.053 6.694 -29.560 1.00 93.25 369 VAL A O 1
ATOM 2940 N N . TYR A 1 370 ? 10.807 7.012 -30.915 1.00 94.62 370 TYR A N 1
ATOM 2941 C CA . TYR A 1 370 ? 11.789 6.932 -29.827 1.00 94.62 370 TYR A CA 1
ATOM 2942 C C . TYR A 1 370 ? 11.613 8.012 -28.749 1.00 94.62 370 TYR A C 1
ATOM 2944 O O . TYR A 1 370 ? 11.872 7.730 -27.582 1.00 94.62 370 TYR A O 1
ATOM 2952 N N . ASP A 1 371 ? 11.166 9.223 -29.093 1.00 93.38 371 ASP A N 1
ATOM 2953 C CA . ASP A 1 371 ? 10.831 10.259 -28.107 1.00 93.38 371 ASP A CA 1
ATOM 2954 C C . ASP A 1 371 ? 9.651 9.836 -27.221 1.00 93.38 371 ASP A C 1
ATOM 2956 O O . ASP A 1 371 ? 9.690 10.027 -26.004 1.00 93.38 371 ASP A O 1
ATOM 2960 N N . THR A 1 372 ? 8.615 9.220 -27.802 1.00 92.44 372 THR A N 1
ATOM 2961 C CA . THR A 1 372 ? 7.493 8.678 -27.017 1.00 92.44 372 THR A CA 1
ATOM 2962 C C . THR A 1 372 ? 7.911 7.492 -26.147 1.00 92.44 372 THR A C 1
ATOM 2964 O O . THR A 1 372 ? 7.534 7.421 -24.980 1.00 92.44 372 THR A O 1
ATOM 2967 N N . LEU A 1 373 ? 8.756 6.611 -26.679 1.00 93.06 373 LEU A N 1
ATOM 2968 C CA . LEU A 1 373 ? 9.251 5.419 -25.998 1.00 93.06 373 LEU A CA 1
ATOM 2969 C C . LEU A 1 373 ? 10.176 5.796 -24.831 1.00 93.06 373 LEU A C 1
ATOM 2971 O O . LEU A 1 373 ? 10.060 5.249 -23.737 1.00 93.06 373 LEU A O 1
ATOM 2975 N N . LEU A 1 374 ? 11.019 6.817 -25.016 1.00 93.62 374 LEU A N 1
ATOM 2976 C CA . LEU A 1 374 ? 11.854 7.371 -23.954 1.00 93.62 374 LEU A CA 1
ATOM 2977 C C . LEU A 1 374 ? 11.011 7.904 -22.789 1.00 93.62 374 LEU A C 1
ATOM 2979 O O . LEU A 1 374 ? 11.340 7.624 -21.641 1.00 93.62 374 LEU A O 1
ATOM 2983 N N . ARG A 1 375 ? 9.918 8.629 -23.071 1.00 93.00 375 ARG A N 1
ATOM 2984 C CA . ARG A 1 375 ? 9.001 9.121 -22.027 1.00 93.00 375 ARG A CA 1
ATOM 2985 C C . ARG A 1 375 ? 8.348 7.974 -21.259 1.00 93.00 375 ARG A C 1
ATOM 2987 O O . ARG A 1 375 ? 8.273 8.043 -20.039 1.00 93.00 375 ARG A O 1
ATOM 2994 N N . ASN A 1 376 ? 7.917 6.921 -21.956 1.00 91.50 376 ASN A N 1
ATOM 2995 C CA . ASN A 1 376 ? 7.299 5.752 -21.325 1.00 91.50 376 ASN A CA 1
ATOM 2996 C C . ASN A 1 376 ? 8.274 5.039 -20.380 1.00 91.50 376 ASN A C 1
ATOM 2998 O O . ASN A 1 376 ? 7.917 4.724 -19.251 1.00 91.50 376 ASN A O 1
ATOM 3002 N N . VAL A 1 377 ? 9.520 4.832 -20.809 1.00 91.50 377 VAL A N 1
ATOM 3003 C CA . VAL A 1 377 ? 10.534 4.151 -19.992 1.00 91.50 377 VAL A CA 1
ATOM 3004 C C . VAL A 1 377 ? 11.038 5.032 -18.843 1.00 91.50 377 VAL A C 1
ATOM 3006 O O . VAL A 1 377 ? 11.296 4.527 -17.755 1.00 91.50 377 VAL A O 1
ATOM 3009 N N . GLN A 1 378 ? 11.110 6.352 -19.028 1.00 91.75 378 GLN A N 1
ATOM 3010 C CA . GLN A 1 378 ? 11.343 7.280 -17.914 1.00 91.75 378 GLN A CA 1
ATOM 3011 C C . GLN A 1 378 ? 10.218 7.194 -16.878 1.00 91.75 378 GLN A C 1
ATOM 3013 O O . GLN A 1 378 ? 10.496 7.054 -15.694 1.00 91.75 378 GLN A O 1
ATOM 3018 N N . ALA A 1 379 ? 8.959 7.150 -17.325 1.00 90.69 379 ALA A N 1
ATOM 3019 C CA . ALA A 1 379 ? 7.825 6.952 -16.429 1.00 90.69 379 ALA A CA 1
ATOM 3020 C C . ALA A 1 379 ? 7.869 5.599 -15.692 1.00 90.69 379 ALA A C 1
ATOM 3022 O O . ALA A 1 379 ? 7.364 5.522 -14.579 1.00 90.69 379 ALA A O 1
ATOM 3023 N N . MET A 1 380 ? 8.480 4.551 -16.269 1.00 88.88 380 MET A N 1
ATOM 3024 C CA . MET A 1 380 ? 8.719 3.275 -15.570 1.00 88.88 380 MET A CA 1
ATOM 3025 C C . MET A 1 380 ? 9.731 3.434 -14.432 1.00 88.88 380 MET A C 1
ATOM 3027 O O . MET A 1 380 ? 9.506 2.904 -13.346 1.00 88.88 380 MET A O 1
ATOM 3031 N N . ALA A 1 381 ? 10.825 4.164 -14.674 1.00 86.62 381 ALA A N 1
ATOM 3032 C CA . ALA A 1 381 ? 11.858 4.422 -13.671 1.00 86.62 381 ALA A CA 1
ATOM 3033 C C . ALA A 1 381 ? 11.352 5.326 -12.532 1.00 86.62 381 ALA A C 1
ATOM 3035 O O . ALA A 1 381 ? 11.720 5.117 -11.379 1.00 86.62 381 ALA A O 1
ATOM 3036 N N . ASP A 1 382 ? 10.469 6.277 -12.851 1.00 86.56 382 ASP A N 1
ATOM 3037 C CA . ASP A 1 382 ? 9.881 7.230 -11.900 1.00 86.56 382 ASP A CA 1
ATOM 3038 C C . ASP A 1 382 ? 8.723 6.639 -11.068 1.00 86.56 382 ASP A C 1
ATOM 3040 O O . ASP A 1 382 ? 8.149 7.332 -10.223 1.00 86.56 382 ASP A O 1
ATOM 3044 N N . LEU A 1 383 ? 8.335 5.372 -11.285 1.00 84.19 383 LEU A N 1
ATOM 3045 C CA . LEU A 1 383 ? 7.317 4.737 -10.447 1.00 84.19 383 LEU A CA 1
ATOM 3046 C C . LEU A 1 383 ? 7.798 4.720 -8.985 1.00 84.19 383 LEU A C 1
ATOM 3048 O O . LEU A 1 383 ? 8.903 4.234 -8.725 1.00 84.19 383 LEU A O 1
ATOM 3052 N N . PRO A 1 384 ? 6.980 5.168 -8.014 1.00 69.94 384 PRO A N 1
ATOM 3053 C CA . PRO A 1 384 ? 7.403 5.307 -6.623 1.00 69.94 384 PRO A CA 1
ATOM 3054 C C . PRO A 1 384 ? 7.770 3.949 -6.022 1.00 69.94 384 PRO A C 1
ATOM 3056 O O . PRO A 1 384 ? 6.979 2.997 -6.059 1.00 69.94 384 PRO A O 1
ATOM 3059 N N . SER A 1 385 ? 8.985 3.830 -5.487 1.00 62.59 385 SER A N 1
ATOM 3060 C CA . SER A 1 385 ? 9.383 2.692 -4.662 1.00 62.59 385 SER A CA 1
ATOM 3061 C C . SER A 1 385 ? 8.925 2.973 -3.228 1.00 62.59 385 SER A C 1
ATOM 3063 O O . SER A 1 385 ? 9.109 4.060 -2.692 1.00 62.59 385 SER A O 1
ATOM 3065 N N . GLN A 1 386 ? 8.277 2.007 -2.575 1.00 53.38 386 GLN A N 1
ATOM 3066 C CA . GLN A 1 386 ? 7.724 2.195 -1.222 1.00 53.38 386 GLN A CA 1
ATOM 3067 C C . GLN A 1 386 ? 8.790 2.414 -0.124 1.00 53.38 386 GLN A C 1
ATOM 3069 O O . GLN A 1 386 ? 8.434 2.546 1.041 1.00 53.38 386 GLN A O 1
ATOM 3074 N N . GLN A 1 387 ? 10.076 2.493 -0.476 1.00 51.03 387 GLN A N 1
ATOM 3075 C CA . GLN A 1 387 ? 11.175 2.810 0.440 1.00 51.03 387 GLN A CA 1
ATOM 3076 C C . GLN A 1 387 ? 11.390 4.324 0.639 1.00 51.03 387 GLN A C 1
ATOM 3078 O O . GLN A 1 387 ? 12.374 4.732 1.245 1.00 51.03 387 GLN A O 1
ATOM 3083 N N . GLU A 1 388 ? 10.485 5.179 0.155 1.00 45.91 388 GLU A N 1
ATOM 3084 C CA . GLU A 1 388 ? 10.537 6.625 0.433 1.00 45.91 388 GLU A CA 1
ATOM 3085 C C . GLU A 1 388 ? 9.990 7.001 1.827 1.00 45.91 388 GLU A C 1
ATOM 3087 O O . GLU A 1 388 ? 10.189 8.123 2.298 1.00 45.91 388 GLU A O 1
ATOM 3092 N N . GLY A 1 389 ? 9.338 6.066 2.527 1.00 44.56 389 GLY A N 1
ATOM 3093 C CA . GLY A 1 389 ? 8.928 6.223 3.921 1.00 44.56 389 GLY A CA 1
ATOM 3094 C C . GLY A 1 389 ? 9.956 5.606 4.867 1.00 44.56 389 GLY A C 1
ATOM 3095 O O . GLY A 1 389 ? 10.053 4.390 4.933 1.00 44.56 389 GLY A O 1
ATOM 3096 N N . GLU A 1 390 ? 10.663 6.452 5.619 1.00 40.94 390 GLU A N 1
ATOM 3097 C CA . GLU A 1 390 ? 11.698 6.115 6.618 1.00 40.94 390 GLU A CA 1
ATOM 3098 C C . GLU A 1 390 ? 13.123 5.888 6.073 1.00 40.94 390 GLU A C 1
ATOM 3100 O O . GLU A 1 390 ? 13.682 4.803 6.120 1.00 40.94 390 GLU A O 1
ATOM 3105 N N . GLY A 1 391 ? 13.771 6.980 5.653 1.00 40.97 391 GLY A N 1
ATOM 3106 C CA . GLY A 1 391 ? 15.162 7.272 6.036 1.00 40.97 391 GLY A CA 1
ATOM 3107 C C . GLY A 1 391 ? 16.251 6.221 5.779 1.00 40.97 391 GLY A C 1
ATOM 3108 O O . GLY A 1 391 ? 17.183 6.156 6.582 1.00 40.97 391 GLY A O 1
ATOM 3109 N N . LEU A 1 392 ? 16.199 5.444 4.692 1.00 38.41 392 LEU A N 1
ATOM 3110 C CA . LEU A 1 392 ? 17.286 4.533 4.324 1.00 38.41 392 LEU A CA 1
ATOM 3111 C C . LEU A 1 392 ? 17.924 4.845 2.959 1.00 38.41 392 LEU A C 1
ATOM 3113 O O . LEU A 1 392 ? 17.264 5.068 1.954 1.00 38.41 392 LEU A O 1
ATOM 3117 N N . ASN A 1 393 ? 19.259 4.871 3.013 1.00 39.69 393 ASN A N 1
ATOM 3118 C CA . ASN A 1 393 ? 20.298 4.946 1.986 1.00 39.69 393 ASN A CA 1
ATOM 3119 C C . ASN A 1 393 ? 19.874 4.851 0.508 1.00 39.69 393 ASN A C 1
ATOM 3121 O O . ASN A 1 393 ? 19.345 3.839 0.061 1.00 39.69 393 ASN A O 1
ATOM 3125 N N . ALA A 1 394 ? 20.356 5.813 -0.287 1.00 44.88 394 ALA A N 1
ATOM 3126 C CA . ALA A 1 394 ? 20.380 5.785 -1.757 1.00 44.88 394 ALA A CA 1
ATOM 3127 C C . ALA A 1 394 ? 21.008 4.511 -2.376 1.00 44.88 394 ALA A C 1
ATOM 3129 O O . ALA A 1 394 ? 20.848 4.275 -3.566 1.00 44.88 394 ALA A O 1
ATOM 3130 N N . LEU A 1 395 ? 21.687 3.685 -1.572 1.00 42.59 395 LEU A N 1
ATOM 3131 C CA . LEU A 1 395 ? 22.242 2.383 -1.954 1.00 42.59 395 LEU A CA 1
ATOM 3132 C C . LEU A 1 395 ? 21.170 1.294 -2.154 1.00 42.59 395 LEU A C 1
ATOM 3134 O O . LEU A 1 395 ? 21.418 0.354 -2.892 1.00 42.59 395 LEU A O 1
ATOM 3138 N N . ALA A 1 396 ? 19.986 1.402 -1.536 1.00 46.00 396 ALA A N 1
ATOM 3139 C CA . ALA A 1 396 ? 18.916 0.407 -1.705 1.00 46.00 396 ALA A CA 1
ATOM 3140 C C . ALA A 1 396 ? 18.136 0.579 -3.027 1.00 46.00 396 ALA A C 1
ATOM 3142 O O . ALA A 1 396 ? 17.524 -0.365 -3.519 1.00 46.00 396 ALA A O 1
ATOM 3143 N N . VAL A 1 397 ? 18.196 1.772 -3.636 1.00 50.66 397 VAL A N 1
ATOM 3144 C CA . VAL A 1 397 ? 17.622 2.045 -4.968 1.00 50.66 397 VAL A CA 1
ATOM 3145 C C . VAL A 1 397 ? 18.414 1.327 -6.069 1.00 50.66 397 VAL A C 1
ATOM 3147 O O . VAL A 1 397 ? 17.839 0.949 -7.085 1.00 50.66 397 VAL A O 1
ATOM 3150 N N . GLU A 1 398 ? 19.710 1.075 -5.845 1.00 51.38 398 GLU A N 1
ATOM 3151 C CA . GLU A 1 398 ? 20.586 0.340 -6.770 1.00 51.38 398 GLU A CA 1
ATOM 3152 C C . GLU A 1 398 ? 20.330 -1.183 -6.784 1.00 51.38 398 GLU A C 1
ATOM 3154 O O . GLU A 1 398 ? 20.931 -1.883 -7.593 1.00 51.38 398 GLU A O 1
ATOM 3159 N N . GLU A 1 399 ? 19.427 -1.706 -5.942 1.00 64.12 399 GLU A N 1
ATOM 3160 C CA . GLU A 1 399 ? 19.067 -3.134 -5.902 1.00 64.12 399 GLU A CA 1
ATOM 3161 C C . GLU A 1 399 ? 17.660 -3.442 -6.452 1.00 64.12 399 GLU A C 1
ATOM 3163 O O . GLU A 1 399 ? 17.297 -4.614 -6.524 1.00 64.12 399 GLU A O 1
ATOM 3168 N N . ASP A 1 400 ? 16.848 -2.446 -6.842 1.00 79.12 400 ASP A N 1
ATOM 3169 C CA . ASP A 1 400 ? 15.498 -2.691 -7.387 1.00 79.12 400 ASP A CA 1
ATOM 3170 C C . ASP A 1 400 ? 15.567 -3.201 -8.842 1.00 79.12 400 ASP A C 1
ATOM 3172 O O . ASP A 1 400 ? 15.790 -2.394 -9.751 1.00 79.12 400 ASP A O 1
ATOM 3176 N N . PRO A 1 401 ? 15.299 -4.495 -9.121 1.00 84.12 401 PRO A N 1
ATOM 3177 C CA . PRO A 1 401 ? 15.475 -5.058 -10.462 1.00 84.12 401 PRO A CA 1
ATOM 3178 C C . PRO A 1 401 ? 14.622 -4.347 -11.521 1.00 84.12 401 PRO A C 1
ATOM 3180 O O . PRO A 1 401 ? 15.048 -4.185 -12.663 1.00 84.12 401 PRO A O 1
ATOM 3183 N N . TYR A 1 402 ? 13.439 -3.859 -11.128 1.00 85.75 402 TYR A N 1
ATOM 3184 C CA . TYR A 1 402 ? 12.517 -3.151 -12.017 1.00 85.75 402 TYR A CA 1
ATOM 3185 C C . TYR A 1 402 ? 13.049 -1.772 -12.426 1.00 85.75 402 TYR A C 1
ATOM 3187 O O . TYR A 1 402 ? 12.843 -1.332 -13.560 1.00 85.75 402 TYR A O 1
ATOM 3195 N N . TRP A 1 403 ? 13.733 -1.083 -11.510 1.00 86.94 403 TRP A N 1
ATOM 3196 C CA . TRP A 1 403 ? 14.370 0.199 -11.800 1.00 86.94 403 TRP A CA 1
ATOM 3197 C C . TRP A 1 403 ? 15.605 0.009 -12.682 1.00 86.94 403 TRP A C 1
ATOM 3199 O O . TRP A 1 403 ? 15.768 0.746 -13.656 1.00 86.94 403 TRP A O 1
ATOM 3209 N N . LEU A 1 404 ? 16.434 -1.000 -12.384 1.00 86.94 404 LEU A N 1
ATOM 3210 C CA . LEU A 1 404 ? 17.620 -1.326 -13.181 1.00 86.94 404 LEU A CA 1
ATOM 3211 C C . LEU A 1 404 ? 17.235 -1.644 -14.630 1.00 86.94 404 LEU A C 1
ATOM 3213 O O . LEU A 1 404 ? 17.812 -1.074 -15.558 1.00 86.94 404 LEU A O 1
ATOM 3217 N N . GLU A 1 405 ? 16.195 -2.459 -14.830 1.00 88.06 405 GLU A N 1
ATOM 3218 C CA . GLU A 1 405 ? 15.640 -2.713 -16.159 1.00 88.06 405 GLU A CA 1
ATOM 3219 C C . GLU A 1 405 ? 15.225 -1.409 -16.852 1.00 88.06 405 GLU A C 1
ATOM 3221 O O . GLU A 1 405 ? 15.649 -1.138 -17.981 1.00 88.06 405 GLU A O 1
ATOM 3226 N N . ALA A 1 406 ? 14.404 -0.581 -16.196 1.00 90.00 406 ALA A N 1
ATOM 3227 C CA . ALA A 1 406 ? 13.934 0.669 -16.785 1.00 90.00 406 ALA A CA 1
ATOM 3228 C C . ALA A 1 406 ? 15.115 1.567 -17.190 1.00 90.00 406 ALA A C 1
ATOM 3230 O O . ALA A 1 406 ? 15.143 2.102 -18.302 1.00 90.00 406 ALA A O 1
ATOM 3231 N N . GLN A 1 407 ? 16.137 1.670 -16.342 1.00 90.00 407 GLN A N 1
ATOM 3232 C CA . GLN A 1 407 ? 17.330 2.465 -16.603 1.00 90.00 407 GLN A CA 1
ATOM 3233 C C . GLN A 1 407 ? 18.165 1.918 -17.774 1.00 90.00 407 GLN A C 1
ATOM 3235 O O . GLN A 1 407 ? 18.610 2.704 -18.623 1.00 90.00 407 GLN A O 1
ATOM 3240 N N . ALA A 1 408 ? 18.324 0.596 -17.886 1.00 91.44 408 ALA A N 1
ATOM 3241 C CA . ALA A 1 408 ? 18.984 -0.037 -19.027 1.00 91.44 408 ALA A CA 1
ATOM 3242 C C . ALA A 1 408 ? 18.268 0.318 -20.343 1.00 91.44 408 ALA A C 1
ATOM 3244 O O . ALA A 1 408 ? 18.903 0.734 -21.324 1.00 91.44 408 ALA A O 1
ATOM 3245 N N . HIS A 1 409 ? 16.931 0.274 -20.348 1.00 92.06 409 HIS A N 1
ATOM 3246 C CA . HIS A 1 409 ? 16.136 0.718 -21.490 1.00 92.06 409 HIS A CA 1
ATOM 3247 C C . HIS A 1 409 ? 16.322 2.215 -21.785 1.00 92.06 409 HIS A C 1
ATOM 3249 O O . HIS A 1 409 ? 16.528 2.563 -22.951 1.00 92.06 409 HIS A O 1
ATOM 3255 N N . VAL A 1 410 ? 16.329 3.107 -20.781 1.00 93.81 410 VAL A N 1
ATOM 3256 C CA . VAL A 1 410 ? 16.552 4.555 -20.989 1.00 93.81 410 VAL A CA 1
ATOM 3257 C C . VAL A 1 410 ? 17.838 4.794 -21.777 1.00 93.81 410 VAL A C 1
ATOM 3259 O O . VAL A 1 410 ? 17.840 5.536 -22.765 1.00 93.81 410 VAL A O 1
ATOM 3262 N N . VAL A 1 411 ? 18.947 4.177 -21.366 1.00 93.56 411 VAL A N 1
ATOM 3263 C CA . VAL A 1 411 ? 20.243 4.379 -22.029 1.00 93.56 411 VAL A CA 1
ATOM 3264 C C . VAL A 1 411 ? 20.225 3.798 -23.449 1.00 93.56 411 VAL A C 1
ATOM 3266 O O . VAL A 1 411 ? 20.644 4.488 -24.387 1.00 93.56 411 VAL A O 1
ATOM 3269 N N . ARG A 1 412 ? 19.661 2.594 -23.630 1.00 94.19 412 ARG A N 1
ATOM 3270 C CA . ARG A 1 412 ? 19.505 1.930 -24.937 1.00 94.19 412 ARG A CA 1
ATOM 3271 C C . ARG A 1 412 ? 18.736 2.792 -25.940 1.00 94.19 412 ARG A C 1
ATOM 3273 O O . ARG A 1 412 ? 19.210 3.051 -27.048 1.00 94.19 412 ARG A O 1
ATOM 3280 N N . ILE A 1 413 ? 17.574 3.298 -25.538 1.00 94.69 413 ILE A N 1
ATOM 3281 C CA . ILE A 1 413 ? 16.691 4.108 -26.387 1.00 94.69 413 ILE A CA 1
ATOM 3282 C C . ILE A 1 413 ? 17.346 5.445 -26.733 1.00 94.69 413 ILE A C 1
ATOM 3284 O O . ILE A 1 413 ? 17.282 5.893 -27.879 1.00 94.69 413 ILE A O 1
ATOM 3288 N N . ARG A 1 414 ? 18.051 6.073 -25.781 1.00 95.69 414 ARG A N 1
ATOM 3289 C CA . ARG A 1 414 ? 18.814 7.305 -26.047 1.00 95.69 414 ARG A CA 1
ATOM 3290 C C . ARG A 1 414 ? 19.914 7.087 -27.082 1.00 95.69 414 ARG A C 1
ATOM 3292 O O . ARG A 1 414 ? 20.128 7.980 -27.903 1.00 95.69 414 ARG A O 1
ATOM 3299 N N . ALA A 1 415 ? 20.598 5.942 -27.057 1.00 96.44 415 ALA A N 1
ATOM 3300 C CA . ALA A 1 415 ? 21.619 5.605 -28.047 1.00 96.44 415 ALA A CA 1
ATOM 3301 C C . ALA A 1 415 ? 21.017 5.487 -29.457 1.00 96.44 415 ALA A C 1
ATOM 3303 O O . ALA A 1 415 ? 21.498 6.143 -30.387 1.00 96.44 415 ALA A O 1
ATOM 3304 N N . LEU A 1 416 ? 19.926 4.723 -29.595 1.00 95.25 416 LEU A N 1
ATOM 3305 C CA . LEU A 1 416 ? 19.203 4.532 -30.859 1.00 95.25 416 LEU A CA 1
ATOM 3306 C C . LEU A 1 416 ? 18.676 5.860 -31.410 1.00 95.25 416 LEU A C 1
ATOM 3308 O O . LEU A 1 416 ? 18.984 6.239 -32.542 1.00 95.25 416 LEU A O 1
ATOM 3312 N N . ARG A 1 417 ? 17.977 6.632 -30.574 1.00 95.94 417 ARG A N 1
ATOM 3313 C CA . ARG A 1 417 ? 17.478 7.965 -30.922 1.00 95.94 417 ARG A CA 1
ATOM 3314 C C . ARG A 1 417 ? 18.599 8.888 -31.396 1.00 95.94 417 ARG A C 1
ATOM 3316 O O . ARG A 1 417 ? 18.460 9.552 -32.418 1.00 95.94 417 ARG A O 1
ATOM 3323 N N . CYS A 1 418 ? 19.718 8.944 -30.670 1.00 96.25 418 CYS A N 1
ATOM 3324 C CA . CYS A 1 418 ? 20.848 9.812 -31.013 1.00 96.25 418 CYS A CA 1
ATOM 3325 C C . CYS A 1 418 ? 21.458 9.454 -32.379 1.00 96.25 418 CYS A C 1
ATOM 3327 O O . CYS A 1 418 ? 21.828 10.352 -33.136 1.00 96.25 418 CYS A O 1
ATOM 3329 N N . PHE A 1 419 ? 21.502 8.165 -32.726 1.00 96.44 419 PHE A N 1
ATOM 3330 C CA . PHE A 1 419 ? 21.940 7.709 -34.043 1.00 96.44 419 PHE A CA 1
ATOM 3331 C C . PHE A 1 419 ? 20.988 8.139 -35.169 1.00 96.44 419 PHE A C 1
ATOM 3333 O O . PHE A 1 419 ? 21.455 8.665 -36.180 1.00 96.44 419 PHE A O 1
ATOM 3340 N N . HIS A 1 420 ? 19.673 7.980 -35.002 1.00 95.25 420 HIS A N 1
ATOM 3341 C CA . HIS A 1 420 ? 18.704 8.420 -36.016 1.00 95.25 420 HIS A CA 1
ATOM 3342 C C . HIS A 1 420 ? 18.669 9.948 -36.165 1.00 95.25 420 HIS A C 1
ATOM 3344 O O . HIS A 1 420 ? 18.611 10.455 -37.282 1.00 95.25 420 HIS A O 1
ATOM 3350 N N . VAL A 1 421 ? 18.861 10.700 -35.075 1.00 95.06 421 VAL A N 1
ATOM 3351 C CA . VAL A 1 421 ? 19.089 12.152 -35.158 1.00 95.06 421 VAL A CA 1
ATOM 3352 C C . VAL A 1 421 ? 20.343 12.460 -35.984 1.00 95.06 421 VAL A C 1
ATOM 3354 O O . VAL A 1 421 ? 20.298 13.324 -36.852 1.00 95.06 421 VAL A O 1
ATOM 3357 N N . ALA A 1 422 ? 21.452 11.735 -35.797 1.00 95.00 422 ALA A N 1
ATOM 3358 C CA . ALA A 1 422 ? 22.651 11.928 -36.620 1.00 95.00 422 ALA A CA 1
ATOM 3359 C C . ALA A 1 422 ? 22.398 11.658 -38.118 1.00 95.00 422 ALA A C 1
ATOM 3361 O O . ALA A 1 422 ? 22.965 12.351 -38.961 1.00 95.00 422 ALA A O 1
ATOM 3362 N N . ARG A 1 423 ? 21.526 10.696 -38.454 1.00 93.94 423 ARG A N 1
ATOM 3363 C CA . ARG A 1 423 ? 21.100 10.423 -39.838 1.00 93.94 423 ARG A CA 1
ATOM 3364 C C . ARG A 1 423 ? 20.254 11.552 -40.425 1.00 93.94 423 ARG A C 1
ATOM 3366 O O . ARG A 1 423 ? 20.487 11.936 -41.567 1.00 93.94 423 ARG A O 1
ATOM 3373 N N . LEU A 1 424 ? 19.351 12.145 -39.643 1.00 93.88 424 LEU A N 1
ATOM 3374 C CA . LEU A 1 424 ? 18.600 13.335 -40.064 1.00 93.88 424 LEU A CA 1
ATOM 3375 C C . LEU A 1 424 ? 19.525 14.515 -40.378 1.00 93.88 424 LEU A C 1
ATOM 3377 O O . LEU A 1 424 ? 19.341 15.191 -41.389 1.00 93.88 424 LEU A O 1
ATOM 3381 N N . PHE A 1 425 ? 20.556 14.730 -39.555 1.00 91.69 425 PHE A N 1
ATOM 3382 C CA . PHE A 1 425 ? 21.574 15.743 -39.836 1.00 91.69 425 PHE A CA 1
ATOM 3383 C C . PHE A 1 425 ? 22.376 15.448 -41.108 1.00 91.69 425 PHE A C 1
ATOM 3385 O O . PHE A 1 425 ? 22.803 16.385 -41.767 1.00 91.69 425 PHE A O 1
ATOM 3392 N N . GLU A 1 426 ? 22.579 14.183 -41.477 1.00 89.56 426 GLU A N 1
ATOM 3393 C CA . GLU A 1 426 ? 23.279 13.834 -42.717 1.00 89.56 426 GLU A CA 1
ATOM 3394 C C . GLU A 1 426 ? 22.425 14.056 -43.969 1.00 89.56 426 GLU A C 1
ATOM 3396 O O . GLU A 1 426 ? 22.929 14.603 -44.949 1.00 89.56 426 GLU A O 1
ATOM 3401 N N . PHE A 1 427 ? 21.180 13.574 -43.955 1.00 87.06 427 PHE A N 1
ATOM 3402 C CA . PHE A 1 427 ? 20.378 13.412 -45.172 1.00 87.06 427 PHE A CA 1
ATOM 3403 C C . PHE A 1 427 ? 19.300 14.476 -45.374 1.00 87.06 427 PHE A C 1
ATOM 3405 O O . PHE A 1 427 ? 18.879 14.683 -46.507 1.00 87.06 427 PHE A O 1
ATOM 3412 N N . VAL A 1 428 ? 18.820 15.108 -44.299 1.00 87.38 428 VAL A N 1
ATOM 3413 C CA . VAL A 1 428 ? 17.645 15.999 -44.348 1.00 87.38 428 VAL A CA 1
ATOM 3414 C C . VAL A 1 428 ? 18.013 17.440 -44.016 1.00 87.38 428 VAL A C 1
ATOM 3416 O O . VAL A 1 428 ? 17.515 18.363 -44.649 1.00 87.38 428 VAL A O 1
ATOM 3419 N N . LEU A 1 429 ? 18.868 17.647 -43.012 1.00 85.19 429 LEU A N 1
ATOM 3420 C CA . LEU A 1 429 ? 19.159 18.979 -42.466 1.00 85.19 429 LEU A CA 1
ATOM 3421 C C . LEU A 1 429 ? 20.474 19.590 -42.977 1.00 85.19 429 LEU A C 1
ATOM 3423 O O . LEU A 1 429 ? 20.886 20.621 -42.449 1.00 85.19 429 LEU A O 1
ATOM 3427 N N . ASP A 1 430 ? 21.151 18.949 -43.939 1.00 81.12 430 ASP A N 1
ATOM 3428 C CA . ASP A 1 430 ? 22.455 19.370 -44.487 1.00 81.12 430 ASP A CA 1
ATOM 3429 C C . ASP A 1 430 ? 23.474 19.789 -43.407 1.00 81.12 430 ASP A C 1
ATOM 3431 O O . ASP A 1 430 ? 24.194 20.786 -43.505 1.00 81.12 430 ASP A O 1
ATOM 3435 N N . GLY A 1 431 ? 23.532 19.008 -42.328 1.00 83.81 431 GLY A N 1
ATOM 3436 C CA . GLY A 1 431 ? 24.411 19.242 -41.195 1.00 83.81 431 GLY A CA 1
ATOM 3437 C C . GLY A 1 431 ? 25.884 19.118 -41.570 1.00 83.81 431 GLY A C 1
ATOM 3438 O O . GLY A 1 431 ? 26.294 18.253 -42.348 1.00 83.81 431 GLY A O 1
ATOM 3439 N N . THR A 1 432 ? 26.722 19.952 -40.951 1.00 87.31 432 THR A N 1
ATOM 3440 C CA . THR A 1 432 ? 28.174 19.870 -41.170 1.00 87.31 432 THR A CA 1
ATOM 3441 C C . THR A 1 432 ? 28.714 18.508 -40.712 1.00 87.31 432 THR A C 1
ATOM 3443 O O . THR A 1 432 ? 28.276 17.992 -39.672 1.00 87.31 432 THR A O 1
ATOM 3446 N N . PRO A 1 433 ? 29.733 17.933 -41.384 1.00 88.44 433 PRO A N 1
ATOM 3447 C CA . PRO A 1 433 ? 30.304 16.653 -40.968 1.00 88.44 433 PRO A CA 1
ATOM 3448 C C . PRO A 1 433 ? 30.764 16.617 -39.510 1.00 88.44 433 PRO A C 1
ATOM 3450 O O . PRO A 1 433 ? 30.684 15.582 -38.855 1.00 88.44 433 PRO A O 1
ATOM 3453 N N . MET A 1 434 ? 31.197 17.757 -38.969 1.00 87.56 434 MET A N 1
ATOM 3454 C CA . MET A 1 434 ? 31.599 17.883 -37.569 1.00 87.56 434 MET A CA 1
ATOM 3455 C C . MET A 1 434 ? 30.432 17.725 -36.587 1.00 87.56 434 MET A C 1
ATOM 3457 O O . MET A 1 434 ? 30.603 17.073 -35.557 1.00 87.56 434 MET A O 1
ATOM 3461 N N . GLN A 1 435 ? 29.253 18.274 -36.897 1.00 91.06 435 GLN A N 1
ATOM 3462 C CA . GLN A 1 435 ? 28.051 18.112 -36.067 1.00 91.06 435 GLN A CA 1
ATOM 3463 C C . GLN A 1 435 ? 27.594 16.651 -36.052 1.00 91.06 435 GLN A C 1
ATOM 3465 O O . GLN A 1 435 ? 27.347 16.090 -34.984 1.00 91.06 435 GLN A O 1
ATOM 3470 N N . VAL A 1 436 ? 27.571 16.007 -37.222 1.00 93.69 436 VAL A N 1
ATOM 3471 C CA . VAL A 1 436 ? 27.213 14.589 -37.349 1.00 93.69 436 VAL A CA 1
ATOM 3472 C C . VAL A 1 436 ? 28.207 13.708 -36.583 1.00 93.69 436 VAL A C 1
ATOM 3474 O O . VAL A 1 436 ? 27.797 12.862 -35.793 1.00 93.69 436 VAL A O 1
ATOM 3477 N N . LEU A 1 437 ? 29.518 13.942 -36.724 1.00 93.38 437 LEU A N 1
ATOM 3478 C CA . LEU A 1 437 ? 30.549 13.210 -35.976 1.00 93.38 437 LEU A CA 1
ATOM 3479 C C . LEU A 1 437 ? 30.427 13.394 -34.454 1.00 93.38 437 LEU A C 1
ATOM 3481 O O . LEU A 1 437 ? 30.672 12.448 -33.704 1.00 93.38 437 LEU A O 1
ATOM 3485 N N . ALA A 1 438 ? 30.036 14.582 -33.983 1.00 93.19 438 ALA A N 1
ATOM 3486 C CA . ALA A 1 438 ? 29.796 14.826 -32.562 1.00 93.19 438 ALA A CA 1
ATOM 3487 C C . ALA A 1 438 ? 28.597 14.017 -32.037 1.00 93.19 438 ALA A C 1
ATOM 3489 O O . ALA A 1 438 ? 28.706 13.382 -30.985 1.00 93.19 438 ALA A O 1
ATOM 3490 N N . LEU A 1 439 ? 27.492 13.977 -32.792 1.00 94.44 439 LEU A N 1
ATOM 3491 C CA . LEU A 1 439 ? 26.319 13.160 -32.466 1.00 94.44 439 LEU A CA 1
ATOM 3492 C C . LEU A 1 439 ? 26.654 11.663 -32.477 1.00 94.44 439 LEU A C 1
ATOM 3494 O O . LEU A 1 439 ? 26.312 10.960 -31.533 1.00 94.44 439 LEU A O 1
ATOM 3498 N N . LEU A 1 440 ? 27.401 11.179 -33.474 1.00 96.00 440 LEU A N 1
ATOM 3499 C CA . LEU A 1 440 ? 27.845 9.781 -33.544 1.00 96.00 440 LEU A CA 1
ATOM 3500 C C . LEU A 1 440 ? 28.763 9.402 -32.378 1.00 96.00 440 LEU A C 1
ATOM 3502 O O . LEU A 1 440 ? 28.629 8.316 -31.816 1.00 96.00 440 LEU A O 1
ATOM 3506 N N . LYS A 1 441 ? 29.664 10.303 -31.965 1.00 95.62 441 LYS A N 1
ATOM 3507 C CA . LYS A 1 441 ? 30.504 10.103 -30.776 1.00 95.62 441 LYS A CA 1
ATOM 3508 C C . LYS A 1 441 ? 29.654 9.974 -29.512 1.00 95.62 441 LYS A C 1
ATOM 3510 O O . LYS A 1 441 ? 29.963 9.144 -28.659 1.00 95.62 441 LYS A O 1
ATOM 3515 N N . GLN A 1 442 ? 28.599 10.777 -29.384 1.00 95.75 442 GLN A N 1
ATOM 3516 C CA . GLN A 1 442 ? 27.671 10.686 -28.260 1.00 95.75 442 GLN A CA 1
ATOM 3517 C C . GLN A 1 442 ? 26.834 9.400 -28.311 1.00 95.75 442 GLN A C 1
ATOM 3519 O O . GLN A 1 442 ? 26.718 8.721 -27.294 1.00 95.75 442 GLN A O 1
ATOM 3524 N N . ALA A 1 443 ? 26.315 9.028 -29.484 1.00 96.56 443 ALA A N 1
ATOM 3525 C CA . ALA A 1 443 ? 25.586 7.780 -29.689 1.00 96.56 443 ALA A CA 1
ATOM 3526 C C . ALA A 1 443 ? 26.454 6.559 -29.348 1.00 96.56 443 ALA A C 1
ATOM 3528 O O . ALA A 1 443 ? 25.974 5.640 -28.695 1.00 96.56 443 ALA A O 1
ATOM 3529 N N . HIS A 1 444 ? 27.744 6.576 -29.705 1.00 96.38 444 HIS A N 1
ATOM 3530 C CA . HIS A 1 444 ? 28.672 5.496 -29.367 1.00 96.38 444 HIS A CA 1
ATOM 3531 C C . HIS A 1 444 ? 28.867 5.348 -27.855 1.00 96.38 444 HIS A C 1
ATOM 3533 O O . HIS A 1 444 ? 28.750 4.241 -27.347 1.00 96.38 444 HIS A O 1
ATOM 3539 N N . LYS A 1 445 ? 29.089 6.456 -27.130 1.00 96.38 445 LYS A N 1
ATOM 3540 C CA . LYS A 1 445 ? 29.203 6.443 -25.659 1.00 96.38 445 LYS A CA 1
ATOM 3541 C C . LYS A 1 445 ? 27.941 5.916 -24.975 1.00 96.38 445 LYS A C 1
ATOM 3543 O O . LYS A 1 445 ? 28.024 5.243 -23.955 1.00 96.38 445 LYS A O 1
ATOM 3548 N N . LEU A 1 446 ? 26.769 6.271 -25.503 1.00 95.75 446 LEU A N 1
ATOM 3549 C CA . LEU A 1 446 ? 25.496 5.781 -24.980 1.00 95.75 446 LEU A CA 1
ATOM 3550 C C . LEU A 1 446 ? 25.304 4.295 -25.298 1.00 95.75 446 LEU A C 1
ATOM 3552 O O . LEU A 1 446 ? 24.840 3.568 -24.435 1.00 95.75 446 LEU A O 1
ATOM 3556 N N . ALA A 1 447 ? 25.696 3.836 -26.489 1.00 96.00 447 ALA A N 1
ATOM 3557 C CA . ALA A 1 447 ? 25.603 2.430 -26.875 1.00 96.00 447 ALA A CA 1
ATOM 3558 C C . ALA A 1 447 ? 26.531 1.531 -26.042 1.00 96.00 447 ALA A C 1
ATOM 3560 O O . ALA A 1 447 ? 26.109 0.461 -25.625 1.00 96.00 447 ALA A O 1
ATOM 3561 N N . THR A 1 448 ? 27.761 1.971 -25.751 1.00 94.94 448 THR A N 1
ATOM 3562 C CA . THR A 1 448 ? 28.688 1.215 -24.888 1.00 94.94 448 THR A CA 1
ATOM 3563 C C . THR A 1 448 ? 28.153 1.119 -23.465 1.00 94.94 448 THR A C 1
ATOM 3565 O O . THR A 1 448 ? 28.137 0.039 -22.891 1.00 94.94 448 THR A O 1
ATOM 3568 N N . ARG A 1 449 ? 27.628 2.228 -22.926 1.00 94.00 449 ARG A N 1
ATOM 3569 C CA . ARG A 1 449 ? 26.977 2.218 -21.615 1.00 94.00 449 ARG A CA 1
ATOM 3570 C C . ARG A 1 449 ? 25.730 1.329 -21.614 1.00 94.00 449 ARG A C 1
ATOM 3572 O O . ARG A 1 449 ? 25.519 0.596 -20.666 1.00 94.00 449 ARG A O 1
ATOM 3579 N N . ALA A 1 450 ? 24.913 1.366 -22.666 1.00 93.44 450 ALA A N 1
ATOM 3580 C CA . ALA A 1 450 ? 23.738 0.503 -22.770 1.00 93.44 450 ALA A CA 1
ATOM 3581 C C . ALA A 1 450 ? 24.115 -0.986 -22.741 1.00 93.44 450 ALA A C 1
ATOM 3583 O O . ALA A 1 450 ? 23.400 -1.760 -22.126 1.00 93.44 450 ALA A O 1
ATOM 3584 N N . GLU A 1 451 ? 25.228 -1.387 -23.366 1.00 92.31 451 GLU A N 1
ATOM 3585 C CA . GLU A 1 451 ? 25.725 -2.770 -23.289 1.00 92.31 451 GLU A CA 1
ATOM 3586 C C . GLU A 1 451 ? 26.159 -3.159 -21.875 1.00 92.31 451 GLU A C 1
ATOM 3588 O O . GLU A 1 451 ? 25.872 -4.271 -21.448 1.00 92.31 451 GLU A O 1
ATOM 3593 N N . GLU A 1 452 ? 26.818 -2.257 -21.145 1.00 91.12 452 GLU A N 1
ATOM 3594 C CA . GLU A 1 452 ? 27.207 -2.488 -19.748 1.00 91.12 452 GLU A CA 1
ATOM 3595 C C . GLU A 1 452 ? 25.974 -2.656 -18.846 1.00 91.12 452 GLU A C 1
ATOM 3597 O O . GLU A 1 452 ? 25.904 -3.609 -18.077 1.00 91.12 452 GLU A O 1
ATOM 3602 N N . GLU A 1 453 ? 24.982 -1.772 -18.981 1.00 89.12 453 GLU A N 1
ATOM 3603 C CA . GLU A 1 453 ? 23.761 -1.784 -18.160 1.00 89.12 453 GLU A CA 1
ATOM 3604 C C . GLU A 1 453 ? 22.867 -2.990 -18.510 1.00 89.12 453 GLU A C 1
ATOM 3606 O O . GLU A 1 453 ? 22.358 -3.656 -17.616 1.00 89.12 453 GLU A O 1
ATOM 3611 N N . VAL A 1 454 ? 22.720 -3.336 -19.798 1.00 89.25 454 VAL A N 1
ATOM 3612 C CA . VAL A 1 454 ? 21.977 -4.536 -20.237 1.00 89.25 454 VAL A CA 1
ATOM 3613 C C . VAL A 1 454 ? 22.685 -5.820 -19.805 1.00 89.25 454 VAL A C 1
ATOM 3615 O O . VAL A 1 454 ? 22.011 -6.772 -19.437 1.00 89.25 454 VAL A O 1
ATOM 3618 N N . ALA A 1 455 ? 24.021 -5.863 -19.815 1.00 87.12 455 ALA A N 1
ATOM 3619 C CA . ALA A 1 455 ? 24.771 -7.024 -19.334 1.00 87.12 455 ALA A CA 1
ATOM 3620 C C . ALA A 1 455 ? 24.730 -7.172 -17.804 1.00 87.12 455 ALA A C 1
ATOM 3622 O O . ALA A 1 455 ? 24.886 -8.281 -17.301 1.00 87.12 455 ALA A O 1
ATOM 3623 N N . ALA A 1 456 ? 24.550 -6.069 -17.073 1.00 84.75 456 ALA A N 1
ATOM 3624 C CA . ALA A 1 456 ? 24.376 -6.078 -15.624 1.00 84.75 456 ALA A CA 1
ATOM 3625 C C . ALA A 1 456 ? 22.950 -6.467 -15.189 1.00 84.75 456 ALA A C 1
ATOM 3627 O O . ALA A 1 456 ? 22.760 -6.860 -14.041 1.00 84.75 456 ALA A O 1
ATOM 3628 N N . CYS A 1 457 ? 21.962 -6.361 -16.085 1.00 79.12 457 CYS A N 1
ATOM 3629 C CA . CYS A 1 457 ? 20.569 -6.712 -15.820 1.00 79.12 457 CYS A CA 1
ATOM 3630 C C . CYS A 1 457 ? 20.223 -8.100 -16.388 1.00 79.12 457 CYS A C 1
ATOM 3632 O O . CYS A 1 457 ? 20.415 -8.354 -17.577 1.00 79.12 457 CYS A O 1
ATOM 3634 N N . ASP A 1 458 ? 19.608 -8.968 -15.583 1.00 69.00 458 ASP A N 1
ATOM 3635 C CA . ASP A 1 458 ? 19.035 -10.245 -16.041 1.00 69.00 458 ASP A CA 1
ATOM 3636 C C . ASP A 1 458 ? 17.694 -10.012 -16.772 1.00 69.00 458 ASP A C 1
ATOM 3638 O O . ASP A 1 458 ? 16.621 -10.352 -16.278 1.00 69.00 458 ASP A O 1
ATOM 3642 N N . LEU A 1 459 ? 17.739 -9.359 -17.939 1.00 74.19 459 LEU A N 1
ATOM 3643 C CA . LEU A 1 459 ? 16.560 -9.096 -18.776 1.00 74.19 459 LEU A CA 1
ATOM 3644 C C . LEU A 1 459 ? 16.162 -10.341 -19.582 1.00 74.19 459 LEU A C 1
ATOM 3646 O O . LEU A 1 459 ? 17.028 -10.973 -20.188 1.00 74.19 459 LEU A O 1
ATOM 3650 N N . ASP A 1 460 ? 14.858 -10.609 -19.705 1.00 69.81 460 ASP A N 1
ATOM 3651 C CA . ASP A 1 460 ? 14.325 -11.726 -20.509 1.00 69.81 460 ASP A CA 1
ATOM 3652 C C . ASP A 1 460 ? 14.806 -11.682 -21.980 1.00 69.81 460 ASP A C 1
ATOM 3654 O O . ASP A 1 460 ? 15.118 -12.714 -22.571 1.00 69.81 460 ASP A O 1
ATOM 3658 N N . ASP A 1 461 ? 14.958 -10.475 -22.545 1.00 77.44 461 ASP A N 1
ATOM 3659 C CA . ASP A 1 461 ? 15.416 -10.225 -23.924 1.00 77.44 461 ASP A CA 1
ATOM 3660 C C . ASP A 1 461 ? 16.867 -9.696 -24.003 1.00 77.44 461 ASP A C 1
ATOM 3662 O O . ASP A 1 461 ? 17.250 -9.026 -24.974 1.00 77.44 461 ASP A O 1
ATOM 3666 N N . SER A 1 462 ? 17.700 -9.965 -22.985 1.00 82.00 462 SER A N 1
ATOM 3667 C CA . SER A 1 462 ? 19.066 -9.414 -22.889 1.00 82.00 462 SER A CA 1
ATOM 3668 C C . SER A 1 462 ? 19.903 -9.698 -24.144 1.00 82.00 462 SER A C 1
ATOM 3670 O O . SER A 1 462 ? 20.505 -8.784 -24.717 1.00 82.00 462 SER A O 1
ATOM 3672 N N . ASP A 1 463 ? 19.855 -10.924 -24.675 1.00 85.62 463 ASP A N 1
ATOM 3673 C CA . ASP A 1 463 ? 20.606 -11.309 -25.876 1.00 85.62 463 ASP A CA 1
ATOM 3674 C C . ASP A 1 463 ? 20.194 -10.515 -27.125 1.00 85.62 463 ASP A C 1
ATOM 3676 O O . ASP A 1 463 ? 21.052 -10.062 -27.894 1.00 85.62 463 ASP A O 1
ATOM 3680 N N . ALA A 1 464 ? 18.890 -10.307 -27.328 1.00 88.25 464 ALA A N 1
ATOM 3681 C CA . ALA A 1 464 ? 18.369 -9.549 -28.462 1.00 88.25 464 ALA A CA 1
ATOM 3682 C C . ALA A 1 464 ? 18.777 -8.070 -28.366 1.00 88.25 464 ALA A C 1
ATOM 3684 O O . ALA A 1 464 ? 19.242 -7.475 -29.345 1.00 88.25 464 ALA A O 1
ATOM 3685 N N . HIS A 1 465 ? 18.685 -7.481 -27.172 1.00 89.56 465 HIS A N 1
ATOM 3686 C CA . HIS A 1 465 ? 19.111 -6.105 -26.922 1.00 89.56 465 HIS A CA 1
ATOM 3687 C C . HIS A 1 465 ? 20.628 -5.922 -27.070 1.00 89.56 465 HIS A C 1
ATOM 3689 O O . HIS A 1 465 ? 21.072 -4.944 -27.681 1.00 89.56 465 HIS A O 1
ATOM 3695 N N . MET A 1 466 ? 21.430 -6.884 -26.613 1.00 90.06 466 MET A N 1
ATOM 3696 C CA . MET A 1 466 ? 22.882 -6.888 -26.809 1.00 90.06 466 MET A CA 1
ATOM 3697 C C . MET A 1 466 ? 23.258 -6.974 -28.291 1.00 90.06 466 MET A C 1
ATOM 3699 O O . MET A 1 466 ? 24.152 -6.258 -28.753 1.00 90.06 466 MET A O 1
ATOM 3703 N N . GLN A 1 467 ? 22.568 -7.808 -29.073 1.00 91.75 467 GLN A N 1
ATOM 3704 C CA . GLN A 1 467 ? 22.759 -7.866 -30.525 1.00 91.75 467 GLN A CA 1
ATOM 3705 C C . GLN A 1 467 ? 22.364 -6.547 -31.204 1.00 91.75 467 GLN A C 1
ATOM 3707 O O . GLN A 1 467 ? 23.094 -6.067 -32.077 1.00 91.75 467 GLN A O 1
ATOM 3712 N N . GLN A 1 468 ? 21.267 -5.918 -30.770 1.00 92.19 468 GLN A N 1
ATOM 3713 C CA . GLN A 1 468 ? 20.830 -4.614 -31.272 1.00 92.19 468 GLN A CA 1
ATOM 3714 C C . GLN A 1 468 ? 21.890 -3.529 -31.021 1.00 92.19 468 GLN A C 1
ATOM 3716 O O . GLN A 1 468 ? 22.199 -2.756 -31.934 1.00 92.19 468 GLN A O 1
ATOM 3721 N N . MET A 1 469 ? 22.491 -3.488 -29.825 1.00 94.88 469 MET A N 1
ATOM 3722 C CA . MET A 1 469 ? 23.543 -2.519 -29.491 1.00 94.88 469 MET A CA 1
ATOM 3723 C C . MET A 1 469 ? 24.834 -2.762 -30.274 1.00 94.88 469 MET A C 1
ATOM 3725 O O . MET A 1 469 ? 25.353 -1.825 -30.888 1.00 94.88 469 MET A O 1
ATOM 3729 N N . LYS A 1 470 ? 25.287 -4.015 -30.402 1.00 93.88 470 LYS A N 1
ATOM 3730 C CA . LYS A 1 470 ? 26.448 -4.358 -31.245 1.00 93.88 470 LYS A CA 1
ATOM 3731 C C . LYS A 1 470 ? 26.217 -3.985 -32.712 1.00 93.88 470 LYS A C 1
ATOM 3733 O O . LYS A 1 470 ? 27.099 -3.426 -33.373 1.00 93.88 470 LYS A O 1
ATOM 3738 N N . GLY A 1 471 ? 25.013 -4.244 -33.225 1.00 95.50 471 GLY A N 1
ATOM 3739 C CA . GLY A 1 471 ? 24.595 -3.833 -34.564 1.00 95.50 471 GLY A CA 1
ATOM 3740 C C . GLY A 1 471 ? 24.615 -2.312 -34.736 1.00 95.50 471 GLY A C 1
ATOM 3741 O O . GLY A 1 471 ? 25.138 -1.806 -35.734 1.00 95.50 471 GLY A O 1
ATOM 3742 N N . LEU A 1 472 ? 24.115 -1.570 -33.743 1.00 95.81 472 LEU A N 1
ATOM 3743 C CA . LEU A 1 472 ? 24.156 -0.109 -33.714 1.00 95.81 472 LEU A CA 1
ATOM 3744 C C . LEU A 1 472 ? 25.596 0.420 -33.718 1.00 95.81 472 LEU A C 1
ATOM 3746 O O . LEU A 1 472 ? 25.904 1.326 -34.490 1.00 95.81 472 LEU A O 1
ATOM 3750 N N . GLN A 1 473 ? 26.504 -0.164 -32.932 1.00 95.56 473 GLN A N 1
ATOM 3751 C CA . GLN A 1 473 ? 27.913 0.236 -32.925 1.00 95.56 473 GLN A CA 1
ATOM 3752 C C . GLN A 1 473 ? 28.577 0.052 -34.293 1.00 95.56 473 GLN A C 1
ATOM 3754 O O . GLN A 1 473 ? 29.328 0.926 -34.733 1.00 95.56 473 GLN A O 1
ATOM 3759 N N . THR A 1 474 ? 28.289 -1.047 -34.994 1.00 96.44 474 THR A N 1
ATOM 3760 C CA . THR A 1 474 ? 28.783 -1.265 -36.362 1.00 96.44 474 THR A CA 1
ATOM 3761 C C . THR A 1 474 ? 28.249 -0.194 -37.313 1.00 96.44 474 THR A C 1
ATOM 3763 O O . THR A 1 474 ? 29.035 0.428 -38.028 1.00 96.44 474 THR A O 1
ATOM 3766 N N . LYS A 1 475 ? 26.944 0.113 -37.252 1.00 96.12 475 LYS A N 1
ATOM 3767 C CA . LYS A 1 475 ? 26.328 1.200 -38.038 1.00 96.12 475 LYS A CA 1
ATOM 3768 C C . LYS A 1 475 ? 26.973 2.561 -37.741 1.00 96.12 475 LYS A C 1
ATOM 3770 O O . LYS A 1 475 ? 27.270 3.311 -38.672 1.00 96.12 475 LYS A O 1
ATOM 3775 N N . ILE A 1 476 ? 27.244 2.866 -36.469 1.00 96.44 476 ILE A N 1
ATOM 3776 C CA . ILE A 1 476 ? 27.935 4.093 -36.045 1.00 96.44 476 ILE A CA 1
ATOM 3777 C C . ILE A 1 476 ? 29.354 4.150 -36.622 1.00 96.44 476 ILE A C 1
ATOM 3779 O O . ILE A 1 476 ? 29.747 5.198 -37.133 1.00 96.44 476 ILE A O 1
ATOM 3783 N N . LYS A 1 477 ? 30.120 3.051 -36.587 1.00 95.88 477 LYS A N 1
ATOM 3784 C CA . LYS A 1 477 ? 31.480 2.989 -37.157 1.00 95.88 477 LYS A CA 1
ATOM 3785 C C . LYS A 1 477 ? 31.467 3.253 -38.661 1.00 95.88 477 LYS A C 1
ATOM 3787 O O . LYS A 1 477 ? 32.184 4.139 -39.118 1.00 95.88 477 LYS A O 1
ATOM 3792 N N . THR A 1 478 ? 30.607 2.563 -39.412 1.00 95.44 478 THR A N 1
ATOM 3793 C CA . THR A 1 478 ? 30.461 2.758 -40.864 1.00 95.44 478 THR A CA 1
ATOM 3794 C C . THR A 1 478 ? 30.135 4.210 -41.202 1.00 95.44 478 THR A C 1
ATOM 3796 O O . THR A 1 478 ? 30.774 4.827 -42.053 1.00 95.44 478 THR A O 1
ATOM 3799 N N . MET A 1 479 ? 29.169 4.782 -40.486 1.00 94.12 479 MET A N 1
ATOM 3800 C CA . MET A 1 479 ? 28.736 6.161 -40.667 1.00 94.12 479 MET A CA 1
ATOM 3801 C C . MET A 1 479 ? 29.838 7.166 -40.279 1.00 94.12 479 MET A C 1
ATOM 3803 O O . MET A 1 479 ? 30.090 8.125 -41.003 1.00 94.12 479 MET A O 1
ATOM 3807 N N . THR A 1 480 ? 30.589 6.899 -39.211 1.00 94.50 480 THR A N 1
ATOM 3808 C CA . THR A 1 480 ? 31.749 7.709 -38.805 1.00 94.50 480 THR A CA 1
ATOM 3809 C C . THR A 1 480 ? 32.824 7.732 -39.892 1.00 94.50 480 THR A C 1
ATOM 3811 O O . THR A 1 480 ? 33.282 8.813 -40.258 1.00 94.50 480 THR A O 1
ATOM 3814 N N . CYS A 1 481 ? 33.190 6.575 -40.457 1.00 93.88 481 CYS A N 1
ATOM 3815 C CA . CYS A 1 481 ? 34.160 6.490 -41.554 1.00 93.88 481 CYS A CA 1
ATOM 3816 C C . CYS A 1 481 ? 33.691 7.274 -42.787 1.00 93.88 481 CYS A C 1
ATOM 3818 O O . CYS A 1 481 ? 34.463 8.037 -43.366 1.00 93.88 481 CYS A O 1
ATOM 3820 N N . ARG A 1 482 ? 32.409 7.147 -43.148 1.00 91.56 482 ARG A N 1
ATOM 3821 C CA . ARG A 1 482 ? 31.795 7.901 -44.249 1.00 91.56 482 ARG A CA 1
ATOM 3822 C C . ARG A 1 482 ? 31.869 9.415 -44.026 1.00 91.56 482 ARG A C 1
ATOM 3824 O O . ARG A 1 482 ? 32.302 10.139 -44.918 1.00 91.56 482 ARG A O 1
ATOM 3831 N N . MET A 1 483 ? 31.516 9.899 -42.835 1.00 91.88 483 MET A N 1
ATOM 3832 C CA . 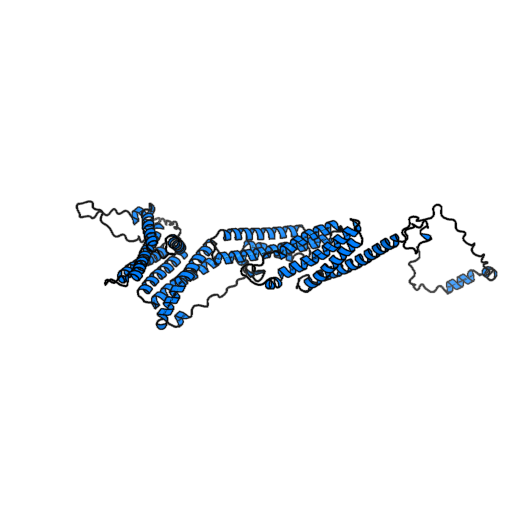MET A 1 483 ? 31.571 11.333 -42.522 1.00 91.88 483 MET A CA 1
ATOM 3833 C C . MET A 1 483 ? 33.003 11.870 -42.429 1.00 91.88 483 MET A C 1
ATOM 3835 O O . MET A 1 483 ? 33.253 13.010 -42.814 1.00 91.88 483 MET A O 1
ATOM 3839 N N . GLN A 1 484 ? 33.958 11.061 -41.961 1.00 90.88 484 GLN A N 1
ATOM 3840 C CA . GLN A 1 484 ? 35.382 11.406 -41.992 1.00 90.88 484 GLN A CA 1
ATOM 3841 C C . GLN A 1 484 ? 35.905 11.525 -43.427 1.00 90.88 484 GLN A C 1
ATOM 3843 O O . GLN A 1 484 ? 36.619 12.482 -43.723 1.00 90.88 484 GLN A O 1
ATOM 3848 N N . ALA A 1 485 ? 35.516 10.610 -44.320 1.00 88.12 485 ALA A N 1
ATOM 3849 C CA . ALA A 1 485 ? 35.859 10.684 -45.737 1.00 88.12 485 ALA A CA 1
ATOM 3850 C C . ALA A 1 485 ? 35.253 11.934 -46.396 1.00 88.12 485 ALA A C 1
ATOM 3852 O O . ALA A 1 485 ? 35.980 12.693 -47.032 1.00 88.12 485 ALA A O 1
ATOM 3853 N N . ARG A 1 486 ? 33.961 12.216 -46.163 1.00 86.06 486 ARG A N 1
ATOM 3854 C CA . ARG A 1 486 ? 33.296 13.442 -46.645 1.00 86.06 486 ARG A CA 1
ATOM 3855 C C . ARG A 1 486 ? 34.012 14.705 -46.161 1.00 86.06 486 ARG A C 1
ATOM 3857 O O . ARG A 1 486 ? 34.305 15.586 -46.959 1.00 86.06 486 ARG A O 1
ATOM 3864 N N . ARG A 1 487 ? 34.371 14.758 -44.875 1.00 85.94 487 ARG A N 1
ATOM 3865 C CA . ARG A 1 487 ? 35.148 15.865 -44.302 1.00 85.94 487 ARG A CA 1
ATOM 3866 C C . ARG A 1 487 ? 36.520 16.012 -44.966 1.00 85.94 487 ARG A C 1
ATOM 3868 O O . ARG A 1 487 ? 36.949 17.133 -45.214 1.00 85.94 487 ARG A O 1
ATOM 3875 N N . TYR A 1 488 ? 37.230 14.911 -45.213 1.00 84.81 488 TYR A N 1
ATOM 3876 C CA . TYR A 1 488 ? 38.529 14.952 -45.889 1.00 84.81 488 TYR A CA 1
ATOM 3877 C C . TYR A 1 488 ? 38.398 15.512 -47.307 1.00 84.81 488 TYR A C 1
ATOM 3879 O O . TYR A 1 488 ? 39.182 16.383 -47.676 1.00 84.81 488 TYR A O 1
ATOM 3887 N N . VAL A 1 489 ? 37.372 15.082 -48.052 1.00 81.69 489 VAL A N 1
ATOM 3888 C CA . VAL A 1 489 ? 37.052 15.636 -49.373 1.00 81.69 489 VAL A CA 1
ATOM 3889 C C . VAL A 1 489 ? 36.812 17.141 -49.260 1.00 81.69 489 VAL A C 1
ATOM 3891 O O . VAL A 1 489 ? 37.550 17.891 -49.885 1.00 81.69 489 VAL A O 1
ATOM 3894 N N . GLU A 1 490 ? 35.916 17.598 -48.380 1.00 79.81 490 GLU A N 1
ATOM 3895 C CA . GLU A 1 490 ? 35.630 19.030 -48.179 1.00 79.81 490 GLU A CA 1
ATOM 3896 C C . GLU A 1 490 ? 36.886 19.859 -47.833 1.00 79.81 490 GLU A C 1
ATOM 3898 O O . GLU A 1 490 ? 37.080 20.945 -48.381 1.00 79.81 490 GLU A O 1
ATOM 3903 N N . LEU A 1 491 ? 37.781 19.349 -46.973 1.00 74.75 491 LEU A N 1
ATOM 3904 C CA . LEU A 1 491 ? 39.052 20.023 -46.665 1.00 74.75 491 LEU A CA 1
ATOM 3905 C C . LEU A 1 491 ? 40.024 20.027 -47.854 1.00 74.75 491 LEU A C 1
ATOM 3907 O O . LEU A 1 491 ? 40.707 21.025 -48.080 1.00 74.75 491 LEU A O 1
ATOM 3911 N N . SER A 1 492 ? 40.102 18.929 -48.606 1.00 63.12 492 SER A N 1
ATOM 3912 C CA . SER A 1 492 ? 40.976 18.819 -49.780 1.00 63.12 492 SER A CA 1
ATOM 3913 C C . SER A 1 492 ? 40.508 19.711 -50.938 1.00 63.12 492 SER A C 1
ATOM 3915 O O . SER A 1 492 ? 41.331 20.348 -51.597 1.00 63.12 492 SER A O 1
ATOM 3917 N N . SER A 1 493 ? 39.191 19.872 -51.112 1.00 57.38 493 SER A N 1
ATOM 3918 C CA . SER A 1 493 ? 38.580 20.818 -52.053 1.00 57.38 493 SER A CA 1
ATOM 3919 C C . SER A 1 493 ? 38.875 22.280 -51.690 1.00 57.38 493 SER A C 1
ATOM 3921 O O . SER A 1 493 ? 38.932 23.142 -52.568 1.00 57.38 493 SER A O 1
ATOM 3923 N N . GLY A 1 494 ? 39.103 22.570 -50.405 1.00 52.47 494 GLY A N 1
ATOM 3924 C CA . GLY A 1 494 ? 39.434 23.906 -49.908 1.00 52.47 494 GLY A CA 1
ATOM 3925 C C . GLY A 1 494 ? 40.852 24.388 -50.236 1.00 52.47 494 GLY A C 1
ATOM 3926 O O . GLY A 1 494 ? 41.104 25.586 -50.150 1.00 52.47 494 GLY A O 1
ATOM 3927 N N . SER A 1 495 ? 41.772 23.499 -50.636 1.00 49.75 495 SER A N 1
ATOM 3928 C CA . SER A 1 495 ? 43.161 23.882 -50.939 1.00 49.75 495 SER A CA 1
ATOM 3929 C C . SER A 1 495 ? 43.479 23.956 -52.438 1.00 49.75 495 SER A C 1
ATOM 3931 O O . SER A 1 495 ? 44.444 24.629 -52.790 1.00 49.75 495 SER A O 1
ATOM 3933 N N . HIS A 1 496 ? 42.686 23.329 -53.320 1.00 49.94 496 HIS A N 1
ATOM 3934 C CA . HIS A 1 496 ? 42.898 23.342 -54.780 1.00 49.94 496 HIS A CA 1
ATOM 3935 C C . HIS A 1 496 ? 41.599 23.226 -55.607 1.00 49.94 496 HIS A C 1
ATOM 3937 O O . HIS A 1 496 ? 41.573 22.534 -56.621 1.00 49.94 496 HIS A O 1
ATOM 3943 N N . SER A 1 497 ? 40.514 23.917 -55.245 1.00 51.19 497 SER A N 1
ATOM 3944 C CA . SER A 1 497 ? 39.354 24.053 -56.147 1.00 51.19 497 SER A CA 1
ATOM 3945 C C . SER A 1 497 ? 39.618 25.059 -57.275 1.00 51.19 497 SER A C 1
ATOM 3947 O O . SER A 1 497 ? 38.932 26.064 -57.436 1.00 51.19 497 SER A O 1
ATOM 3949 N N . SER A 1 498 ? 40.598 24.767 -58.128 1.00 53.69 498 SER A N 1
ATOM 3950 C CA . SER A 1 498 ? 40.419 25.088 -59.539 1.00 53.69 498 SER A CA 1
ATOM 3951 C C . SER A 1 498 ? 39.569 23.959 -60.102 1.00 53.69 498 SER A C 1
ATOM 3953 O O . SER A 1 498 ? 40.110 22.891 -60.383 1.00 53.69 498 SER A O 1
ATOM 3955 N N . SER A 1 499 ? 38.252 24.154 -60.207 1.00 56.94 499 SER A N 1
ATOM 3956 C CA . SER A 1 499 ? 37.374 23.227 -60.928 1.00 56.94 499 SER A CA 1
ATOM 3957 C C . SER A 1 499 ? 38.052 22.850 -62.244 1.00 56.94 499 SER A C 1
ATOM 3959 O O . SER A 1 499 ? 38.264 23.728 -63.089 1.00 56.94 499 SER A O 1
ATOM 3961 N N . THR A 1 500 ? 38.483 21.595 -62.410 1.00 61.28 500 THR A N 1
ATOM 3962 C CA . THR A 1 500 ? 39.153 21.257 -63.666 1.00 61.28 500 THR A CA 1
ATOM 3963 C C . THR A 1 500 ? 38.105 21.254 -64.777 1.00 61.28 500 THR A C 1
ATOM 3965 O O . THR A 1 500 ? 37.039 20.655 -64.643 1.00 61.28 500 THR A O 1
ATOM 3968 N N . ASN A 1 501 ? 38.413 21.909 -65.896 1.00 65.81 501 ASN A N 1
ATOM 3969 C CA . ASN A 1 501 ? 37.608 21.823 -67.119 1.00 65.81 501 ASN A CA 1
ATOM 3970 C C . ASN A 1 501 ? 37.924 20.556 -67.932 1.00 65.81 501 ASN A C 1
ATOM 3972 O O . ASN A 1 501 ? 37.564 20.475 -69.102 1.00 65.81 501 ASN A O 1
ATOM 3976 N N . ARG A 1 502 ? 38.635 19.578 -67.351 1.00 70.50 502 ARG A N 1
ATOM 3977 C CA . ARG A 1 502 ? 38.962 18.338 -68.056 1.00 70.50 502 ARG A CA 1
ATOM 3978 C C . ARG A 1 502 ? 37.739 17.412 -68.046 1.00 70.50 502 ARG A C 1
ATOM 3980 O O . ARG A 1 502 ? 37.115 17.248 -66.995 1.00 70.50 502 ARG A O 1
ATOM 3987 N N . PRO A 1 503 ? 37.401 16.781 -69.177 1.00 74.56 503 PRO A N 1
ATOM 3988 C CA . PRO A 1 503 ? 36.311 15.813 -69.245 1.00 74.56 503 PRO A CA 1
ATOM 3989 C C . PRO A 1 503 ? 36.628 14.577 -68.388 1.00 74.56 503 PRO A C 1
ATOM 3991 O O . PRO A 1 503 ? 37.796 14.277 -68.122 1.00 74.56 503 PRO A O 1
ATOM 3994 N N . ILE A 1 504 ? 35.597 13.841 -67.959 1.00 74.44 504 ILE A N 1
ATOM 3995 C CA . ILE A 1 504 ? 35.729 12.755 -66.968 1.00 74.44 504 ILE A CA 1
ATOM 3996 C C . ILE A 1 504 ? 36.734 11.670 -67.382 1.00 74.44 504 ILE A C 1
ATOM 3998 O O . ILE A 1 504 ? 37.473 11.147 -66.551 1.00 74.44 504 ILE A O 1
ATOM 4002 N N . TRP A 1 505 ? 36.818 11.372 -68.680 1.00 75.56 505 TRP A N 1
ATOM 4003 C CA . TRP A 1 505 ? 37.675 10.320 -69.227 1.00 75.56 505 TRP A CA 1
ATOM 4004 C C . TRP A 1 505 ? 39.180 10.620 -69.090 1.00 75.56 505 TRP A C 1
ATOM 4006 O O . TRP A 1 505 ? 39.987 9.694 -69.100 1.00 75.56 505 TRP A O 1
ATOM 4016 N N . LEU A 1 506 ? 39.562 11.888 -68.898 1.00 72.94 506 LEU A N 1
ATOM 4017 C CA . LEU A 1 506 ? 40.945 12.330 -68.656 1.00 72.94 506 LEU A CA 1
ATOM 4018 C C . LEU A 1 506 ? 41.332 12.354 -67.171 1.00 72.94 506 LEU A C 1
ATOM 4020 O O . LEU A 1 506 ? 42.503 12.561 -66.854 1.00 72.94 506 LEU A O 1
ATOM 4024 N N . ARG A 1 507 ? 40.363 12.170 -66.270 1.00 74.06 507 ARG A N 1
ATOM 4025 C CA . ARG A 1 507 ? 40.527 12.330 -64.817 1.00 74.06 507 ARG A CA 1
ATOM 4026 C C . ARG A 1 507 ? 39.866 11.213 -64.014 1.00 74.06 507 ARG A C 1
ATOM 4028 O O . ARG A 1 507 ? 39.470 11.414 -62.874 1.00 74.06 507 ARG A O 1
ATOM 4035 N N . LEU A 1 508 ? 39.765 10.017 -64.597 1.00 69.69 508 LEU A N 1
ATOM 4036 C CA . LEU A 1 508 ? 39.119 8.854 -63.970 1.00 69.69 508 LEU A CA 1
ATOM 4037 C C . LEU A 1 508 ? 39.748 8.452 -62.619 1.00 69.69 508 LEU A C 1
ATOM 4039 O O . LEU A 1 508 ? 39.105 7.787 -61.816 1.00 69.69 508 LEU A O 1
ATOM 4043 N N . ASN A 1 509 ? 41.003 8.853 -62.391 1.00 71.44 509 ASN A N 1
ATOM 4044 C CA . ASN A 1 509 ? 41.766 8.580 -61.173 1.00 71.44 509 ASN A CA 1
ATOM 4045 C C . ASN A 1 509 ? 41.807 9.772 -60.200 1.00 71.44 509 ASN A C 1
ATOM 4047 O O . ASN A 1 509 ? 42.391 9.646 -59.123 1.00 71.44 509 ASN A O 1
ATOM 4051 N N . ASP A 1 510 ? 41.218 10.913 -60.565 1.00 66.88 510 ASP A N 1
ATOM 4052 C CA . ASP A 1 510 ? 41.191 12.101 -59.719 1.00 66.88 510 ASP A CA 1
ATOM 4053 C C . ASP A 1 510 ? 39.942 12.074 -58.829 1.00 66.88 510 ASP A C 1
ATOM 4055 O O . ASP A 1 510 ? 38.851 11.703 -59.256 1.00 66.88 510 ASP A O 1
ATOM 4059 N N . LEU A 1 511 ? 40.089 12.515 -57.579 1.00 57.03 511 LEU A N 1
ATOM 4060 C CA . LEU A 1 511 ? 38.989 12.602 -56.608 1.00 57.03 511 LEU A CA 1
ATOM 4061 C C . LEU A 1 511 ? 38.137 13.882 -56.776 1.00 57.03 511 LEU A C 1
ATOM 4063 O O . LEU A 1 511 ? 37.295 14.170 -55.927 1.00 57.03 511 LEU A O 1
ATOM 4067 N N . ASP A 1 512 ? 38.366 14.668 -57.836 1.00 61.22 512 ASP A N 1
ATOM 4068 C CA . ASP A 1 512 ? 37.665 15.930 -58.103 1.00 61.22 512 ASP A CA 1
ATOM 4069 C C . ASP A 1 512 ? 36.333 15.708 -58.844 1.00 61.22 512 ASP A C 1
ATOM 4071 O O . ASP A 1 512 ? 36.281 15.095 -59.912 1.00 61.22 512 ASP A O 1
ATOM 4075 N N . ALA A 1 513 ? 35.257 16.290 -58.311 1.00 56.56 513 ALA A N 1
ATOM 4076 C CA . ALA A 1 513 ? 33.888 16.184 -58.812 1.00 56.56 513 ALA A CA 1
ATOM 4077 C C . ALA A 1 513 ? 33.570 17.107 -60.006 1.00 56.56 513 ALA A C 1
ATOM 4079 O O . ALA A 1 513 ? 32.405 17.199 -60.374 1.00 56.56 513 ALA A O 1
ATOM 4080 N N . GLY A 1 514 ? 34.573 17.789 -60.586 1.00 62.91 514 GLY A N 1
ATOM 4081 C CA . GLY A 1 514 ? 34.479 18.814 -61.646 1.00 62.91 514 GLY A CA 1
ATOM 4082 C C . GLY A 1 514 ? 33.347 18.690 -62.685 1.00 62.91 514 GLY A C 1
ATOM 4083 O O . GLY A 1 514 ? 32.823 17.618 -62.964 1.00 62.91 514 GLY A O 1
ATOM 4084 N N . MET A 1 515 ? 32.980 19.809 -63.310 1.00 63.00 515 MET A N 1
ATOM 4085 C CA . MET A 1 515 ? 31.664 19.969 -63.953 1.00 63.00 515 MET A CA 1
ATOM 4086 C C . MET A 1 515 ? 31.517 19.377 -65.367 1.00 63.00 515 MET A C 1
ATOM 4088 O O . MET A 1 515 ? 30.395 19.202 -65.838 1.00 63.00 515 MET A O 1
ATOM 4092 N N . VAL A 1 516 ? 32.619 19.077 -66.060 1.00 68.38 516 VAL A N 1
ATOM 4093 C CA . VAL A 1 516 ? 32.590 18.628 -67.463 1.00 68.38 516 VAL A CA 1
ATOM 4094 C C . VAL A 1 516 ? 32.599 17.098 -67.525 1.00 68.38 516 VAL A C 1
ATOM 4096 O O . VAL A 1 516 ? 33.596 16.459 -67.175 1.00 68.38 516 VAL A O 1
ATOM 4099 N N . MET A 1 517 ? 31.482 16.508 -67.963 1.00 69.69 517 MET A N 1
ATOM 4100 C CA . MET A 1 517 ? 31.345 15.056 -68.155 1.00 69.69 517 MET A CA 1
ATOM 4101 C C . MET A 1 517 ? 32.053 14.585 -69.430 1.00 69.69 517 MET A C 1
ATOM 4103 O O . MET A 1 517 ? 32.843 13.649 -69.388 1.00 69.69 517 MET A O 1
ATOM 4107 N N . ALA A 1 518 ? 31.824 15.256 -70.554 1.00 71.44 518 ALA A N 1
ATOM 4108 C CA . ALA A 1 518 ? 32.433 14.950 -71.845 1.00 71.44 518 ALA A CA 1
ATOM 4109 C C . ALA A 1 518 ? 32.761 16.254 -72.584 1.00 71.44 518 ALA A C 1
ATOM 4111 O O . ALA A 1 518 ? 32.183 17.294 -72.269 1.00 71.44 518 ALA A O 1
ATOM 4112 N N . ASP A 1 519 ? 33.683 16.193 -73.544 1.00 72.31 519 ASP A N 1
ATOM 4113 C CA . ASP A 1 519 ? 33.944 17.321 -74.440 1.00 72.31 519 ASP A CA 1
ATOM 4114 C C . ASP A 1 519 ? 32.733 17.528 -75.363 1.00 72.31 519 ASP A C 1
ATOM 4116 O O . ASP A 1 519 ? 32.236 16.561 -75.945 1.00 72.31 519 ASP A O 1
ATOM 4120 N N . ASP A 1 520 ? 32.268 18.772 -75.505 1.00 70.44 520 ASP A N 1
ATOM 4121 C CA . ASP A 1 520 ? 31.198 19.142 -76.438 1.00 70.44 520 ASP A CA 1
ATOM 4122 C C . ASP A 1 520 ? 31.673 20.278 -77.369 1.00 70.44 520 ASP A C 1
ATOM 4124 O O . ASP A 1 520 ? 31.856 21.408 -76.902 1.00 70.44 520 ASP A O 1
ATOM 4128 N N . PRO A 1 521 ? 31.919 20.012 -78.670 1.00 70.50 521 PRO A N 1
ATOM 4129 C CA . PRO A 1 521 ? 31.864 18.709 -79.347 1.00 70.50 521 PRO A CA 1
ATOM 4130 C C . PRO A 1 521 ? 33.034 17.777 -78.950 1.00 70.50 521 PRO A C 1
ATOM 4132 O O . PRO A 1 521 ? 34.073 18.259 -78.491 1.00 70.50 521 PRO A O 1
ATOM 4135 N N . PRO A 1 522 ? 32.913 16.448 -79.155 1.00 70.56 522 PRO A N 1
ATOM 4136 C CA . PRO A 1 522 ? 33.932 15.480 -78.751 1.00 70.56 522 PRO A CA 1
ATOM 4137 C C . PRO A 1 522 ? 35.297 15.788 -79.378 1.00 70.56 522 PRO A C 1
ATOM 4139 O O . PRO A 1 522 ? 35.419 15.943 -80.596 1.00 70.56 522 PRO A O 1
ATOM 4142 N N . MET A 1 523 ? 36.336 15.856 -78.543 1.00 68.69 523 MET A N 1
ATOM 4143 C CA . MET A 1 523 ? 37.687 16.198 -78.981 1.00 68.69 523 MET A CA 1
ATOM 4144 C C . MET A 1 523 ? 38.245 15.097 -79.898 1.00 68.69 523 MET A C 1
ATOM 4146 O O . MET A 1 523 ? 38.390 13.942 -79.499 1.00 68.69 523 MET A O 1
ATOM 4150 N N . THR A 1 524 ? 38.576 15.437 -81.145 1.00 75.44 524 THR A N 1
ATOM 4151 C CA . THR A 1 524 ? 39.198 14.495 -82.086 1.00 75.44 524 THR A CA 1
ATOM 4152 C C . THR A 1 524 ? 40.672 14.307 -81.737 1.00 75.44 524 THR A C 1
ATOM 4154 O O . THR A 1 524 ? 41.465 15.239 -81.879 1.00 75.44 524 THR A O 1
ATOM 4157 N N . ILE A 1 525 ? 41.055 13.105 -81.309 1.00 73.88 525 ILE A N 1
ATOM 4158 C CA . ILE A 1 525 ? 42.446 12.759 -80.995 1.00 73.88 525 ILE A CA 1
ATOM 4159 C C . ILE A 1 525 ? 43.022 11.953 -82.167 1.00 73.88 525 ILE A C 1
ATOM 4161 O O . ILE A 1 525 ? 42.373 11.005 -82.619 1.00 73.88 525 ILE A O 1
ATOM 4165 N N . PRO A 1 526 ? 44.224 12.279 -82.678 1.00 76.12 526 PRO A N 1
ATOM 4166 C CA . PRO A 1 526 ? 44.873 11.469 -83.699 1.00 76.12 526 PRO A CA 1
ATOM 4167 C C . PRO A 1 526 ? 45.235 10.101 -83.114 1.00 76.12 526 PRO A C 1
ATOM 4169 O O . PRO A 1 526 ? 46.141 9.972 -82.293 1.00 76.12 526 PRO A O 1
ATOM 4172 N N . ILE A 1 527 ? 44.519 9.065 -83.541 1.00 74.50 527 ILE A N 1
ATOM 4173 C CA . ILE A 1 527 ? 44.879 7.681 -83.244 1.00 74.50 527 ILE A CA 1
ATOM 4174 C C . ILE A 1 527 ? 46.005 7.312 -84.217 1.00 74.50 527 ILE A C 1
ATOM 4176 O O . ILE A 1 527 ? 45.793 7.427 -85.428 1.00 74.50 527 ILE A O 1
ATOM 4180 N N . PRO A 1 528 ? 47.197 6.889 -83.749 1.00 76.38 528 PRO A N 1
ATOM 4181 C CA . PRO A 1 528 ? 48.228 6.409 -84.656 1.00 76.38 528 PRO A CA 1
ATOM 4182 C C . PRO A 1 528 ? 47.643 5.253 -85.466 1.00 76.38 528 PRO A C 1
ATOM 4184 O O . PRO A 1 528 ? 47.109 4.298 -84.894 1.00 76.38 528 PRO A O 1
ATOM 4187 N N . CYS A 1 529 ? 47.701 5.358 -86.797 1.00 70.56 529 CYS A N 1
ATOM 4188 C CA . CYS A 1 529 ? 47.266 4.292 -87.688 1.00 70.56 529 CYS A CA 1
ATOM 4189 C C . CYS A 1 529 ? 47.919 2.995 -87.208 1.00 70.56 529 CYS A C 1
ATOM 4191 O O . CYS A 1 529 ? 49.144 2.953 -87.065 1.00 70.56 529 CYS A O 1
ATOM 4193 N N . LYS A 1 530 ? 47.114 1.960 -86.919 1.00 75.25 530 LYS A N 1
ATOM 4194 C CA . LYS A 1 530 ? 47.655 0.632 -86.602 1.00 75.25 530 LYS A CA 1
ATOM 4195 C C . LYS A 1 530 ? 48.730 0.315 -87.650 1.00 75.25 530 LYS A C 1
ATOM 4197 O O . LYS A 1 530 ? 48.439 0.484 -88.838 1.00 75.25 530 LYS A O 1
ATOM 4202 N N . PRO A 1 531 ? 49.949 -0.089 -87.248 1.00 74.94 531 PRO A N 1
ATOM 4203 C CA . PRO A 1 531 ? 50.974 -0.451 -88.214 1.00 74.94 531 PRO A CA 1
ATOM 4204 C C . PRO A 1 531 ? 50.393 -1.509 -89.149 1.00 74.94 531 PRO A C 1
ATOM 4206 O O . PRO A 1 531 ? 49.716 -2.436 -88.697 1.00 74.94 531 PRO A O 1
ATOM 4209 N N . THR A 1 532 ? 50.597 -1.333 -90.451 1.00 73.00 532 THR A N 1
ATOM 4210 C CA . THR A 1 532 ? 50.142 -2.279 -91.467 1.00 73.00 532 THR A CA 1
ATOM 4211 C C . THR A 1 532 ? 50.819 -3.622 -91.221 1.00 73.00 532 THR A C 1
ATOM 4213 O O . THR A 1 532 ? 51.989 -3.824 -91.537 1.00 73.00 532 THR A O 1
ATOM 4216 N N . PHE A 1 533 ? 50.079 -4.541 -90.604 1.00 71.88 533 PHE A N 1
ATOM 4217 C CA . PHE A 1 533 ? 50.502 -5.918 -90.414 1.00 71.88 533 PHE A CA 1
ATOM 4218 C C . PHE A 1 533 ? 50.114 -6.697 -91.668 1.00 71.88 533 PHE A C 1
ATOM 4220 O O . PHE A 1 533 ? 48.931 -6.844 -91.971 1.00 71.88 533 PHE A O 1
ATOM 4227 N N . TYR A 1 534 ? 51.107 -7.169 -92.416 1.00 75.44 534 TYR A N 1
ATOM 4228 C CA . TYR A 1 534 ? 50.863 -8.107 -93.505 1.00 75.44 534 TYR A CA 1
ATOM 4229 C C . TYR A 1 534 ? 50.719 -9.506 -92.917 1.00 75.44 534 TYR A C 1
ATOM 4231 O O . TYR A 1 534 ? 51.612 -9.980 -92.211 1.00 75.44 534 TYR A O 1
ATOM 4239 N N . ASP A 1 535 ? 49.611 -10.177 -93.224 1.00 75.00 535 ASP A N 1
ATOM 4240 C CA . ASP A 1 535 ? 49.448 -11.593 -92.912 1.00 75.00 535 ASP A CA 1
ATOM 4241 C C . ASP A 1 535 ? 50.297 -12.440 -93.876 1.00 75.00 535 ASP A C 1
ATOM 4243 O O . ASP A 1 535 ? 49.851 -12.930 -94.913 1.00 75.00 535 ASP A O 1
ATOM 4247 N N . ILE A 1 536 ? 51.575 -12.575 -93.530 1.00 78.00 536 ILE A N 1
ATOM 4248 C CA . ILE A 1 536 ? 52.541 -13.444 -94.213 1.00 78.00 536 ILE A CA 1
ATOM 4249 C C . ILE A 1 536 ? 52.248 -14.937 -94.006 1.00 78.00 536 ILE A C 1
ATOM 4251 O O . ILE A 1 536 ? 52.805 -15.764 -94.732 1.00 78.00 536 ILE A O 1
ATOM 4255 N N . ALA A 1 537 ? 51.383 -15.309 -93.052 1.00 73.25 537 ALA A N 1
ATOM 4256 C CA . ALA A 1 537 ? 50.995 -16.703 -92.866 1.00 73.25 537 ALA A CA 1
ATOM 4257 C C . ALA A 1 537 ? 50.099 -17.167 -94.021 1.00 73.25 537 ALA A C 1
ATOM 4259 O O . ALA A 1 537 ? 50.302 -18.267 -94.532 1.00 73.25 537 ALA A O 1
ATOM 4260 N N . TRP A 1 538 ? 49.215 -16.300 -94.526 1.00 65.31 538 TRP A N 1
ATOM 4261 C CA . TRP A 1 538 ? 48.367 -16.600 -95.685 1.00 65.31 538 TRP A CA 1
ATOM 4262 C C . TRP A 1 538 ? 49.165 -16.958 -96.951 1.00 65.31 538 TRP A C 1
ATOM 4264 O O . TRP A 1 538 ? 48.783 -17.857 -97.695 1.00 65.31 538 TRP A O 1
ATOM 4274 N N . GLN A 1 539 ? 50.324 -16.325 -97.172 1.00 66.62 539 GLN A N 1
ATOM 4275 C CA . GLN A 1 539 ? 51.213 -16.669 -98.292 1.00 66.62 539 GLN A CA 1
ATOM 4276 C C . GLN A 1 539 ? 51.858 -18.053 -98.155 1.00 66.62 539 GLN A C 1
ATOM 4278 O O . GLN A 1 539 ? 52.099 -18.713 -99.162 1.00 66.62 539 GLN A O 1
ATOM 4283 N N . ARG A 1 540 ? 52.166 -18.496 -96.929 1.00 67.12 540 ARG A N 1
ATOM 4284 C CA . ARG A 1 540 ? 52.809 -19.802 -96.686 1.00 67.12 540 ARG A CA 1
ATOM 4285 C C . ARG A 1 540 ? 51.820 -20.952 -96.568 1.00 67.12 540 ARG A C 1
ATOM 4287 O O . ARG A 1 540 ? 52.193 -22.096 -96.792 1.00 67.12 540 ARG A O 1
ATOM 4294 N N . ILE A 1 541 ? 50.585 -20.635 -96.205 1.00 65.62 541 ILE A N 1
ATOM 4295 C CA . ILE A 1 541 ? 49.483 -21.579 -96.012 1.00 65.62 541 ILE A CA 1
ATOM 4296 C C . ILE A 1 541 ? 48.580 -21.619 -97.270 1.00 65.62 541 ILE A C 1
ATOM 4298 O O . ILE A 1 541 ? 47.531 -22.254 -97.269 1.00 65.62 541 ILE A O 1
ATOM 4302 N N . GLY A 1 542 ? 49.009 -20.950 -98.352 1.00 60.19 542 GLY A N 1
ATOM 4303 C CA . GLY A 1 542 ? 48.291 -20.746 -99.609 1.00 60.19 542 GLY A CA 1
ATOM 4304 C C . GLY A 1 542 ? 47.426 -21.924 -100.062 1.00 60.19 542 GLY A C 1
ATOM 4305 O O . GLY A 1 542 ? 47.912 -23.040 -100.217 1.00 60.19 542 GLY A O 1
ATOM 4306 N N . GLY A 1 543 ? 46.146 -21.592 -100.260 1.00 64.94 543 GLY A N 1
ATOM 4307 C CA . GLY A 1 543 ? 45.035 -22.378 -100.798 1.00 64.94 543 GLY A CA 1
ATOM 4308 C C . GLY A 1 543 ? 45.374 -23.703 -101.469 1.00 64.94 543 GLY A C 1
ATOM 4309 O O . GLY A 1 543 ? 45.760 -23.721 -102.629 1.00 64.94 543 GLY A O 1
ATOM 4310 N N . ASP A 1 544 ? 45.171 -24.779 -100.713 1.00 64.44 544 ASP A N 1
ATOM 4311 C CA . ASP A 1 544 ? 44.389 -25.962 -101.099 1.00 64.44 544 ASP A CA 1
ATOM 4312 C C . ASP A 1 544 ? 44.301 -26.886 -99.873 1.00 64.44 544 ASP A C 1
ATOM 4314 O O . ASP A 1 544 ? 44.835 -27.996 -99.831 1.00 64.44 544 ASP A O 1
ATOM 4318 N N . PHE A 1 545 ? 43.623 -26.423 -98.816 1.00 60.72 545 PHE A N 1
ATOM 4319 C CA . PHE A 1 545 ? 43.123 -27.377 -97.831 1.00 60.72 545 PHE A CA 1
ATOM 4320 C C . PHE A 1 545 ? 41.933 -28.083 -98.454 1.00 60.72 545 PHE A C 1
ATOM 4322 O O . PHE A 1 545 ? 40.880 -27.485 -98.667 1.00 60.72 545 PHE A O 1
ATOM 4329 N N . SER A 1 546 ? 42.101 -29.372 -98.738 1.00 63.59 546 SER A N 1
ATOM 4330 C CA . SER A 1 546 ? 40.971 -30.255 -98.985 1.00 63.59 546 SER A CA 1
ATOM 4331 C C . SER A 1 546 ? 40.034 -30.154 -97.779 1.00 63.59 546 SER A C 1
ATOM 4333 O O . SER A 1 546 ? 40.349 -30.657 -96.698 1.00 63.59 546 SER A O 1
ATOM 4335 N N . MET A 1 547 ? 38.896 -29.477 -97.955 1.00 64.50 547 MET A N 1
ATOM 4336 C CA . MET A 1 547 ? 37.847 -29.409 -96.934 1.00 64.50 547 MET A CA 1
ATOM 4337 C C . MET A 1 547 ? 37.401 -30.825 -96.544 1.00 64.50 547 MET A C 1
ATOM 4339 O O . MET A 1 547 ? 37.173 -31.076 -95.370 1.00 64.50 547 MET A O 1
ATOM 4343 N N . ASP A 1 548 ? 37.465 -31.794 -97.468 1.00 68.50 548 ASP A N 1
ATOM 4344 C CA . ASP A 1 548 ? 37.229 -33.214 -97.175 1.00 68.50 548 ASP A CA 1
ATOM 4345 C C . ASP A 1 548 ? 38.229 -33.806 -96.167 1.00 68.50 548 ASP A C 1
ATOM 4347 O O . ASP A 1 548 ? 37.873 -34.685 -95.378 1.00 68.50 548 ASP A O 1
ATOM 4351 N N . ALA A 1 549 ? 39.495 -33.375 -96.185 1.00 68.25 549 ALA A N 1
ATOM 4352 C CA . ALA A 1 549 ? 40.494 -33.823 -95.216 1.00 68.25 549 ALA A CA 1
ATOM 4353 C C . ALA A 1 549 ? 40.244 -33.203 -93.833 1.00 68.25 549 ALA A C 1
ATOM 4355 O O . ALA A 1 549 ? 40.383 -33.889 -92.819 1.00 68.25 549 ALA A O 1
ATOM 4356 N N . VAL A 1 550 ? 39.822 -31.937 -93.795 1.00 67.75 550 VAL A N 1
ATOM 4357 C CA . VAL A 1 550 ? 39.451 -31.229 -92.562 1.00 67.75 550 VAL A CA 1
ATOM 4358 C C . VAL A 1 550 ? 38.174 -31.820 -91.958 1.00 67.75 550 VAL A C 1
ATOM 4360 O O . VAL A 1 550 ? 38.152 -32.118 -90.764 1.00 67.75 550 VAL A O 1
ATOM 4363 N N . ASP A 1 551 ? 37.162 -32.105 -92.777 1.00 72.69 551 ASP A N 1
ATOM 4364 C CA . ASP A 1 551 ? 35.894 -32.706 -92.354 1.00 72.69 551 ASP A CA 1
ATOM 4365 C C . ASP A 1 551 ? 36.072 -34.146 -91.865 1.00 72.69 551 ASP A C 1
ATOM 4367 O O . ASP A 1 551 ? 35.467 -34.538 -90.867 1.00 72.69 551 ASP A O 1
ATOM 4371 N N . LYS A 1 552 ? 36.967 -34.932 -92.482 1.00 75.69 552 LYS A N 1
ATOM 4372 C CA . LYS A 1 552 ? 37.331 -36.268 -91.975 1.00 75.69 552 LYS A CA 1
ATOM 4373 C C . LYS A 1 552 ? 38.011 -36.207 -90.611 1.00 75.69 552 LYS A C 1
ATOM 4375 O O . LYS A 1 552 ? 37.711 -37.035 -89.751 1.00 75.69 552 LYS A O 1
ATOM 4380 N N . VAL A 1 553 ? 38.908 -35.243 -90.394 1.00 74.12 553 VAL A N 1
ATOM 4381 C CA . VAL A 1 553 ? 39.580 -35.056 -89.098 1.00 74.12 553 VAL A CA 1
ATOM 4382 C C . VAL A 1 553 ? 38.599 -34.542 -88.043 1.00 74.12 553 VAL A C 1
ATOM 4384 O O . VAL A 1 553 ? 38.625 -35.028 -86.915 1.00 74.12 553 VAL A O 1
ATOM 4387 N N . LEU A 1 554 ? 37.696 -33.624 -88.396 1.00 71.00 554 LEU A N 1
ATOM 4388 C CA . LEU A 1 554 ? 36.630 -33.143 -87.512 1.00 71.00 554 LEU A CA 1
ATOM 4389 C C . LEU A 1 554 ? 35.650 -34.262 -87.143 1.00 71.00 554 LEU A C 1
ATOM 4391 O O . LEU A 1 554 ? 35.300 -34.389 -85.975 1.00 71.00 554 LEU A O 1
ATOM 4395 N N . ALA A 1 555 ? 35.252 -35.110 -88.094 1.00 71.44 555 ALA A N 1
ATOM 4396 C CA . ALA A 1 555 ? 34.389 -36.260 -87.829 1.00 71.44 555 ALA A CA 1
ATOM 4397 C C . ALA A 1 555 ? 35.083 -37.325 -86.960 1.00 71.44 555 ALA A C 1
ATOM 4399 O O . ALA A 1 555 ? 34.452 -37.904 -86.079 1.00 71.44 555 ALA A O 1
ATOM 4400 N N . ALA A 1 556 ? 36.386 -37.556 -87.163 1.00 71.25 556 ALA A N 1
ATOM 4401 C CA . ALA A 1 556 ? 37.172 -38.490 -86.355 1.00 71.25 556 ALA A CA 1
ATOM 4402 C C . ALA A 1 556 ? 37.449 -37.972 -84.929 1.00 71.25 556 ALA A C 1
ATOM 4404 O O . ALA A 1 556 ? 37.521 -38.768 -83.994 1.00 71.25 556 ALA A O 1
ATOM 4405 N N . ASN A 1 557 ? 37.572 -36.651 -84.754 1.00 63.44 557 ASN A N 1
ATOM 4406 C CA . ASN A 1 557 ? 37.888 -35.998 -83.478 1.00 63.44 557 ASN A CA 1
ATOM 4407 C C . ASN A 1 557 ? 36.685 -35.334 -82.794 1.00 63.44 557 ASN A C 1
ATOM 4409 O O . ASN A 1 557 ? 36.871 -34.621 -81.805 1.00 63.44 557 ASN A O 1
ATOM 4413 N N . GLN A 1 558 ? 35.453 -35.582 -83.252 1.00 60.78 558 GLN A N 1
ATOM 4414 C CA . GLN A 1 558 ? 34.251 -35.282 -82.472 1.00 60.78 558 GLN A CA 1
ATOM 4415 C C . GLN A 1 558 ? 34.185 -36.236 -81.272 1.00 60.78 558 GLN A C 1
ATOM 4417 O O . GLN A 1 558 ? 33.445 -37.221 -81.240 1.00 60.78 558 GLN A O 1
ATOM 4422 N N . SER A 1 559 ? 35.001 -35.946 -80.258 1.00 53.34 559 SER A N 1
ATOM 4423 C CA . SER A 1 559 ? 34.867 -36.554 -78.949 1.00 53.34 559 SER A CA 1
ATOM 4424 C C . SER A 1 559 ? 33.500 -36.168 -78.383 1.00 53.34 559 SER A C 1
ATOM 4426 O O . SER A 1 559 ? 33.045 -35.023 -78.447 1.00 53.34 559 SER A O 1
ATOM 4428 N N . LYS A 1 560 ? 32.795 -37.193 -77.901 1.00 55.88 560 LYS A N 1
ATOM 4429 C CA . LYS A 1 560 ? 31.478 -37.103 -77.273 1.00 55.88 560 LYS A CA 1
ATOM 4430 C C . LYS A 1 560 ? 31.459 -35.940 -76.284 1.00 55.88 560 LYS A C 1
ATOM 4432 O O . LYS A 1 560 ? 32.314 -35.887 -75.408 1.00 55.88 560 LYS A O 1
ATOM 4437 N N . LYS A 1 561 ? 30.455 -35.064 -76.417 1.00 56.75 561 LYS A N 1
ATOM 4438 C CA . LYS A 1 561 ? 30.117 -33.982 -75.480 1.00 56.75 561 LYS A CA 1
ATOM 4439 C C . LYS A 1 561 ? 30.346 -34.423 -74.026 1.00 56.75 561 LYS A C 1
ATOM 4441 O O . LYS A 1 561 ? 29.492 -35.086 -73.442 1.00 56.75 561 LYS A O 1
ATOM 4446 N N . SER A 1 562 ? 31.477 -34.032 -73.447 1.00 44.41 562 SER A N 1
ATOM 4447 C CA . SER A 1 562 ? 31.713 -34.030 -72.005 1.00 44.41 562 SER A CA 1
ATOM 4448 C C . SER A 1 562 ? 31.783 -32.575 -71.558 1.00 44.41 562 SER A C 1
ATOM 4450 O O . SER A 1 562 ? 32.516 -31.786 -72.150 1.00 44.41 562 SER A O 1
ATOM 4452 N N . GLY A 1 563 ? 30.955 -32.221 -70.577 1.00 51.50 563 GLY A N 1
ATOM 4453 C CA . GLY A 1 563 ? 30.690 -30.847 -70.160 1.00 51.50 563 GLY A CA 1
ATOM 4454 C C . GLY A 1 563 ? 31.920 -30.024 -69.767 1.00 51.50 563 GLY A C 1
ATOM 4455 O O . GLY A 1 563 ? 32.931 -30.547 -69.305 1.00 51.50 563 GLY A O 1
ATOM 4456 N N . GLY A 1 564 ? 31.780 -28.706 -69.917 1.00 43.88 564 GLY A N 1
ATOM 4457 C CA . GLY A 1 564 ? 32.737 -27.701 -69.468 1.00 43.88 564 GLY A CA 1
ATOM 4458 C C . GLY A 1 564 ? 32.013 -26.418 -69.050 1.00 43.88 564 GLY A C 1
ATOM 4459 O O . GLY A 1 564 ? 31.100 -25.959 -69.729 1.00 43.88 564 GLY A O 1
ATOM 4460 N N . ILE A 1 565 ? 32.428 -25.878 -67.907 1.00 54.38 565 ILE A N 1
ATOM 4461 C CA . ILE A 1 565 ? 31.838 -24.833 -67.045 1.00 54.38 565 ILE A CA 1
ATOM 4462 C C . ILE A 1 565 ? 3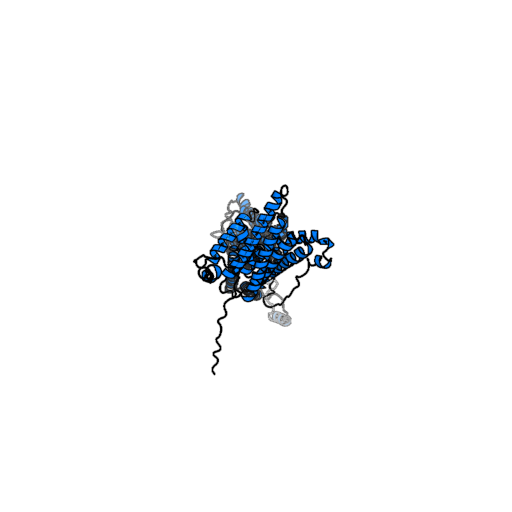1.839 -23.406 -67.660 1.00 54.38 565 ILE A C 1
ATOM 4464 O O . ILE A 1 565 ? 32.083 -22.418 -66.986 1.00 54.38 565 ILE A O 1
ATOM 4468 N N . LEU A 1 566 ? 31.551 -23.237 -68.954 1.00 46.41 566 LEU A N 1
ATOM 4469 C CA . LEU A 1 566 ? 31.546 -21.909 -69.607 1.00 46.41 566 LEU A CA 1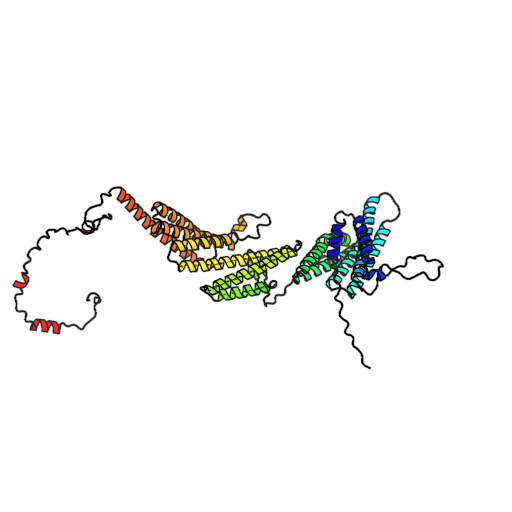
ATOM 4470 C C . LEU A 1 566 ? 30.361 -21.705 -70.567 1.00 46.41 566 LEU A C 1
ATOM 4472 O O . LEU A 1 566 ? 30.495 -21.135 -71.644 1.00 46.41 566 LEU A O 1
ATOM 4476 N N . GLY A 1 567 ? 29.171 -22.147 -70.157 1.00 49.28 567 GLY A N 1
ATOM 4477 C CA . GLY A 1 567 ? 27.917 -21.939 -70.894 1.00 49.28 567 GLY A CA 1
ATOM 4478 C C . GLY A 1 567 ? 27.200 -20.608 -70.620 1.00 49.28 567 GLY A C 1
ATOM 4479 O O . GLY A 1 567 ? 26.059 -20.464 -71.033 1.00 49.28 567 GLY A O 1
ATOM 4480 N N . TRP A 1 568 ? 27.808 -19.659 -69.899 1.00 50.66 568 TRP A N 1
ATOM 4481 C CA . TRP A 1 568 ? 27.145 -18.412 -69.465 1.00 50.66 568 TRP A CA 1
ATOM 4482 C C . TRP A 1 568 ? 27.517 -17.161 -70.277 1.00 50.66 568 TRP A C 1
ATOM 4484 O O . TRP A 1 568 ? 27.073 -16.072 -69.936 1.00 50.66 568 TRP A O 1
ATOM 4494 N N . PHE A 1 569 ? 28.303 -17.289 -71.351 1.00 42.84 569 PHE A N 1
ATOM 4495 C CA . PHE A 1 569 ? 28.746 -16.134 -72.151 1.00 42.84 569 PHE A CA 1
ATOM 4496 C C . PHE A 1 569 ? 28.253 -16.095 -73.600 1.00 42.84 569 PHE A C 1
ATOM 4498 O O . PHE A 1 569 ? 28.755 -15.289 -74.375 1.00 42.84 569 PHE A O 1
ATOM 4505 N N . ASN A 1 570 ? 27.246 -16.889 -73.970 1.00 38.38 570 ASN A N 1
ATOM 4506 C CA . ASN A 1 570 ? 26.579 -16.699 -75.256 1.00 38.38 570 ASN A CA 1
ATOM 4507 C C . ASN A 1 570 ? 25.080 -16.444 -75.084 1.00 38.38 570 ASN A C 1
ATOM 4509 O O . ASN A 1 570 ? 24.307 -17.385 -74.926 1.00 38.38 570 ASN A O 1
ATOM 4513 N N . SER A 1 571 ? 24.774 -15.145 -75.222 1.00 36.34 571 SER A N 1
ATOM 4514 C CA . SER A 1 571 ? 23.531 -14.520 -75.709 1.00 36.34 571 SER A CA 1
ATOM 4515 C C . SER A 1 571 ? 22.330 -14.516 -74.774 1.00 36.34 571 SER A C 1
ATOM 4517 O O . SER A 1 571 ? 21.629 -15.546 -74.691 1.00 36.34 571 SER A O 1
#

Sequence (571 aa):
MTADDGVTEGTKPFSLRLFWFLDRAQSSHGIPHQDYASYHRFCTARLHRIRHAKPVRSMLTHNHKYVEGASGRRHAYCHRDVPRTVDHENVLWNVVCQAERAWATACELQQQQSLVSVTKKKSPHSNVMRRLNKALHWASQLSELAGTCCDANTVQECLAYQAWMLANKHLEQKRHADAYRSFRAAMTTLIDLAQTASTEGSPDGLAAADVWTTKAETYIRPLVRFCQYEARDELDSLELEDSASSTGASTKATTDGINIAFRGKVVSLGSYKQLSVLYLKMEQELAHAQELDETRFLQLLSDLDEALHVIQSDYAHYESLPAGPAIQAKRDELLALKGYFNYKKLSVMRSHQEQLIDKLKDDAEIVHVYDTLLRNVQAMADLPSQQEGEGLNALAVEEDPYWLEAQAHVVRIRALRCFHVARLFEFVLDGTPMQVLALLKQAHKLATRAEEEVAACDLDDSDAHMQQMKGLQTKIKTMTCRMQARRYVELSSGSHSSSTNRPIWLRLNDLDAGMVMADDPPMTIPIPCKPTFYDIAWQRIGGDFSMDAVDKVLAANQSKKSGGILGWFNS